Protein AF-A0A347W6N1-F1 (afdb_monomer_lite)

Organism: NCBI:txid1548018

Sequence (476 aa):
MADSKHKRYKHNEKHNDTKKDSKVAQESRNVKPKNVESKIHIDKAAKVAKTAIIKGNVNIESGVEICDYAVINGTNGDVKIAANAKIEHSATINGNVKIGKNARVGSGAVICGNVEIKENASISNGASIFGNVKISKDSNIANFATIVGDVDIESSVFVGAHSVISSVTHIDYAEFINNAHNMESRNADSKENHANQNSQNLDSKNAQDSKKLQNLDSNILSPTHNPIKESQTPHHNNTKNHITIGANTYIYNNVSIYGDTQIGKNNKIFPNATLGTPPQDLKYNGEKTTLQIGDNNLIRESCMFNPGTQGGGSLTKIGNNNLFMAFVHIAHDCIIGDNNILANNATLGGHIVIENYVNIGGMTPVHQFVKIGEGAMIAGASALSQDIPPYCMAEGNRAKIIGLNRFRMRKIMERDIIDSIDALYKRLFSGEQPLRDLAAMELEVAKSKKNPHIIKICEFILESTRGIPFKRGEND

InterPro domains:
  IPR001451 Hexapeptide repeat [PF00132] (78-112)
  IPR001451 Hexapeptide repeat [PF00132] (242-276)
  IPR001451 Hexapeptide repeat [PF00132] (316-350)
  IPR010137 Acyl-[acyl-carrier-protein]--UDP-N-acetylglucosamine O-acyltransferase [PTHR43480] (256-469)
  IPR010137 Acyl-[acyl-carrier-protein]--UDP-N-acetylglucosamine O-acyltransferase [TIGR01852] (240-468)
  IPR010137 Acyl-[acyl-carrier-protein]--UDP-N-acetylglucosamine O-acyltransferase [cd03351] (242-468)
  IPR011004 Trimeric LpxA-like superfamily [SSF51161] (37-171)
  IPR011004 Trimeric LpxA-like superfamily [SSF51161] (241-468)
  IPR018357 Hexapeptide transferase, conserved site [PS00101] (87-115)
  IPR018357 Hexapeptide transferase, conserved site [PS00101] (360-388)
  IPR029098 UDP N-acetylglucosamine O-acyltransferase, C-terminal [PF13720] (387-468)
  IPR037157 UDP-N-acetylglucosamine O-acyltransferase, C-terminal domain superfamily [G3DSA:1.20.1180.10] (405-476)

Radius of gyration: 32.31 Å; chains: 1; bounding box: 116×84×82 Å

pLDDT: mean 78.14, std 24.8, range [22.77, 98.94]

Structure (mmCIF, N/CA/C/O backbone):
data_AF-A0A347W6N1-F1
#
_entry.id   AF-A0A347W6N1-F1
#
loop_
_atom_site.group_PDB
_atom_site.id
_atom_site.type_symbol
_atom_site.label_atom_id
_atom_site.label_alt_id
_atom_site.label_comp_id
_atom_site.label_asym_id
_atom_site.label_entity_id
_atom_site.label_seq_id
_atom_site.pdbx_PDB_ins_code
_atom_site.Cartn_x
_atom_site.Cartn_y
_atom_site.Cartn_z
_atom_site.occupancy
_atom_site.B_iso_or_equiv
_atom_site.auth_seq_id
_atom_site.auth_comp_id
_atom_site.auth_asym_id
_atom_site.auth_atom_id
_atom_site.pdbx_PDB_model_num
ATOM 1 N N . MET A 1 1 ? 71.909 14.665 9.253 1.00 35.00 1 MET A N 1
ATOM 2 C CA . MET A 1 1 ? 72.008 15.987 9.913 1.00 35.00 1 MET A CA 1
ATOM 3 C C . MET A 1 1 ? 70.604 16.545 10.080 1.00 35.00 1 MET A C 1
ATOM 5 O O . MET A 1 1 ? 69.750 16.229 9.266 1.00 35.00 1 MET A O 1
ATOM 9 N N . ALA A 1 2 ? 70.373 17.209 11.206 1.00 33.66 2 ALA A N 1
ATOM 10 C CA . ALA A 1 2 ? 69.112 17.325 11.934 1.00 33.66 2 ALA A CA 1
ATOM 11 C C . ALA A 1 2 ? 68.128 18.419 11.459 1.00 33.66 2 ALA A C 1
ATOM 13 O O . ALA A 1 2 ? 68.491 19.273 10.658 1.00 33.66 2 ALA A O 1
ATOM 14 N N . ASP A 1 3 ? 66.954 18.402 12.118 1.00 32.31 3 ASP A N 1
ATOM 15 C CA . ASP A 1 3 ? 66.047 19.527 12.445 1.00 32.31 3 ASP A CA 1
ATOM 16 C C . ASP A 1 3 ? 65.097 20.076 11.354 1.00 32.31 3 ASP A C 1
ATOM 18 O O . ASP A 1 3 ? 65.458 20.180 10.195 1.00 32.31 3 ASP A O 1
ATOM 22 N N . SER A 1 4 ? 63.856 20.523 11.620 1.00 32.97 4 SER A N 1
ATOM 23 C CA . SER A 1 4 ? 63.027 20.585 12.837 1.00 32.97 4 SER A CA 1
ATOM 24 C C . SER A 1 4 ? 61.575 21.034 12.514 1.00 32.97 4 SER A C 1
ATOM 26 O O . SER A 1 4 ? 61.340 21.720 11.525 1.00 32.97 4 SER A O 1
ATOM 28 N N . LYS A 1 5 ? 60.641 20.684 13.422 1.00 35.19 5 LYS A N 1
ATOM 29 C CA . LYS A 1 5 ? 59.466 21.442 13.952 1.00 35.19 5 LYS A CA 1
ATOM 30 C C . LYS A 1 5 ? 58.360 21.946 12.991 1.00 35.19 5 LYS A C 1
ATOM 32 O O . LYS A 1 5 ? 58.554 22.821 12.164 1.00 35.19 5 LYS A O 1
ATOM 37 N N . HIS A 1 6 ? 57.137 21.402 13.078 1.00 33.94 6 HIS A N 1
ATOM 38 C CA . HIS A 1 6 ? 56.019 21.822 13.964 1.00 33.94 6 HIS A CA 1
ATOM 39 C C . HIS A 1 6 ? 55.623 23.314 13.883 1.00 33.94 6 HIS A C 1
ATOM 41 O O . HIS A 1 6 ? 56.254 24.162 14.509 1.00 33.94 6 HIS A O 1
ATOM 47 N N . LYS A 1 7 ? 54.494 23.619 13.218 1.00 33.81 7 LYS A N 1
ATOM 48 C CA . LYS A 1 7 ? 53.783 24.908 13.325 1.00 33.81 7 LYS A CA 1
ATOM 49 C C . LYS A 1 7 ? 52.529 24.759 14.196 1.00 33.81 7 LYS A C 1
ATOM 51 O O . LYS A 1 7 ? 51.610 24.025 13.850 1.00 33.81 7 LYS A O 1
ATOM 56 N N . ARG A 1 8 ? 52.516 25.485 15.321 1.00 30.69 8 ARG A N 1
ATOM 57 C CA . ARG A 1 8 ? 51.351 25.776 16.174 1.00 30.69 8 ARG A CA 1
ATOM 58 C C . ARG A 1 8 ? 50.837 27.198 15.906 1.00 30.69 8 ARG A C 1
ATOM 60 O O . ARG A 1 8 ? 51.605 28.093 15.569 1.00 30.69 8 ARG A O 1
ATOM 67 N N . TYR A 1 9 ? 49.535 27.337 16.135 1.00 28.77 9 TYR A N 1
ATOM 68 C CA . TYR A 1 9 ? 48.675 28.520 16.247 1.00 28.77 9 TYR A CA 1
ATOM 69 C C . TYR A 1 9 ? 49.246 29.759 16.970 1.00 28.77 9 TYR A C 1
ATOM 71 O O . TYR A 1 9 ? 49.847 29.608 18.031 1.00 28.77 9 TYR A O 1
ATOM 79 N N . LYS A 1 10 ? 48.879 30.958 16.472 1.00 30.25 10 LYS A N 1
ATOM 80 C CA . LYS A 1 10 ? 48.486 32.194 17.209 1.00 30.25 10 LYS A CA 1
ATOM 81 C C . LYS A 1 10 ? 47.570 33.024 16.277 1.00 30.25 10 LYS A C 1
ATOM 83 O O . LYS A 1 10 ? 47.936 33.220 15.127 1.00 30.25 10 LYS A O 1
ATOM 88 N N . HIS A 1 11 ? 46.280 33.224 16.572 1.00 30.42 11 HIS A N 1
ATOM 89 C CA . HIS A 1 11 ? 45.651 34.312 17.353 1.00 30.42 11 HIS A CA 1
ATOM 90 C C . HIS A 1 11 ? 45.997 35.738 16.887 1.00 30.42 11 HIS A C 1
ATOM 92 O O . HIS A 1 11 ? 47.132 36.173 17.040 1.00 30.42 11 HIS A O 1
ATOM 98 N N . ASN A 1 12 ? 44.986 36.448 16.373 1.00 29.08 12 ASN A N 1
ATOM 99 C CA . ASN A 1 12 ? 44.932 37.906 16.287 1.00 29.08 12 ASN A CA 1
ATOM 100 C C . ASN A 1 12 ? 43.484 38.355 16.540 1.00 29.08 12 ASN A C 1
ATOM 102 O O . ASN A 1 12 ? 42.586 38.060 15.752 1.00 29.08 12 ASN A O 1
ATOM 106 N N . GLU A 1 13 ? 43.288 39.045 17.660 1.00 30.28 13 GLU A N 1
ATOM 107 C CA . GLU A 1 13 ? 42.095 39.812 18.016 1.00 30.28 13 GLU A CA 1
ATOM 108 C C . GLU A 1 13 ? 42.068 41.134 17.238 1.00 30.28 13 GLU A C 1
ATOM 110 O O . GLU A 1 13 ? 43.095 41.806 17.150 1.00 30.28 13 GLU A O 1
ATOM 115 N N . LYS A 1 14 ? 40.887 41.557 16.768 1.00 30.61 14 LYS A N 1
ATOM 116 C CA . LYS A 1 14 ? 40.486 42.974 16.739 1.00 30.61 14 LYS A CA 1
ATOM 117 C C . LYS A 1 14 ? 38.973 43.100 16.939 1.00 30.61 14 LYS A C 1
ATOM 119 O O . LYS A 1 14 ? 38.184 42.618 16.132 1.00 30.61 14 LYS A O 1
ATOM 124 N N . HIS A 1 15 ? 38.619 43.769 18.032 1.00 30.50 15 HIS A N 1
ATOM 125 C CA . HIS A 1 15 ? 37.311 44.331 18.358 1.00 30.50 15 HIS A CA 1
ATOM 126 C C . HIS A 1 15 ? 36.827 45.342 17.302 1.00 30.50 15 HIS A C 1
ATOM 128 O O . HIS A 1 15 ? 37.617 46.186 16.881 1.00 30.50 15 HIS A O 1
ATOM 134 N N . ASN A 1 16 ? 35.537 45.317 16.940 1.00 27.41 16 ASN A N 1
ATOM 135 C CA . ASN A 1 16 ? 34.563 46.333 17.379 1.00 27.41 16 ASN A CA 1
ATOM 136 C C . ASN A 1 16 ? 33.138 46.096 16.831 1.00 27.41 16 ASN A C 1
ATOM 138 O O . ASN A 1 16 ? 32.945 45.735 15.676 1.00 27.41 16 ASN A O 1
ATOM 142 N N . ASP A 1 17 ? 32.179 46.401 17.710 1.00 29.31 17 ASP A N 1
ATOM 143 C CA . ASP A 1 17 ? 30.822 46.906 17.462 1.00 29.31 17 ASP A CA 1
ATOM 144 C C . ASP A 1 17 ? 29.706 45.990 16.937 1.00 29.31 17 ASP A C 1
ATOM 146 O O . ASP A 1 17 ? 29.288 46.062 15.786 1.00 29.31 17 ASP A O 1
ATOM 150 N N . THR A 1 18 ? 29.034 45.320 17.882 1.00 29.59 18 THR A N 1
ATOM 151 C CA . THR A 1 18 ? 27.579 45.088 17.811 1.00 29.59 18 THR A CA 1
ATOM 152 C C . THR A 1 18 ? 26.903 45.355 19.159 1.00 29.59 18 THR A C 1
ATOM 154 O O . THR A 1 18 ? 26.652 44.455 19.957 1.00 29.59 18 THR A O 1
ATOM 157 N N . LYS A 1 19 ? 26.543 46.622 19.400 1.00 35.31 19 LYS A N 1
ATOM 158 C CA . LYS A 1 19 ? 25.433 46.991 20.293 1.00 35.31 19 LYS A CA 1
ATOM 159 C C . LYS A 1 19 ? 24.115 46.776 19.546 1.00 35.31 19 LYS A C 1
ATOM 161 O O . LYS A 1 19 ? 23.644 47.697 18.881 1.00 35.31 19 LYS A O 1
ATOM 166 N N . LYS A 1 20 ? 23.511 45.588 19.657 1.00 30.89 20 LYS A N 1
ATOM 167 C CA . LYS A 1 20 ? 22.062 45.419 19.423 1.00 30.89 20 LYS A CA 1
ATOM 168 C C . LYS A 1 20 ? 21.444 44.134 19.989 1.00 30.89 20 LYS A C 1
ATOM 170 O O . LYS A 1 20 ? 20.448 43.679 19.455 1.00 30.89 20 LYS A O 1
ATOM 175 N N . ASP A 1 21 ? 21.946 43.621 21.110 1.00 31.53 21 ASP A N 1
ATOM 176 C CA . ASP A 1 21 ? 21.278 42.545 21.855 1.00 31.53 21 ASP A CA 1
ATOM 177 C C . ASP A 1 21 ? 20.920 43.025 23.264 1.00 31.53 21 ASP A C 1
ATOM 179 O O . ASP A 1 21 ? 21.739 43.026 24.177 1.00 31.53 21 ASP A O 1
ATOM 183 N N . SER A 1 22 ? 19.698 43.537 23.421 1.00 34.47 22 SER A N 1
ATOM 184 C CA . SER A 1 22 ? 18.984 43.652 24.707 1.00 34.47 22 SER A CA 1
ATOM 185 C C . SER A 1 22 ? 17.636 44.333 24.487 1.00 34.47 22 SER A C 1
ATOM 187 O O . SER A 1 22 ? 17.504 45.544 24.633 1.00 34.47 22 SER A O 1
ATOM 189 N N . LYS A 1 23 ? 16.638 43.536 24.088 1.00 33.28 23 LYS A N 1
ATOM 190 C CA . LYS A 1 23 ? 15.192 43.716 24.339 1.00 33.28 23 LYS A CA 1
ATOM 191 C C . LYS A 1 23 ? 14.422 42.808 23.383 1.00 33.28 23 LYS A C 1
ATOM 193 O O . LYS A 1 23 ? 14.076 43.263 22.309 1.00 33.28 23 LYS A O 1
ATOM 198 N N . VAL A 1 24 ? 14.192 41.555 23.777 1.00 29.20 24 VAL A N 1
ATOM 199 C CA . VAL A 1 24 ? 12.878 40.872 23.777 1.00 29.20 24 VAL A CA 1
ATOM 200 C C . VAL A 1 24 ? 13.059 39.607 24.631 1.00 29.20 24 VAL A C 1
ATOM 202 O O . VAL A 1 24 ? 13.290 38.515 24.129 1.00 29.20 24 VAL A O 1
ATOM 205 N N . ALA A 1 25 ? 13.017 39.762 25.951 1.00 32.41 25 ALA A N 1
ATOM 206 C CA . ALA A 1 25 ? 12.928 38.646 26.889 1.00 32.41 25 ALA A CA 1
ATOM 207 C C . ALA A 1 25 ? 11.927 39.034 27.976 1.00 32.41 25 ALA A C 1
ATOM 209 O O . ALA A 1 25 ? 12.317 39.402 29.075 1.00 32.41 25 ALA A O 1
ATOM 210 N N . GLN A 1 26 ? 10.643 39.056 27.613 1.00 32.38 26 GLN A N 1
ATOM 211 C CA . GLN A 1 26 ? 9.496 39.017 28.524 1.00 32.38 26 GLN A CA 1
ATOM 212 C C . GLN A 1 26 ? 8.216 39.012 27.683 1.00 32.38 26 GLN A C 1
ATOM 214 O O . GLN A 1 26 ? 7.764 40.055 27.236 1.00 32.38 26 GLN A O 1
ATOM 219 N N . GLU A 1 27 ? 7.697 37.814 27.413 1.00 27.23 27 GLU A N 1
ATOM 220 C CA . GLU A 1 27 ? 6.263 37.484 27.339 1.00 27.23 27 GLU A CA 1
ATOM 221 C C . GLU A 1 27 ? 6.137 35.980 27.024 1.00 27.23 27 GLU A C 1
ATOM 223 O O . GLU A 1 27 ? 5.669 35.553 25.971 1.00 27.23 27 GLU A O 1
ATOM 228 N N . SER A 1 28 ? 6.577 35.130 27.958 1.00 25.91 28 SER A N 1
ATOM 229 C CA . SER A 1 28 ? 6.174 33.722 27.979 1.00 25.91 28 SER A CA 1
ATOM 230 C C . SER A 1 28 ? 4.715 33.654 28.433 1.00 25.91 28 SER A C 1
ATOM 232 O O . SER A 1 28 ? 4.414 33.465 29.613 1.00 25.91 28 SER A O 1
ATOM 234 N N . ARG A 1 29 ? 3.788 33.872 27.496 1.00 27.62 29 ARG A N 1
ATOM 235 C CA . ARG A 1 29 ? 2.375 33.553 27.708 1.00 27.62 29 ARG A CA 1
ATOM 236 C C . ARG A 1 29 ? 2.265 32.044 27.897 1.00 27.62 29 ARG A C 1
ATOM 238 O O . ARG A 1 29 ? 2.661 31.278 27.024 1.00 27.62 29 ARG A O 1
ATOM 245 N N . ASN A 1 30 ? 1.715 31.638 29.039 1.00 27.72 30 ASN A N 1
ATOM 246 C CA . ASN A 1 30 ? 1.229 30.288 29.307 1.00 27.72 30 ASN A CA 1
ATOM 247 C C . ASN A 1 30 ? 0.263 29.851 28.193 1.00 27.72 30 ASN A C 1
ATOM 249 O O . ASN A 1 30 ? -0.938 30.115 28.258 1.00 27.72 30 ASN A O 1
ATOM 253 N N . VAL A 1 31 ? 0.775 29.175 27.166 1.00 24.48 31 VAL A N 1
ATOM 254 C CA . VAL A 1 31 ? -0.051 28.451 26.203 1.00 24.48 31 VAL A CA 1
ATOM 255 C C . VAL A 1 31 ? -0.174 27.028 26.731 1.00 24.48 31 VAL A C 1
ATOM 257 O O . VAL A 1 31 ? 0.762 26.239 26.641 1.00 24.48 31 VAL A O 1
ATOM 260 N N . LYS A 1 32 ? -1.331 26.707 27.325 1.00 24.16 32 LYS A N 1
ATOM 261 C CA . LYS A 1 32 ? -1.698 25.317 27.633 1.00 24.16 32 LYS A CA 1
ATOM 262 C C . LYS A 1 32 ? -1.556 24.475 26.352 1.00 24.16 32 LYS A C 1
ATOM 264 O O . LYS A 1 32 ? -2.005 24.946 25.301 1.00 24.16 32 LYS A O 1
ATOM 269 N N . PRO A 1 33 ? -0.991 23.255 26.410 1.00 22.77 33 PRO A N 1
ATOM 270 C CA . PRO A 1 33 ? -0.931 22.373 25.251 1.00 22.77 33 PRO A CA 1
ATOM 271 C C . PRO A 1 33 ? -2.354 22.140 24.731 1.00 22.77 33 PRO A C 1
ATOM 273 O O . PRO A 1 33 ? -3.226 21.672 25.460 1.00 22.77 33 PRO A O 1
ATOM 276 N N . LYS A 1 34 ? -2.617 22.522 23.478 1.00 27.09 34 LYS A N 1
ATOM 277 C CA . LYS A 1 34 ? -3.823 22.093 22.767 1.00 27.09 34 LYS A CA 1
ATOM 278 C C . LYS A 1 34 ? -3.479 20.784 22.071 1.00 27.09 34 LYS A C 1
ATOM 280 O O . LYS A 1 34 ? -2.681 20.796 21.137 1.00 27.09 34 LYS A O 1
ATOM 285 N N . ASN A 1 35 ? -4.063 19.681 22.540 1.00 29.02 35 ASN A N 1
ATOM 286 C CA . ASN A 1 35 ? -4.027 18.390 21.857 1.00 29.02 35 ASN A CA 1
ATOM 287 C C . ASN A 1 35 ? -4.429 18.591 20.387 1.00 29.02 35 ASN A C 1
ATOM 289 O O . ASN A 1 35 ? -5.543 19.030 20.098 1.00 29.02 35 ASN A O 1
ATOM 293 N N . VAL A 1 36 ? -3.515 18.315 19.454 1.00 31.81 36 VAL A N 1
ATOM 294 C CA . VAL A 1 36 ? -3.854 18.221 18.030 1.00 31.81 36 VAL A CA 1
ATOM 295 C C . VAL A 1 36 ? -4.372 16.812 17.807 1.00 31.81 36 VAL A C 1
ATOM 297 O O . VAL A 1 36 ? -3.633 15.844 17.666 1.00 31.81 36 VAL A O 1
ATOM 300 N N . GLU A 1 37 ? -5.685 16.709 17.864 1.00 43.81 37 GLU A N 1
ATOM 301 C CA . GLU A 1 37 ? -6.423 15.464 17.807 1.00 43.81 37 GLU A CA 1
ATOM 302 C C . GLU A 1 37 ? -6.618 15.015 16.352 1.00 43.81 37 GLU A C 1
ATOM 304 O O . GLU A 1 37 ? -7.473 15.544 15.637 1.00 43.81 37 GLU A O 1
ATOM 309 N N . SER A 1 38 ? -5.814 14.050 15.888 1.00 51.56 38 SER A N 1
ATOM 310 C CA . SER A 1 38 ? -6.072 13.349 14.623 1.00 51.56 38 SER A CA 1
ATOM 311 C C . SER A 1 38 ? -7.465 12.724 14.677 1.00 51.56 38 SER A C 1
ATOM 313 O O . SER A 1 38 ? -7.706 11.852 15.517 1.00 51.56 38 SER A O 1
ATOM 315 N N . LYS A 1 39 ? -8.382 13.171 13.810 1.00 68.25 39 LYS A N 1
ATOM 316 C CA . LYS A 1 39 ? -9.718 12.576 13.734 1.00 68.25 39 LYS A CA 1
ATOM 317 C C . LYS A 1 39 ? -9.682 11.354 12.822 1.00 68.25 39 LYS A C 1
ATOM 319 O O . LYS A 1 39 ? -9.363 11.477 11.642 1.00 68.25 39 LYS A O 1
ATOM 324 N N . ILE A 1 40 ? -10.013 10.194 13.376 1.00 78.06 40 ILE A N 1
ATOM 325 C CA . ILE A 1 40 ? -10.226 8.945 12.646 1.00 78.06 40 ILE A CA 1
ATOM 326 C C . ILE A 1 40 ? -11.709 8.872 12.293 1.00 78.06 40 ILE A C 1
ATOM 328 O O . ILE A 1 40 ? -12.560 9.042 13.165 1.00 78.06 40 ILE A O 1
ATOM 332 N N . HIS A 1 41 ? -12.033 8.622 11.029 1.00 85.38 41 HIS A N 1
ATOM 333 C CA . HIS A 1 41 ? -13.404 8.383 10.590 1.00 85.38 41 HIS A CA 1
ATOM 334 C C . HIS A 1 41 ? -13.529 6.978 9.992 1.00 85.38 41 HIS A C 1
ATOM 336 O O . HIS A 1 41 ? -12.798 6.635 9.060 1.00 85.38 41 HIS A O 1
ATOM 342 N N . ILE A 1 42 ? -14.434 6.171 10.552 1.00 83.81 42 ILE A N 1
ATOM 343 C CA . ILE A 1 42 ? -14.710 4.793 10.128 1.00 83.81 42 ILE A CA 1
ATOM 344 C C . ILE A 1 42 ? -16.118 4.750 9.520 1.00 83.81 42 ILE A C 1
ATOM 346 O O . ILE A 1 42 ? -17.100 4.915 10.244 1.00 83.81 42 ILE A O 1
ATOM 350 N N . ASP A 1 43 ? -16.187 4.534 8.204 1.00 85.56 43 ASP A N 1
ATOM 351 C CA . ASP A 1 43 ? -17.423 4.462 7.409 1.00 85.56 43 ASP A CA 1
ATOM 352 C C . ASP A 1 43 ? -18.323 3.290 7.836 1.00 85.56 43 ASP A C 1
ATOM 354 O O . ASP A 1 43 ? -17.830 2.226 8.215 1.00 85.56 43 ASP A O 1
ATOM 358 N N . LYS A 1 44 ? -19.646 3.467 7.724 1.00 80.88 44 LYS A N 1
ATOM 359 C CA . LYS A 1 44 ? -20.684 2.497 8.123 1.00 80.88 44 LYS A CA 1
ATOM 360 C C . LYS A 1 44 ? -20.506 1.071 7.594 1.00 80.88 44 LYS A C 1
ATOM 362 O O . LYS A 1 44 ? -21.014 0.138 8.207 1.00 80.88 44 LYS A O 1
ATOM 367 N N . ALA A 1 45 ? -19.841 0.893 6.452 1.00 79.25 45 ALA A N 1
ATOM 368 C CA . ALA A 1 45 ? -19.622 -0.414 5.831 1.00 79.25 45 ALA A CA 1
ATOM 369 C C . ALA A 1 45 ? -18.263 -1.046 6.190 1.00 79.25 45 ALA A C 1
ATOM 371 O O . ALA A 1 45 ? -17.927 -2.119 5.685 1.00 79.25 45 ALA A O 1
ATOM 372 N N . ALA A 1 46 ? -17.446 -0.385 7.012 1.00 78.75 46 ALA A N 1
ATOM 373 C CA . ALA A 1 46 ? -16.198 -0.949 7.510 1.00 78.75 46 ALA A CA 1
ATOM 374 C C . ALA A 1 46 ? -16.452 -1.974 8.630 1.00 78.75 46 ALA A C 1
ATOM 376 O O . ALA A 1 46 ? -17.456 -1.919 9.342 1.00 78.75 46 ALA A O 1
ATOM 377 N N . LYS A 1 47 ? -15.506 -2.904 8.806 1.00 82.88 47 LYS A N 1
ATOM 378 C CA . LYS A 1 47 ? -15.490 -3.851 9.930 1.00 82.88 47 LYS A CA 1
ATOM 379 C C . LYS A 1 47 ? -14.181 -3.738 10.694 1.00 82.88 47 LYS A C 1
ATOM 381 O O . LYS A 1 47 ? -13.108 -3.725 10.087 1.00 82.88 47 LYS A O 1
ATOM 386 N N . VAL A 1 48 ? -14.268 -3.700 12.018 1.00 84.75 48 VAL A N 1
ATOM 387 C CA . VAL A 1 48 ? -13.104 -3.706 12.908 1.00 84.75 48 VAL A CA 1
ATOM 388 C C . VAL A 1 48 ? -12.897 -5.128 13.411 1.00 84.75 48 VAL A C 1
ATOM 390 O O . VAL A 1 48 ? -13.788 -5.689 14.039 1.00 84.75 48 VAL A O 1
ATOM 393 N N . ALA A 1 49 ? -11.741 -5.733 13.122 1.00 75.69 49 ALA A N 1
ATOM 394 C CA . ALA A 1 49 ? -11.486 -7.125 13.479 1.00 75.69 49 ALA A CA 1
ATOM 395 C C . ALA A 1 49 ? -11.338 -7.358 14.985 1.00 75.69 49 ALA A C 1
ATOM 397 O O . ALA A 1 49 ? -11.163 -6.436 15.785 1.00 75.69 49 ALA A O 1
ATOM 398 N N . LYS A 1 50 ? -11.359 -8.648 15.342 1.00 77.81 50 LYS A N 1
ATOM 399 C CA . LYS A 1 50 ? -11.103 -9.089 16.707 1.00 77.81 50 LYS A CA 1
ATOM 400 C C . LYS A 1 50 ? -9.755 -8.551 17.188 1.00 77.81 50 LYS A C 1
ATOM 402 O O . LYS A 1 50 ? -8.836 -8.472 16.379 1.00 77.81 50 LYS A O 1
ATOM 407 N N . THR A 1 51 ? -9.662 -8.164 18.459 1.00 74.00 51 THR A N 1
ATOM 408 C CA . THR A 1 51 ? -8.450 -7.606 19.109 1.00 74.00 51 THR A CA 1
ATOM 409 C C . THR A 1 51 ? -7.845 -6.337 18.484 1.00 74.00 51 THR A C 1
ATOM 411 O O . THR A 1 51 ? -6.772 -5.895 18.902 1.00 74.00 51 THR A O 1
ATOM 414 N N . ALA A 1 52 ? -8.509 -5.697 17.513 1.00 71.88 52 ALA A N 1
ATOM 415 C CA . ALA A 1 52 ? -8.051 -4.422 16.968 1.00 71.88 52 ALA A CA 1
ATOM 416 C C . ALA A 1 52 ? -8.088 -3.315 18.036 1.00 71.88 52 ALA A C 1
ATOM 418 O O . ALA A 1 52 ? -9.007 -3.264 18.851 1.00 71.88 52 ALA A O 1
ATOM 419 N N . ILE A 1 53 ? -7.104 -2.410 18.017 1.00 79.88 53 ILE A N 1
ATOM 420 C CA . ILE A 1 53 ? -7.010 -1.294 18.967 1.00 79.88 53 ILE A CA 1
ATOM 421 C C . ILE A 1 53 ? -7.359 0.008 18.245 1.00 79.88 53 ILE A C 1
ATOM 423 O O . ILE A 1 53 ? -6.592 0.501 17.419 1.00 79.88 53 ILE A O 1
ATOM 427 N N . ILE A 1 54 ? -8.503 0.586 18.592 1.00 82.75 54 ILE A N 1
ATOM 428 C CA . ILE A 1 54 ? -8.964 1.899 18.148 1.00 82.75 54 ILE A CA 1
ATOM 429 C C . ILE A 1 54 ? -8.611 2.913 19.237 1.00 82.75 54 ILE A C 1
ATOM 431 O O . ILE A 1 54 ? -9.064 2.776 20.371 1.00 82.75 54 ILE A O 1
ATOM 435 N N . LYS A 1 55 ? -7.825 3.944 18.916 1.00 82.19 55 LYS A N 1
ATOM 436 C CA . LYS A 1 55 ? -7.423 4.972 19.889 1.00 82.19 55 LYS A CA 1
ATOM 437 C C . LYS A 1 55 ? -7.369 6.372 19.288 1.00 82.19 55 LYS A C 1
ATOM 439 O O . LYS A 1 55 ? -7.105 6.522 18.097 1.00 82.19 55 LYS A O 1
ATOM 444 N N . GLY A 1 56 ? -7.554 7.385 20.131 1.00 78.44 56 GLY A N 1
ATOM 445 C CA . GLY A 1 56 ? -7.538 8.795 19.735 1.00 78.44 56 GLY A CA 1
ATOM 446 C C . GLY A 1 56 ? -8.941 9.330 19.457 1.00 78.44 56 GLY A C 1
ATOM 447 O O . GLY A 1 56 ? -9.909 8.879 20.060 1.00 78.44 56 GLY A O 1
ATOM 448 N N . ASN A 1 57 ? -9.058 10.301 18.550 1.00 80.06 57 ASN A N 1
ATOM 449 C CA . ASN A 1 57 ? -10.327 10.981 18.296 1.00 80.06 57 ASN A CA 1
ATOM 450 C C . ASN A 1 57 ? -11.083 10.312 17.165 1.00 80.06 57 ASN A C 1
ATOM 452 O O . ASN A 1 57 ? -10.841 10.606 16.000 1.00 80.06 57 ASN A O 1
ATOM 456 N N . VAL A 1 58 ? -11.977 9.387 17.485 1.00 84.94 58 VAL A N 1
ATOM 457 C CA . VAL A 1 58 ? -12.557 8.485 16.484 1.00 84.94 58 VAL A CA 1
ATOM 458 C C . VAL A 1 58 ? -14.049 8.728 16.337 1.00 84.94 58 VAL A C 1
ATOM 460 O O . VAL A 1 58 ? -14.764 8.761 17.324 1.00 84.94 58 VAL A O 1
ATOM 463 N N . ASN A 1 59 ? -14.539 8.857 15.106 1.00 88.56 59 ASN A N 1
ATOM 464 C CA . ASN A 1 59 ? -15.960 8.797 14.783 1.00 88.56 59 ASN A CA 1
ATOM 465 C C . ASN A 1 59 ? -16.228 7.496 14.023 1.00 88.56 59 ASN A C 1
ATOM 467 O O . ASN A 1 59 ? -15.766 7.336 12.892 1.00 88.56 59 ASN A O 1
ATOM 471 N N . ILE A 1 60 ? -16.973 6.591 14.645 1.00 88.44 60 ILE A N 1
ATOM 472 C CA . ILE A 1 60 ? -17.419 5.325 14.068 1.00 88.44 60 ILE A CA 1
ATOM 473 C C . ILE A 1 60 ? -18.876 5.495 13.640 1.00 88.44 60 ILE A C 1
ATOM 475 O O . ILE A 1 60 ? -19.715 5.859 14.463 1.00 88.44 60 ILE A O 1
ATOM 479 N N . GLU A 1 61 ? -19.182 5.279 12.364 1.00 88.25 61 GLU A N 1
ATOM 480 C CA . GLU A 1 61 ? -20.532 5.467 11.828 1.00 88.25 61 GLU A CA 1
ATOM 481 C C . GLU A 1 61 ? -21.531 4.363 12.223 1.00 88.25 61 GLU A C 1
ATOM 483 O O . GLU A 1 61 ? -21.192 3.329 12.799 1.00 88.25 61 GLU A O 1
ATOM 488 N N . SER A 1 62 ? -22.814 4.620 11.941 1.00 84.25 62 SER A N 1
ATOM 489 C CA . SER A 1 62 ? -23.920 3.727 12.296 1.00 84.25 62 SER A CA 1
ATOM 490 C C . SER A 1 62 ? -23.816 2.427 11.511 1.00 84.25 62 SER A C 1
ATOM 492 O O . SER A 1 62 ? -23.720 2.467 10.290 1.00 84.25 62 SER A O 1
ATOM 494 N N . GLY A 1 63 ? -23.936 1.284 12.186 1.00 73.31 63 GLY A N 1
ATOM 495 C CA . GLY A 1 63 ? -23.903 -0.036 11.546 1.00 73.31 63 GLY A CA 1
ATOM 496 C C . GLY A 1 63 ? -22.511 -0.655 11.387 1.00 73.31 63 GLY A C 1
ATOM 497 O O . GLY A 1 63 ? -22.428 -1.787 10.916 1.00 73.31 63 GLY A O 1
ATOM 498 N N . VAL A 1 64 ? -21.443 0.024 11.830 1.00 83.69 64 VAL A N 1
ATOM 499 C CA . VAL A 1 64 ? -20.110 -0.593 11.922 1.00 83.69 64 VAL A CA 1
ATOM 500 C C . VAL A 1 64 ? -20.147 -1.771 12.899 1.00 83.69 64 VAL A C 1
ATOM 502 O O . VAL A 1 64 ? -20.668 -1.663 14.015 1.00 83.69 64 VAL A O 1
ATOM 505 N N . GLU A 1 65 ? -19.567 -2.890 12.469 1.00 85.75 65 GLU A N 1
ATOM 506 C CA . GLU A 1 65 ? -19.348 -4.087 13.281 1.00 85.75 65 GLU A CA 1
ATOM 507 C C . GLU A 1 65 ? -17.942 -4.032 13.896 1.00 85.75 65 GLU A C 1
ATOM 509 O O . GLU A 1 65 ? -16.935 -3.999 13.181 1.00 85.75 65 GLU A O 1
ATOM 514 N N . ILE A 1 66 ? -17.880 -4.000 15.226 1.00 89.50 66 ILE A N 1
ATOM 515 C CA . ILE A 1 66 ? -16.655 -4.032 16.023 1.00 89.50 66 ILE A CA 1
ATOM 516 C C . ILE A 1 66 ? -16.547 -5.420 16.649 1.00 89.50 66 ILE A C 1
ATOM 518 O O . ILE A 1 66 ? -17.297 -5.735 17.562 1.00 89.50 66 ILE A O 1
ATOM 522 N N . CYS A 1 67 ? -15.646 -6.257 16.139 1.00 85.19 67 CYS A N 1
ATOM 523 C CA . CYS A 1 67 ? -15.575 -7.679 16.473 1.00 85.19 67 CYS A CA 1
ATOM 524 C C . CYS A 1 67 ? -14.988 -7.975 17.868 1.00 85.19 67 CYS A C 1
ATOM 526 O O . CYS A 1 67 ? -14.468 -7.093 18.552 1.00 85.19 67 CYS A O 1
ATOM 528 N N . ASP A 1 68 ? -15.064 -9.250 18.274 1.00 83.38 68 ASP A N 1
ATOM 529 C CA . ASP A 1 68 ? -14.728 -9.697 19.632 1.00 83.38 68 ASP A CA 1
ATOM 530 C C . ASP A 1 68 ? -13.349 -9.214 20.118 1.00 83.38 68 ASP A C 1
ATOM 532 O O . ASP A 1 68 ? -12.374 -9.231 19.370 1.00 83.38 68 ASP A O 1
ATOM 536 N N . TYR A 1 69 ? -13.217 -8.862 21.394 1.00 83.25 69 TYR A N 1
ATOM 537 C CA . TYR A 1 69 ? -11.950 -8.433 22.013 1.00 83.25 69 TYR A CA 1
ATOM 538 C C . TYR A 1 69 ? -11.339 -7.133 21.470 1.00 83.25 69 TYR A C 1
ATOM 540 O O . TYR A 1 69 ? -10.215 -6.794 21.844 1.00 83.25 69 TYR A O 1
ATOM 548 N N . ALA A 1 70 ? -12.017 -6.400 20.582 1.00 82.56 70 ALA A N 1
ATOM 549 C CA . ALA A 1 70 ? -11.532 -5.095 20.146 1.00 82.56 70 ALA A CA 1
ATOM 550 C C . ALA A 1 70 ? -11.383 -4.136 21.341 1.00 82.56 70 ALA A C 1
ATOM 552 O O . ALA A 1 70 ? -12.183 -4.147 22.276 1.00 82.56 70 ALA A O 1
ATOM 553 N N . VAL A 1 71 ? -10.359 -3.287 21.300 1.00 86.25 71 VAL A N 1
ATOM 554 C CA . VAL A 1 71 ? -10.089 -2.273 22.320 1.00 86.25 71 VAL A CA 1
ATOM 555 C C . VAL A 1 71 ? -10.420 -0.906 21.744 1.00 86.25 71 VAL A C 1
ATOM 557 O O . VAL A 1 71 ? -9.739 -0.418 20.849 1.00 86.25 71 VAL A O 1
ATOM 560 N N . ILE A 1 72 ? -11.450 -0.270 22.280 1.00 90.00 72 ILE A N 1
ATOM 561 C CA . ILE A 1 72 ? -11.850 1.100 21.993 1.00 90.00 72 ILE A CA 1
ATOM 562 C C . ILE A 1 72 ? -11.336 1.973 23.138 1.00 90.00 72 ILE A C 1
ATOM 564 O O . ILE A 1 72 ? -11.828 1.886 24.258 1.00 90.00 72 ILE A O 1
ATOM 568 N N . ASN A 1 73 ? -10.328 2.799 22.874 1.00 86.94 73 ASN A N 1
ATOM 569 C CA . ASN A 1 73 ? -9.620 3.565 23.894 1.00 86.94 73 ASN A CA 1
ATOM 570 C C . ASN A 1 73 ? -9.680 5.078 23.617 1.00 86.94 73 ASN A C 1
ATOM 572 O O . ASN A 1 73 ? -8.939 5.614 22.789 1.00 86.94 73 ASN A O 1
ATOM 576 N N . GLY A 1 74 ? -10.538 5.759 24.372 1.00 83.88 74 GLY A N 1
ATOM 577 C CA . GLY A 1 74 ? -10.665 7.210 24.443 1.00 83.88 74 GLY A CA 1
ATOM 578 C C . GLY A 1 74 ? -9.862 7.869 25.576 1.00 83.88 74 GLY A C 1
ATOM 579 O O . GLY A 1 74 ? -10.219 8.944 26.046 1.00 83.88 74 GLY A O 1
ATOM 580 N N . THR A 1 75 ? -8.811 7.243 26.112 1.00 81.69 75 THR A N 1
ATOM 581 C CA . THR A 1 75 ? -7.981 7.869 27.164 1.00 81.69 75 THR A CA 1
ATOM 582 C C . THR A 1 75 ? -7.197 9.070 26.621 1.00 81.69 75 THR A C 1
ATOM 584 O O . THR A 1 75 ? -7.008 10.052 27.329 1.00 81.69 75 THR A O 1
ATOM 587 N N . ASN A 1 76 ? -6.797 9.018 25.345 1.00 75.69 76 ASN A N 1
ATOM 588 C CA . ASN A 1 76 ? -6.025 10.064 24.660 1.00 75.69 76 ASN A CA 1
ATOM 589 C C . ASN A 1 76 ? -6.827 10.740 23.522 1.00 75.69 76 ASN A C 1
ATOM 591 O O . ASN A 1 76 ? -6.258 11.111 22.493 1.00 75.69 76 ASN A O 1
ATOM 595 N N . GLY A 1 77 ? -8.152 10.840 23.667 1.00 78.38 77 GLY A N 1
ATOM 596 C CA . GLY A 1 77 ? -9.059 11.470 22.698 1.00 78.38 77 GLY A CA 1
ATOM 597 C C . GLY A 1 77 ? -10.504 10.993 22.847 1.00 78.38 77 GLY A C 1
ATOM 598 O O . GLY A 1 77 ? -10.755 9.998 23.510 1.00 78.38 77 GLY A O 1
ATOM 599 N N . ASP A 1 78 ? -11.458 11.672 22.217 1.00 86.25 78 ASP A N 1
ATOM 600 C CA . ASP A 1 78 ? -12.869 11.289 22.286 1.00 86.25 78 ASP A CA 1
ATOM 601 C C . ASP A 1 78 ? -13.230 10.265 21.199 1.00 86.25 78 ASP A C 1
ATOM 603 O O . ASP A 1 78 ? -13.104 10.535 20.000 1.00 86.25 78 ASP A O 1
ATOM 607 N N . VAL A 1 79 ? -13.784 9.116 21.593 1.00 89.12 79 VAL A N 1
ATOM 608 C CA . VAL A 1 79 ? -14.392 8.164 20.653 1.00 89.12 79 VAL A CA 1
ATOM 609 C C . VAL A 1 79 ? -15.907 8.350 20.625 1.00 89.12 79 VAL A C 1
ATOM 611 O O . VAL A 1 79 ? -16.577 8.268 21.647 1.00 89.12 79 VAL A O 1
ATOM 614 N N . LYS A 1 80 ? -16.478 8.565 19.443 1.00 92.31 80 LYS A N 1
ATOM 615 C CA . LYS A 1 80 ? -17.919 8.611 19.188 1.00 92.31 80 LYS A CA 1
ATOM 616 C C . LYS A 1 80 ? -18.306 7.425 18.326 1.00 92.31 80 LYS A C 1
ATOM 618 O O . LYS A 1 80 ? -17.926 7.350 17.163 1.00 92.31 80 LYS A O 1
ATOM 623 N N . ILE A 1 81 ? -19.086 6.523 18.893 1.00 92.62 81 ILE A N 1
ATOM 624 C CA . ILE A 1 81 ? -19.704 5.403 18.197 1.00 92.62 81 ILE A CA 1
ATOM 625 C C . ILE A 1 81 ? -21.138 5.815 17.889 1.00 92.62 81 ILE A C 1
ATOM 627 O O . ILE A 1 81 ? -21.881 6.191 18.792 1.00 92.62 81 ILE A O 1
ATOM 631 N N . ALA A 1 82 ? -21.529 5.823 16.620 1.00 89.94 82 ALA A N 1
ATOM 632 C CA . ALA A 1 82 ? -22.864 6.239 16.216 1.00 89.94 82 ALA A CA 1
ATOM 633 C C . ALA A 1 82 ? -23.944 5.219 16.626 1.00 89.94 82 ALA A C 1
ATOM 635 O O . ALA A 1 82 ? -23.668 4.152 17.174 1.00 89.94 82 ALA A O 1
ATOM 636 N N . ALA A 1 83 ? -25.204 5.578 16.373 1.00 89.81 83 ALA A N 1
ATOM 637 C CA . ALA A 1 83 ? -26.351 4.732 16.680 1.00 89.81 83 ALA A CA 1
ATOM 638 C C . ALA A 1 83 ? -26.298 3.379 15.944 1.00 89.81 83 ALA A C 1
ATOM 640 O O . ALA A 1 83 ? -25.688 3.269 14.886 1.00 89.81 83 ALA A O 1
ATOM 641 N N . ASN A 1 84 ? -26.967 2.357 16.479 1.00 88.44 84 ASN A N 1
ATOM 642 C CA . ASN A 1 84 ? -27.077 1.010 15.895 1.00 88.44 84 ASN A CA 1
ATOM 643 C C . ASN A 1 84 ? -25.739 0.279 15.647 1.00 88.44 84 ASN A C 1
ATOM 645 O O . ASN A 1 84 ? -25.713 -0.705 14.908 1.00 88.44 84 ASN A O 1
ATOM 649 N N . ALA A 1 85 ? -24.620 0.748 16.208 1.00 87.38 85 ALA A N 1
ATOM 650 C CA . ALA A 1 85 ? -23.349 0.038 16.109 1.00 87.38 85 ALA A CA 1
ATOM 651 C C . ALA A 1 85 ? -23.419 -1.312 16.840 1.00 87.38 85 ALA A C 1
ATOM 653 O O . ALA A 1 85 ? -24.052 -1.426 17.896 1.00 87.38 85 ALA A O 1
ATOM 654 N N . LYS A 1 86 ? -22.753 -2.329 16.285 1.00 90.06 86 LYS A N 1
ATOM 655 C CA . LYS A 1 86 ? -22.642 -3.654 16.901 1.00 90.06 86 LYS A CA 1
ATOM 656 C C . LYS A 1 86 ? -21.223 -3.830 17.427 1.00 90.06 86 LYS A C 1
ATOM 658 O O . LYS A 1 86 ? -20.291 -3.964 16.645 1.00 90.06 86 LYS A O 1
ATOM 663 N N . ILE A 1 87 ? -21.073 -3.813 18.743 1.00 92.31 87 ILE A N 1
ATOM 664 C CA . ILE A 1 87 ? -19.841 -4.135 19.456 1.00 92.31 87 ILE A CA 1
ATOM 665 C C . ILE A 1 87 ? -19.988 -5.575 19.943 1.00 92.31 87 ILE A C 1
ATOM 667 O O . ILE A 1 87 ? -20.890 -5.873 20.715 1.00 92.31 87 ILE A O 1
ATOM 671 N N . GLU A 1 88 ? -19.154 -6.476 19.450 1.00 88.94 88 GLU A N 1
ATOM 672 C CA . GLU A 1 88 ? -19.196 -7.909 19.738 1.00 88.94 88 GLU A CA 1
ATOM 673 C C . GLU A 1 88 ? -18.545 -8.236 21.100 1.00 88.94 88 GLU A C 1
ATOM 675 O O . GLU A 1 88 ? -18.254 -7.358 21.916 1.00 88.94 88 GLU A O 1
ATOM 680 N N . HIS A 1 89 ? -18.388 -9.524 21.398 1.00 89.69 89 HIS A N 1
ATOM 681 C CA . HIS A 1 89 ? -18.133 -10.040 22.741 1.00 89.69 89 HIS A CA 1
ATOM 682 C C . HIS A 1 89 ? -16.748 -9.645 23.275 1.00 89.69 89 HIS A C 1
ATOM 684 O O . HIS A 1 89 ? -15.772 -9.538 22.536 1.00 89.69 89 HIS A O 1
ATOM 690 N N . SER A 1 90 ? -16.641 -9.451 24.589 1.00 89.81 90 SER A N 1
ATOM 691 C CA . SER A 1 90 ? -15.374 -9.185 25.286 1.00 89.81 90 SER A CA 1
ATOM 692 C C . SER A 1 90 ? -14.589 -7.961 24.795 1.00 89.81 90 SER A C 1
ATOM 694 O O . SER A 1 90 ? -13.392 -7.859 25.056 1.00 89.81 90 SER A O 1
ATOM 696 N N . ALA A 1 91 ? -15.231 -7.027 24.089 1.00 89.50 91 ALA A N 1
ATOM 697 C CA . ALA A 1 91 ? -14.611 -5.759 23.727 1.00 89.50 91 ALA A CA 1
ATOM 698 C C . ALA A 1 91 ? -14.301 -4.922 24.979 1.00 89.50 91 ALA A C 1
ATOM 700 O O . ALA A 1 91 ? -15.081 -4.900 25.933 1.00 89.50 91 ALA A O 1
ATOM 701 N N . THR A 1 92 ? -13.187 -4.193 24.954 1.00 91.50 92 THR A N 1
ATOM 702 C CA . THR A 1 92 ? -12.819 -3.237 26.004 1.00 91.50 92 THR A CA 1
ATOM 703 C C . THR A 1 92 ? -13.098 -1.830 25.510 1.00 91.50 92 THR A C 1
ATOM 705 O O . THR A 1 92 ? -12.484 -1.382 24.549 1.00 91.50 92 THR A O 1
ATOM 708 N N . ILE A 1 93 ? -13.990 -1.113 26.177 1.00 94.19 93 ILE A N 1
ATOM 709 C CA . ILE A 1 93 ? -14.342 0.279 25.923 1.00 94.19 93 ILE A CA 1
ATOM 710 C C . ILE A 1 93 ? -13.828 1.085 27.112 1.00 94.19 93 ILE A C 1
ATOM 712 O O . ILE A 1 93 ? -14.346 0.937 28.210 1.00 94.19 93 ILE A O 1
ATOM 716 N N . ASN A 1 94 ? -12.801 1.908 26.912 1.00 92.44 94 ASN A N 1
ATOM 717 C CA . ASN A 1 94 ? -12.160 2.670 27.982 1.00 92.44 94 ASN A CA 1
ATOM 718 C C . ASN A 1 94 ? -11.987 4.151 27.616 1.00 92.44 94 ASN A C 1
ATOM 720 O O . ASN A 1 94 ? -11.776 4.475 26.450 1.00 92.44 94 ASN A O 1
ATOM 724 N N . GLY A 1 95 ? -11.976 5.042 28.605 1.00 89.56 95 GLY A N 1
ATOM 725 C CA . GLY A 1 95 ? -11.682 6.467 28.451 1.00 89.56 95 GLY A CA 1
ATOM 726 C C . GLY A 1 95 ? -12.910 7.271 28.036 1.00 89.56 95 GLY A C 1
ATOM 727 O O . GLY A 1 95 ? -14.020 6.920 28.414 1.00 89.56 95 GLY A O 1
ATOM 728 N N . ASN A 1 96 ? -12.722 8.361 27.293 1.00 91.50 96 ASN A N 1
ATOM 729 C CA . ASN A 1 96 ? -13.809 9.224 26.836 1.00 91.50 96 ASN A CA 1
ATOM 730 C C . ASN A 1 96 ? -14.513 8.604 25.619 1.00 91.50 96 ASN A C 1
ATOM 732 O O . ASN A 1 96 ? -14.090 8.797 24.476 1.00 91.50 96 ASN A O 1
ATOM 736 N N . VAL A 1 97 ? -15.593 7.854 25.847 1.00 94.06 97 VAL A N 1
ATOM 737 C CA . VAL A 1 97 ? -16.335 7.177 24.769 1.00 94.06 97 VAL A CA 1
ATOM 738 C C . VAL A 1 97 ? -17.818 7.518 24.827 1.00 94.06 97 VAL A C 1
ATOM 740 O O . VAL A 1 97 ? -18.446 7.408 25.869 1.00 94.06 97 VAL A O 1
ATOM 743 N N . LYS A 1 98 ? -18.411 7.894 23.694 1.00 96.00 98 LYS A N 1
ATOM 744 C CA . LYS A 1 98 ? -19.856 8.103 23.543 1.00 96.00 98 LYS A CA 1
ATOM 745 C C . LYS A 1 98 ? -20.431 7.061 22.605 1.00 96.00 98 LYS A C 1
ATOM 747 O O . LYS A 1 98 ? -20.095 7.062 21.424 1.00 96.00 98 LYS A O 1
ATOM 752 N N . ILE A 1 99 ? -21.301 6.201 23.113 1.00 95.38 99 ILE A N 1
ATOM 753 C CA . ILE A 1 99 ? -21.975 5.145 22.363 1.00 95.38 99 ILE A CA 1
ATOM 754 C C . ILE A 1 99 ? -23.393 5.603 22.020 1.00 95.38 99 ILE A C 1
ATOM 756 O O . ILE A 1 99 ? -24.162 5.985 22.898 1.00 95.38 99 ILE A O 1
ATOM 760 N N . GLY A 1 100 ? -23.731 5.609 20.733 1.00 93.44 100 GLY A N 1
ATOM 761 C CA . GLY A 1 100 ? -25.005 6.092 20.212 1.00 93.44 100 GLY A CA 1
ATOM 762 C C . GLY A 1 100 ? -26.198 5.191 20.539 1.00 93.44 100 GLY A C 1
ATOM 763 O O . GLY A 1 100 ? -26.052 4.073 21.027 1.00 93.44 100 GLY A O 1
ATOM 764 N N . LYS A 1 101 ? -27.400 5.701 20.244 1.00 93.94 101 LYS A N 1
ATOM 765 C CA . LYS A 1 101 ? -28.675 5.026 20.539 1.00 93.94 101 LYS A CA 1
ATOM 766 C C . LYS A 1 101 ? -28.758 3.655 19.867 1.00 93.94 101 LYS A C 1
ATOM 768 O O . LYS A 1 101 ? -28.200 3.480 18.785 1.00 93.94 101 LYS A O 1
ATOM 773 N N . ASN A 1 102 ? -29.496 2.711 20.442 1.00 92.12 102 ASN A N 1
ATOM 774 C CA . ASN A 1 102 ? -29.696 1.362 19.881 1.00 92.12 102 ASN A CA 1
ATOM 775 C C . ASN A 1 102 ? -28.404 0.541 19.670 1.00 92.12 102 ASN A C 1
ATOM 777 O O . ASN A 1 102 ? -28.415 -0.443 18.923 1.00 92.12 102 ASN A O 1
ATOM 781 N N . ALA A 1 103 ? -27.267 0.956 20.235 1.00 92.00 103 ALA A N 1
ATOM 782 C CA . ALA A 1 103 ? -26.032 0.194 20.111 1.00 92.00 103 ALA A CA 1
ATOM 783 C C . ALA A 1 103 ? -26.139 -1.135 20.868 1.00 92.00 103 ALA A C 1
ATOM 785 O O . ALA A 1 103 ? -26.784 -1.223 21.915 1.00 92.00 103 ALA A O 1
ATOM 786 N N . ARG A 1 104 ? -25.481 -2.171 20.347 1.00 93.56 104 ARG A N 1
ATOM 787 C CA . ARG A 1 104 ? -25.414 -3.486 20.991 1.00 93.56 104 ARG A CA 1
ATOM 788 C C . ARG A 1 104 ? -23.993 -3.730 21.458 1.00 93.56 104 ARG A C 1
ATOM 790 O O . ARG A 1 104 ? -23.088 -3.693 20.636 1.00 93.56 104 ARG A O 1
ATOM 797 N N . VAL A 1 105 ? -23.811 -3.980 22.747 1.00 94.56 105 VAL A N 1
ATOM 798 C CA . VAL A 1 105 ? -22.535 -4.360 23.355 1.00 94.56 105 VAL A CA 1
ATOM 799 C C . VAL A 1 105 ? -22.596 -5.844 23.717 1.00 94.56 105 VAL A C 1
ATOM 801 O O . VAL A 1 105 ? -23.520 -6.286 24.404 1.00 94.56 105 VAL A O 1
ATOM 804 N N . GLY A 1 106 ? -21.650 -6.625 23.205 1.00 90.69 106 GLY A N 1
ATOM 805 C CA . GLY A 1 106 ? -21.591 -8.077 23.332 1.00 90.69 106 GLY A CA 1
ATOM 806 C C . GLY A 1 106 ? -21.238 -8.546 24.742 1.00 90.69 106 GLY A C 1
ATOM 807 O O . GLY A 1 106 ? -20.873 -7.761 25.616 1.00 90.69 106 GLY A O 1
ATOM 808 N N . SER A 1 107 ? -21.391 -9.850 24.985 1.00 90.44 107 SER A N 1
ATOM 809 C CA . SER A 1 107 ? -21.226 -10.421 26.327 1.00 90.44 107 SER A CA 1
ATOM 810 C C . SER A 1 107 ? -19.795 -10.281 26.828 1.00 90.44 107 SER A C 1
ATOM 812 O O . SER A 1 107 ? -18.852 -10.409 26.047 1.00 90.44 107 SER A O 1
ATOM 814 N N . GLY A 1 108 ? -19.618 -10.081 28.131 1.00 87.94 108 GLY A N 1
ATOM 815 C CA . GLY A 1 108 ? -18.291 -9.993 28.741 1.00 87.94 108 GLY A CA 1
ATOM 816 C C . GLY A 1 108 ? -17.509 -8.730 28.377 1.00 87.94 108 GLY A C 1
ATOM 817 O O . GLY A 1 108 ? -16.303 -8.693 28.604 1.00 87.94 108 GLY A O 1
ATOM 818 N N . ALA A 1 109 ? -18.150 -7.724 27.774 1.00 93.38 109 ALA A N 1
ATOM 819 C CA . ALA A 1 109 ? -17.497 -6.457 27.479 1.00 93.38 109 ALA A CA 1
ATOM 820 C C . ALA A 1 109 ? -17.039 -5.755 28.764 1.00 93.38 109 ALA A C 1
ATOM 822 O O . ALA A 1 109 ? -17.706 -5.811 29.799 1.00 93.38 109 ALA A O 1
ATOM 823 N N . VAL A 1 110 ? -15.908 -5.066 28.675 1.00 94.75 110 VAL A N 1
ATOM 824 C CA . VAL A 1 110 ? -15.361 -4.235 29.745 1.00 94.75 110 VAL A CA 1
ATOM 825 C C . VAL A 1 110 ? -15.610 -2.783 29.373 1.00 94.75 110 VAL A C 1
ATOM 827 O O . VAL A 1 110 ? -15.089 -2.320 28.367 1.00 94.75 110 VAL A O 1
ATOM 830 N N . ILE A 1 111 ? -16.405 -2.065 30.158 1.00 95.06 111 ILE A N 1
ATOM 831 C CA . ILE A 1 111 ? -16.765 -0.666 29.930 1.00 95.06 111 ILE A CA 1
ATOM 832 C C . ILE A 1 111 ? -16.226 0.151 31.094 1.00 95.06 111 ILE A C 1
ATOM 834 O O . ILE A 1 111 ? -16.671 -0.023 32.228 1.00 95.06 111 ILE A O 1
ATOM 838 N N . CYS A 1 112 ? -15.266 1.032 30.831 1.00 91.75 112 CYS A N 1
ATOM 839 C CA . CYS A 1 112 ? -14.632 1.800 31.883 1.00 91.75 112 CYS A CA 1
ATOM 840 C C . CYS A 1 112 ? -14.141 3.193 31.498 1.00 91.75 112 CYS A C 1
ATOM 842 O O . CYS A 1 112 ? -14.079 3.565 30.332 1.00 91.75 112 CYS A O 1
ATOM 844 N N . GLY A 1 113 ? -13.811 4.006 32.499 1.00 88.56 113 GLY A N 1
ATOM 845 C CA . GLY A 1 113 ? -13.427 5.402 32.277 1.00 88.56 113 GLY A CA 1
ATOM 846 C C . GLY A 1 113 ? -14.647 6.313 32.158 1.00 88.56 113 GLY A C 1
ATOM 847 O O . GLY A 1 113 ? -15.576 6.151 32.935 1.00 88.56 113 GLY A O 1
ATOM 848 N N . ASN A 1 114 ? -14.623 7.281 31.237 1.00 92.12 114 ASN A N 1
ATOM 849 C CA . ASN A 1 114 ? -15.671 8.291 31.046 1.00 92.12 114 ASN A CA 1
ATOM 850 C C . ASN A 1 114 ? -16.578 7.910 29.860 1.00 92.12 114 ASN A C 1
ATOM 852 O O . ASN A 1 114 ? -16.459 8.474 28.765 1.00 92.12 114 ASN A O 1
ATOM 856 N N . VAL A 1 115 ? -17.462 6.931 30.055 1.00 95.00 115 VAL A N 1
ATOM 857 C CA . VAL A 1 115 ? -18.279 6.371 28.965 1.00 95.00 115 VAL A CA 1
ATOM 858 C C . VAL A 1 115 ? -19.726 6.838 29.065 1.00 95.00 115 VAL A C 1
ATOM 860 O O . VAL A 1 115 ? -20.347 6.720 30.108 1.00 95.00 115 VAL A O 1
ATOM 863 N N . GLU A 1 116 ? -20.298 7.330 27.970 1.00 96.25 116 GLU A N 1
ATOM 864 C CA . GLU A 1 116 ? -21.709 7.713 27.867 1.00 96.25 116 GLU A CA 1
ATOM 865 C C . GLU A 1 116 ? -22.419 6.795 26.864 1.00 96.25 116 GLU A C 1
ATOM 867 O O . GLU A 1 116 ? -22.114 6.826 25.673 1.00 96.25 116 GLU A O 1
ATOM 872 N N . ILE A 1 117 ? -23.380 5.998 27.325 1.00 95.69 117 ILE A N 1
ATOM 873 C CA . ILE A 1 117 ? -24.189 5.085 26.512 1.00 95.69 117 ILE A CA 1
ATOM 874 C C . ILE A 1 117 ? -25.589 5.681 26.356 1.00 95.69 117 ILE A C 1
ATOM 876 O O . ILE A 1 117 ? -26.289 5.894 27.343 1.00 95.69 117 ILE A O 1
ATOM 880 N N . LYS A 1 118 ? -25.987 5.986 25.117 1.00 96.00 118 LYS A N 1
ATOM 881 C CA . LYS A 1 118 ? -27.277 6.618 24.788 1.00 96.00 118 LYS A CA 1
ATOM 882 C C . LYS A 1 118 ? -28.453 5.633 24.819 1.00 96.00 118 LYS A C 1
ATOM 884 O O . LYS A 1 118 ? -28.256 4.432 24.953 1.00 96.00 118 LYS A O 1
ATOM 889 N N . GLU A 1 119 ? -29.673 6.166 24.687 1.00 94.44 119 GLU A N 1
ATOM 890 C CA . GLU A 1 119 ? -30.925 5.435 24.932 1.00 94.44 119 GLU A CA 1
ATOM 891 C C . GLU A 1 119 ? -31.082 4.171 24.067 1.00 94.44 119 GLU A C 1
ATOM 893 O O . GLU A 1 119 ? -30.584 4.106 22.934 1.00 94.44 119 GLU A O 1
ATOM 898 N N . ASN A 1 120 ? -31.866 3.207 24.561 1.00 92.00 120 ASN A N 1
ATOM 899 C CA . ASN A 1 120 ? -32.187 1.940 23.886 1.00 92.00 120 ASN A CA 1
ATOM 900 C C . ASN A 1 120 ? -30.974 1.040 23.586 1.00 92.00 120 ASN A C 1
ATOM 902 O O . ASN A 1 120 ? -31.037 0.188 22.696 1.00 92.00 120 ASN A O 1
ATOM 906 N N . ALA A 1 121 ? -29.843 1.224 24.270 1.00 93.19 121 ALA A N 1
ATOM 907 C CA . ALA A 1 121 ? -28.690 0.350 24.090 1.00 93.19 121 ALA A CA 1
ATOM 908 C C . ALA A 1 121 ? -28.917 -1.013 24.765 1.00 93.19 121 ALA A C 1
ATOM 910 O O . ALA A 1 121 ? -29.558 -1.103 25.811 1.00 93.19 121 ALA A O 1
ATOM 911 N N . SER A 1 122 ? -28.362 -2.084 24.197 1.00 93.31 122 SER A N 1
ATOM 912 C CA . SER A 1 122 ? -28.369 -3.413 24.822 1.00 93.31 122 SER A CA 1
ATOM 913 C C . SER A 1 122 ? -26.952 -3.830 25.198 1.00 93.31 122 SER A C 1
ATOM 915 O O . SER A 1 122 ? -26.120 -4.033 24.313 1.00 93.31 122 SER A O 1
ATOM 917 N N . ILE A 1 123 ? -26.684 -4.001 26.487 1.00 94.75 123 ILE A N 1
ATOM 918 C CA . ILE A 1 123 ? -25.428 -4.516 27.029 1.00 94.75 123 ILE A CA 1
ATOM 919 C C . ILE A 1 123 ? -25.658 -5.975 27.419 1.00 94.75 123 ILE A C 1
ATOM 921 O O . ILE A 1 123 ? -26.499 -6.277 28.258 1.00 94.75 123 ILE A O 1
ATOM 925 N N . SER A 1 124 ? -24.954 -6.895 26.766 1.00 92.75 124 SER A N 1
ATOM 926 C CA . SER A 1 124 ? -25.190 -8.336 26.907 1.00 92.75 124 SER A CA 1
ATOM 927 C C . SER A 1 124 ? -24.570 -8.913 28.189 1.00 92.75 124 SER A C 1
ATOM 929 O O . SER A 1 124 ? -23.860 -8.226 28.921 1.00 92.75 124 SER A O 1
ATOM 931 N N . ASN A 1 125 ? -24.847 -10.195 28.457 1.00 87.88 125 ASN A N 1
ATOM 932 C CA . ASN A 1 125 ? -24.530 -10.858 29.727 1.00 87.88 125 ASN A CA 1
ATOM 933 C C . ASN A 1 125 ? -23.063 -10.695 30.154 1.00 87.88 125 ASN A C 1
ATOM 935 O O . ASN A 1 125 ? -22.153 -10.769 29.325 1.00 87.88 125 ASN A O 1
ATOM 939 N N . GLY A 1 126 ? -22.826 -10.570 31.459 1.00 85.25 126 GLY A N 1
ATOM 940 C CA . GLY A 1 126 ? -21.477 -10.619 32.027 1.00 85.25 126 GLY A CA 1
ATOM 941 C C . GLY A 1 126 ? -20.620 -9.375 31.785 1.00 85.25 126 GLY A C 1
ATOM 942 O O . GLY A 1 126 ? -19.401 -9.452 31.921 1.00 85.25 126 GLY A O 1
ATOM 943 N N . ALA A 1 127 ? -21.207 -8.246 31.382 1.00 91.50 127 ALA A N 1
ATOM 944 C CA . ALA A 1 127 ? -20.450 -7.013 31.195 1.00 91.50 127 ALA A CA 1
ATOM 945 C C . ALA A 1 127 ? -19.872 -6.498 32.526 1.00 91.50 127 ALA A C 1
ATOM 947 O O . ALA A 1 127 ? -20.550 -6.499 33.554 1.00 91.50 127 ALA A O 1
ATOM 948 N N . SER A 1 128 ? -18.624 -6.034 32.498 1.00 92.75 128 SER A N 1
ATOM 949 C CA . SER A 1 128 ? -17.985 -5.330 33.615 1.00 92.75 128 SER A CA 1
ATOM 950 C C . SER A 1 128 ? -18.030 -3.833 33.342 1.00 92.75 128 SER A C 1
ATOM 952 O O . SER A 1 128 ? -17.390 -3.368 32.405 1.00 92.75 128 SER A O 1
ATOM 954 N N . ILE A 1 129 ? -18.781 -3.085 34.140 1.00 92.12 129 ILE A N 1
ATOM 955 C CA . ILE A 1 129 ? -19.006 -1.648 33.989 1.00 92.12 129 ILE A CA 1
ATOM 956 C C . ILE A 1 129 ? -18.417 -0.950 35.211 1.00 92.12 129 ILE A C 1
ATOM 958 O O . ILE A 1 129 ? -18.887 -1.169 36.327 1.00 92.12 129 ILE A O 1
ATOM 962 N N . PHE A 1 130 ? -17.377 -0.137 35.026 1.00 88.75 130 PHE A N 1
ATOM 963 C CA . PHE A 1 130 ? -16.727 0.529 36.152 1.00 88.75 130 PHE A CA 1
ATOM 964 C C . PHE A 1 130 ? -16.127 1.900 35.854 1.00 88.75 130 PHE A C 1
ATOM 966 O O . PHE A 1 130 ? -15.614 2.162 34.772 1.00 88.75 130 PHE A O 1
ATOM 973 N N . GLY A 1 131 ? -16.117 2.775 36.857 1.00 84.25 131 GLY A N 1
ATOM 974 C CA . GLY A 1 131 ? -15.690 4.171 36.705 1.00 84.25 131 GLY A CA 1
ATOM 975 C C . GLY A 1 131 ? -16.857 5.093 36.349 1.00 84.25 131 GLY A C 1
ATOM 976 O O . GLY A 1 131 ? -17.990 4.796 36.703 1.00 84.25 131 GLY A O 1
ATOM 977 N N . ASN A 1 132 ? -16.572 6.206 35.671 1.00 89.62 132 ASN A N 1
ATOM 978 C CA . ASN A 1 132 ? -17.539 7.257 35.343 1.00 89.62 132 ASN A CA 1
ATOM 979 C C . ASN A 1 132 ? -18.373 6.904 34.097 1.00 89.62 132 ASN A C 1
ATOM 981 O O . ASN A 1 132 ? -18.133 7.409 32.995 1.00 89.62 132 ASN A O 1
ATOM 985 N N . VAL A 1 133 ? -19.331 5.990 34.257 1.00 92.62 133 VAL A N 1
ATOM 986 C CA . VAL A 1 133 ? -20.158 5.500 33.147 1.00 92.62 133 VAL A CA 1
ATOM 987 C C . VAL A 1 133 ? -21.588 6.001 33.281 1.00 92.62 133 VAL A C 1
ATOM 989 O O . VAL A 1 133 ? -22.246 5.739 34.275 1.00 92.62 133 VAL A O 1
ATOM 992 N N . LYS A 1 134 ? -22.113 6.654 32.248 1.00 94.12 134 LYS A N 1
ATOM 993 C CA . LYS A 1 134 ? -23.520 7.038 32.165 1.00 94.12 134 LYS A CA 1
ATOM 994 C C . LYS A 1 134 ? -24.278 6.118 31.216 1.00 94.12 134 LYS A C 1
ATOM 996 O O . LYS A 1 134 ? -23.876 5.970 30.063 1.00 94.12 134 LYS A O 1
ATOM 1001 N N . ILE A 1 135 ? -25.390 5.549 31.672 1.00 93.31 135 ILE A N 1
ATOM 1002 C CA . ILE A 1 135 ? -26.272 4.684 30.884 1.00 93.31 135 ILE A CA 1
ATOM 1003 C C . ILE A 1 135 ? -27.649 5.335 30.823 1.00 93.31 135 ILE A C 1
ATOM 1005 O O . ILE A 1 135 ? -28.328 5.479 31.838 1.00 93.31 135 ILE A O 1
ATOM 1009 N N . SER A 1 136 ? -28.045 5.755 29.623 1.00 93.25 136 SER A N 1
ATOM 1010 C CA . SER A 1 136 ? -29.307 6.453 29.414 1.00 93.25 136 SER A CA 1
ATOM 1011 C C . SER A 1 136 ? -30.514 5.522 29.363 1.00 93.25 136 SER A C 1
ATOM 1013 O O . SER A 1 136 ? -30.388 4.336 29.047 1.00 93.25 136 SER A O 1
ATOM 1015 N N . LYS A 1 137 ? -31.685 6.115 29.606 1.00 89.69 137 LYS A N 1
ATOM 1016 C CA . LYS A 1 137 ? -32.998 5.465 29.682 1.00 89.69 137 LYS A CA 1
ATOM 1017 C C . LYS A 1 137 ? -33.317 4.486 28.551 1.00 89.69 137 LYS A C 1
ATOM 1019 O O . LYS A 1 137 ? -32.759 4.556 27.452 1.00 89.69 137 LYS A O 1
ATOM 1024 N N . ASP A 1 138 ? -34.250 3.582 28.828 1.00 90.06 138 ASP A N 1
ATOM 1025 C CA . ASP A 1 138 ? -34.740 2.535 27.920 1.00 90.06 138 ASP A CA 1
ATOM 1026 C C . ASP A 1 138 ? -33.654 1.539 27.459 1.00 90.06 138 ASP A C 1
ATOM 1028 O O . ASP A 1 138 ? -33.874 0.716 26.570 1.00 90.06 138 ASP A O 1
ATOM 1032 N N . SER A 1 139 ? -32.461 1.599 28.056 1.00 92.25 139 SER A N 1
ATOM 1033 C CA . SER A 1 139 ? -31.379 0.648 27.809 1.00 92.25 139 SER A CA 1
ATOM 1034 C C . SER A 1 139 ? -31.550 -0.612 28.657 1.00 92.25 139 SER A C 1
ATOM 1036 O O . SER A 1 139 ? -32.180 -0.607 29.712 1.00 92.25 139 SER A O 1
ATOM 1038 N N . ASN A 1 140 ? -30.960 -1.713 28.207 1.00 91.12 140 ASN A N 1
ATOM 1039 C CA . ASN A 1 140 ? -30.999 -2.995 28.897 1.00 91.12 140 ASN A CA 1
ATOM 1040 C C . ASN A 1 140 ? -29.576 -3.479 29.179 1.00 91.12 140 ASN A C 1
ATOM 1042 O O . ASN A 1 140 ? -28.799 -3.679 28.246 1.00 91.12 140 ASN A O 1
ATOM 1046 N N . ILE A 1 141 ? -29.257 -3.705 30.448 1.00 90.44 141 ILE A N 1
ATOM 1047 C CA . ILE A 1 141 ? -28.080 -4.435 30.907 1.00 90.44 141 ILE A CA 1
ATOM 1048 C C . ILE A 1 141 ? -28.537 -5.853 31.237 1.00 90.44 141 ILE A C 1
ATOM 1050 O O . ILE A 1 141 ? -29.374 -6.049 32.111 1.00 90.44 141 ILE A O 1
ATOM 1054 N N . ALA A 1 142 ? -28.010 -6.854 30.542 1.00 87.00 142 ALA A N 1
ATOM 1055 C CA . ALA A 1 142 ? -28.417 -8.240 30.730 1.00 87.00 142 ALA A CA 1
ATOM 1056 C C . ALA A 1 142 ? -27.817 -8.860 32.015 1.00 87.00 142 ALA A C 1
ATOM 1058 O O . ALA A 1 142 ? -27.228 -8.173 32.849 1.00 87.00 142 ALA A O 1
ATOM 1059 N N . ASN A 1 143 ? -28.006 -10.166 32.211 1.00 80.00 143 ASN A N 1
ATOM 1060 C CA . ASN A 1 143 ? -27.705 -10.846 33.474 1.00 80.00 143 ASN A CA 1
ATOM 1061 C C . ASN A 1 143 ? -26.201 -10.889 33.791 1.00 80.00 143 ASN A C 1
ATOM 1063 O O . ASN A 1 143 ? -25.355 -10.852 32.892 1.00 80.00 143 ASN A O 1
ATOM 1067 N N . PHE A 1 144 ? -25.879 -11.091 35.070 1.00 85.31 144 PHE A N 1
ATOM 1068 C CA . PHE A 1 144 ? -24.509 -11.290 35.565 1.00 85.31 144 PHE A CA 1
ATOM 1069 C C . PHE A 1 144 ? -23.563 -10.103 35.326 1.00 85.31 144 PHE A C 1
ATOM 1071 O O . PHE A 1 144 ? -22.346 -10.285 35.275 1.00 85.31 144 PHE A O 1
ATOM 1078 N N . ALA A 1 145 ? -24.090 -8.890 35.152 1.00 86.00 145 ALA A N 1
ATOM 1079 C CA . ALA A 1 145 ? -23.251 -7.709 35.015 1.00 86.00 145 ALA A CA 1
ATOM 1080 C C . ALA A 1 145 ? -22.576 -7.363 36.351 1.00 86.00 145 ALA A C 1
ATOM 1082 O O . ALA A 1 145 ? -23.142 -7.558 37.423 1.00 86.00 145 ALA A O 1
ATOM 1083 N N . THR A 1 146 ? -21.364 -6.823 36.294 1.00 85.31 146 THR A N 1
ATOM 1084 C CA . THR A 1 146 ? -20.690 -6.232 37.457 1.00 85.31 146 THR A CA 1
ATOM 1085 C C . THR A 1 146 ? -20.633 -4.729 37.248 1.00 85.31 146 THR A C 1
ATOM 1087 O O . THR A 1 146 ? -19.965 -4.279 36.325 1.00 85.31 146 THR A O 1
ATOM 1090 N N . ILE A 1 147 ? -21.342 -3.963 38.073 1.00 86.31 147 ILE A N 1
ATOM 1091 C CA . ILE A 1 147 ? -21.473 -2.508 37.976 1.00 86.31 147 ILE A CA 1
ATOM 1092 C C . ILE A 1 147 ? -20.883 -1.890 39.242 1.00 86.31 147 ILE A C 1
ATOM 1094 O O . ILE A 1 147 ? -21.443 -2.057 40.325 1.00 86.31 147 ILE A O 1
ATOM 1098 N N . VAL A 1 148 ? -19.734 -1.222 39.117 1.00 78.62 148 VAL A N 1
ATOM 1099 C CA . VAL A 1 148 ? -18.957 -0.751 40.274 1.00 78.62 148 VAL A CA 1
ATOM 1100 C C . VAL A 1 148 ? -18.377 0.647 40.059 1.00 78.62 148 VAL A C 1
ATOM 1102 O O . VAL A 1 148 ? -17.669 0.895 39.087 1.00 78.62 148 VAL A O 1
ATOM 1105 N N . GLY A 1 149 ? -18.572 1.538 41.028 1.00 79.12 149 GLY A N 1
ATOM 1106 C CA . GLY A 1 149 ? -18.034 2.906 41.004 1.00 79.12 149 GLY A CA 1
ATOM 1107 C C . GLY A 1 149 ? -19.035 3.913 40.445 1.00 79.12 149 GLY A C 1
ATOM 1108 O O . GLY A 1 149 ? -20.225 3.617 40.431 1.00 79.12 149 GLY A O 1
ATOM 1109 N N . ASP A 1 150 ? -18.548 5.076 39.996 1.00 84.69 150 ASP A N 1
ATOM 1110 C CA . ASP A 1 150 ? -19.354 6.255 39.624 1.00 84.69 150 ASP A CA 1
ATOM 1111 C C . ASP A 1 150 ? -20.219 6.072 38.358 1.00 84.69 150 ASP A C 1
ATOM 1113 O O . ASP A 1 150 ? -20.091 6.793 37.370 1.00 84.69 150 ASP A O 1
ATOM 1117 N N . VAL A 1 151 ? -21.119 5.095 38.383 1.00 86.31 151 VAL A N 1
ATOM 1118 C CA . VAL A 1 151 ? -22.041 4.783 37.298 1.00 86.31 151 VAL A CA 1
ATOM 1119 C C . VAL A 1 151 ? -23.360 5.522 37.536 1.00 86.31 151 VAL A C 1
ATOM 1121 O O . VAL A 1 151 ? -23.940 5.417 38.613 1.00 86.31 151 VAL A O 1
ATOM 1124 N N . ASP A 1 152 ? -23.830 6.264 36.538 1.00 88.06 152 ASP A N 1
ATOM 1125 C CA . ASP A 1 152 ? -25.133 6.937 36.515 1.00 88.06 152 ASP A CA 1
ATOM 1126 C C . ASP A 1 152 ? -26.086 6.131 35.625 1.00 88.06 152 ASP A C 1
ATOM 1128 O O . ASP A 1 152 ? -25.877 6.024 34.411 1.00 88.06 152 ASP A O 1
ATOM 1132 N N . ILE A 1 153 ? -27.102 5.522 36.234 1.00 86.75 153 ILE A N 1
ATOM 1133 C CA . ILE A 1 153 ? -28.117 4.719 35.555 1.00 86.75 153 ILE A CA 1
ATOM 1134 C C . ILE A 1 153 ? -29.425 5.513 35.570 1.00 86.75 153 ILE A C 1
ATOM 1136 O O . ILE A 1 153 ? -30.052 5.666 36.619 1.00 86.75 153 ILE A O 1
ATOM 1140 N N . GLU A 1 154 ? -29.834 6.020 34.403 1.00 85.88 154 GLU A N 1
ATOM 1141 C CA . GLU A 1 154 ? -31.087 6.771 34.261 1.00 85.88 154 GLU A CA 1
ATOM 1142 C C . GLU A 1 154 ? -32.324 5.883 34.518 1.00 85.88 154 GLU A C 1
ATOM 1144 O O . GLU A 1 154 ? -32.253 4.650 34.505 1.00 85.88 154 GLU A O 1
ATOM 1149 N N . SER A 1 155 ? -33.484 6.520 34.722 1.00 77.00 155 SER A N 1
ATOM 1150 C CA . SER A 1 155 ? -34.771 5.824 34.830 1.00 77.00 155 SER A CA 1
ATOM 1151 C C . SER A 1 155 ? -35.050 4.951 33.599 1.00 77.00 155 SER A C 1
ATOM 1153 O O . SER A 1 155 ? -34.495 5.176 32.525 1.00 77.00 155 SER A O 1
ATOM 1155 N N . SER A 1 156 ? -35.874 3.920 33.777 1.00 81.69 156 SER A N 1
ATOM 1156 C CA . SER A 1 156 ? -36.215 2.878 32.797 1.00 81.69 156 SER A CA 1
ATOM 1157 C C . SER A 1 156 ? -35.066 2.020 32.246 1.00 81.69 156 SER A C 1
ATOM 1159 O O . SER A 1 156 ? -35.305 1.170 31.383 1.00 81.69 156 SER A O 1
ATOM 1161 N N . VAL A 1 157 ? -33.832 2.154 32.751 1.00 83.62 157 VAL A N 1
ATOM 1162 C CA . VAL A 1 157 ? -32.767 1.188 32.446 1.00 83.62 157 VAL A CA 1
ATOM 1163 C C . VAL A 1 157 ? -33.030 -0.121 33.186 1.00 83.62 157 VAL A C 1
ATOM 1165 O O . VAL A 1 157 ? -33.138 -0.164 34.412 1.00 83.62 157 VAL A O 1
ATOM 1168 N N . PHE A 1 158 ? -33.103 -1.218 32.439 1.00 81.19 158 PHE A N 1
ATOM 1169 C CA . PHE A 1 158 ? -33.210 -2.550 33.023 1.00 81.19 158 PHE A CA 1
ATOM 1170 C C . PHE A 1 158 ? -31.824 -3.098 33.376 1.00 81.19 158 PHE A C 1
ATOM 1172 O O . PHE A 1 158 ? -30.896 -2.979 32.577 1.00 81.19 158 PHE A O 1
ATOM 1179 N N . VAL A 1 159 ? -31.699 -3.761 34.530 1.00 82.56 159 VAL A N 1
ATOM 1180 C CA . VAL A 1 159 ? -30.510 -4.547 34.887 1.00 82.56 159 VAL A CA 1
ATOM 1181 C C . VAL A 1 159 ? -30.918 -5.980 35.203 1.00 82.56 159 VAL A C 1
ATOM 1183 O O . VAL A 1 159 ? -31.792 -6.228 36.031 1.00 82.56 159 VAL A O 1
ATOM 1186 N N . GLY A 1 160 ? -30.272 -6.925 34.531 1.00 72.69 160 GLY A N 1
ATOM 1187 C CA . GLY A 1 160 ? -30.576 -8.342 34.608 1.00 72.69 160 GLY A CA 1
ATOM 1188 C C . GLY A 1 160 ? -30.234 -8.975 35.944 1.00 72.69 160 GLY A C 1
ATOM 1189 O O . GLY A 1 160 ? -29.419 -8.475 36.724 1.00 72.69 160 GLY A O 1
ATOM 1190 N N . ALA A 1 161 ? -30.851 -10.129 36.183 1.00 71.19 161 ALA A N 1
ATOM 1191 C CA . ALA A 1 161 ? -30.680 -10.908 37.397 1.00 71.19 161 ALA A CA 1
ATOM 1192 C C . ALA A 1 161 ? -29.212 -11.301 37.625 1.00 71.19 161 ALA A C 1
ATOM 1194 O O . ALA A 1 161 ? -28.413 -11.408 36.689 1.00 71.19 161 ALA A O 1
ATOM 1195 N N . HIS A 1 162 ? -28.877 -11.547 38.893 1.00 76.75 162 HIS A N 1
ATOM 1196 C CA . HIS A 1 162 ? -27.533 -11.934 39.341 1.00 76.75 162 HIS A CA 1
ATOM 1197 C C . HIS A 1 162 ? -26.432 -10.915 39.014 1.00 76.75 162 HIS A C 1
ATOM 1199 O O . HIS A 1 162 ? -25.250 -11.256 39.051 1.00 76.75 162 HIS A O 1
ATOM 1205 N N . SER A 1 163 ? -26.807 -9.675 38.697 1.00 77.00 163 SER A N 1
ATOM 1206 C CA . SER A 1 163 ? -25.855 -8.582 38.550 1.00 77.00 163 SER A CA 1
ATOM 1207 C C . SER A 1 163 ? -25.441 -8.054 39.921 1.00 77.00 163 SER A C 1
ATOM 1209 O O . SER A 1 163 ? -26.253 -7.968 40.843 1.00 77.00 163 SER A O 1
ATOM 1211 N N . VAL A 1 164 ? -24.170 -7.697 40.052 1.00 76.06 164 VAL A N 1
ATOM 1212 C CA . VAL A 1 164 ? -23.618 -7.063 41.249 1.00 76.06 164 VAL A CA 1
ATOM 1213 C C . VAL A 1 164 ? -23.563 -5.567 40.995 1.00 76.06 164 VAL A C 1
ATOM 1215 O O . VAL A 1 164 ? -22.946 -5.137 40.025 1.00 76.06 164 VAL A O 1
ATOM 1218 N N . ILE A 1 165 ? -24.199 -4.781 41.862 1.00 79.25 165 ILE A N 1
ATOM 1219 C CA . ILE A 1 165 ? -24.220 -3.320 41.781 1.00 79.25 165 ILE A CA 1
ATOM 1220 C C . ILE A 1 165 ? -23.645 -2.765 43.082 1.00 79.25 165 ILE A C 1
ATOM 1222 O O . ILE A 1 165 ? -24.162 -3.060 44.160 1.00 79.25 165 ILE A O 1
ATOM 1226 N N . SER A 1 166 ? -22.577 -1.975 43.005 1.00 74.00 166 SER A N 1
ATOM 1227 C CA . SER A 1 166 ? -21.997 -1.306 44.171 1.00 74.00 166 SER A CA 1
ATOM 1228 C C . SER A 1 166 ? -21.438 0.072 43.825 1.00 74.00 166 SER A C 1
ATOM 1230 O O . SER A 1 166 ? -20.964 0.319 42.719 1.00 74.00 166 SER A O 1
ATOM 1232 N N . SER A 1 167 ? -21.497 0.992 44.790 1.00 66.00 167 SER A N 1
ATOM 1233 C CA . SER A 1 167 ? -20.912 2.338 44.671 1.00 66.00 167 SER A CA 1
ATOM 1234 C C . SER A 1 167 ? -21.441 3.197 43.509 1.00 66.00 167 SER A C 1
ATOM 1236 O O . SER A 1 167 ? -20.743 4.105 43.082 1.00 66.00 167 SER A O 1
ATOM 1238 N N . VAL A 1 168 ? -22.666 2.939 43.042 1.00 69.62 168 VAL A N 1
ATOM 1239 C CA . VAL A 1 168 ? -23.343 3.663 41.949 1.00 69.62 168 VAL A CA 1
ATOM 1240 C C . VAL A 1 168 ? -23.836 5.032 42.426 1.00 69.62 168 VAL A C 1
ATOM 1242 O O . VAL A 1 168 ? -24.441 5.133 43.496 1.00 69.62 168 VAL A O 1
ATOM 1245 N N . THR A 1 169 ? -23.575 6.084 41.644 1.00 69.62 169 THR A N 1
ATOM 1246 C CA . THR A 1 169 ? -23.870 7.482 42.013 1.00 69.62 169 THR A CA 1
ATOM 1247 C C . THR A 1 169 ? -25.357 7.803 41.933 1.00 69.62 169 THR A C 1
ATOM 1249 O O . THR A 1 169 ? -25.866 8.554 42.766 1.00 69.62 169 THR A O 1
ATOM 1252 N N . HIS A 1 170 ? -26.063 7.221 40.963 1.00 69.88 170 HIS A N 1
ATOM 1253 C CA . HIS A 1 170 ? -27.506 7.361 40.812 1.00 69.88 170 HIS A CA 1
ATOM 1254 C C . HIS A 1 170 ? -28.124 6.111 40.174 1.00 69.88 170 HIS A C 1
ATOM 1256 O O . HIS A 1 170 ? -27.639 5.611 39.161 1.00 69.88 170 HIS A O 1
ATOM 1262 N N . ILE A 1 171 ? -29.194 5.607 40.793 1.00 65.19 171 ILE A N 1
ATOM 1263 C CA . ILE A 1 171 ? -30.054 4.544 40.265 1.00 65.19 171 ILE A CA 1
ATOM 1264 C C . ILE A 1 171 ? -31.476 4.758 40.797 1.00 65.19 171 ILE A C 1
ATOM 1266 O O . ILE A 1 171 ? -31.669 4.993 41.995 1.00 65.19 171 ILE A O 1
ATOM 1270 N N . ASP A 1 172 ? -32.479 4.689 39.920 1.00 63.28 172 ASP A N 1
ATOM 1271 C CA . ASP A 1 172 ? -33.887 4.772 40.323 1.00 63.28 172 ASP A CA 1
ATOM 1272 C C . ASP A 1 172 ? -34.371 3.422 40.884 1.00 63.28 172 ASP A C 1
ATOM 1274 O O . ASP A 1 172 ? -34.843 2.531 40.171 1.00 63.28 172 ASP A O 1
ATOM 1278 N N . TYR A 1 173 ? -34.225 3.254 42.201 1.00 53.44 173 TYR A N 1
ATOM 1279 C CA . TYR A 1 173 ? -34.580 2.018 42.904 1.00 53.44 173 TYR A CA 1
ATOM 1280 C C . TYR A 1 173 ? -36.077 1.669 42.845 1.00 53.44 173 TYR A C 1
ATOM 1282 O O . TYR A 1 173 ? -36.421 0.488 42.933 1.00 53.44 173 TYR A O 1
ATOM 1290 N N . ALA A 1 174 ? -36.973 2.653 42.706 1.00 48.34 174 ALA A N 1
ATOM 1291 C CA . ALA A 1 174 ? -38.416 2.404 42.707 1.00 48.34 174 ALA A CA 1
ATOM 1292 C C . ALA A 1 174 ? -38.863 1.693 41.421 1.00 48.34 174 ALA A C 1
ATOM 1294 O O . ALA A 1 174 ? -39.722 0.809 41.449 1.00 48.34 174 ALA A O 1
ATOM 1295 N N . GLU A 1 175 ? -38.245 2.036 40.293 1.00 53.59 175 GLU A N 1
ATOM 1296 C CA . GLU A 1 175 ? -38.500 1.391 39.007 1.00 53.59 175 GLU A CA 1
ATOM 1297 C C . GLU A 1 175 ? -37.725 0.073 38.863 1.00 53.59 175 GLU A C 1
ATOM 1299 O O . GLU A 1 175 ? -38.248 -0.897 38.315 1.00 53.59 175 GLU A O 1
ATOM 1304 N N . PHE A 1 176 ? -36.520 -0.007 39.438 1.00 52.59 176 PHE A N 1
ATOM 1305 C CA . PHE A 1 176 ? -35.687 -1.213 39.450 1.00 52.59 176 PHE A CA 1
ATOM 1306 C C . PHE A 1 176 ? -36.403 -2.427 40.066 1.00 52.59 176 PHE A C 1
ATOM 1308 O O . PHE A 1 176 ? -36.434 -3.506 39.471 1.00 52.59 176 PHE A O 1
ATOM 1315 N N . ILE A 1 177 ? -37.035 -2.245 41.232 1.00 52.16 177 ILE A N 1
ATOM 1316 C CA . ILE A 1 177 ? -37.784 -3.308 41.924 1.00 52.16 177 ILE A CA 1
ATOM 1317 C C . ILE A 1 177 ? -39.017 -3.728 41.107 1.00 52.16 177 ILE A C 1
ATOM 1319 O O . ILE A 1 177 ? -39.297 -4.919 40.961 1.00 52.16 177 ILE A O 1
ATOM 1323 N N . ASN A 1 178 ? -39.723 -2.767 40.507 1.00 50.59 178 ASN A N 1
ATOM 1324 C CA . ASN A 1 178 ? -40.895 -3.044 39.671 1.00 50.59 178 ASN A CA 1
ATOM 1325 C C . ASN A 1 178 ? -40.528 -3.774 38.369 1.00 50.59 178 ASN A C 1
ATOM 1327 O O . ASN A 1 178 ? -41.250 -4.667 37.927 1.00 50.59 178 ASN A O 1
ATOM 1331 N N . ASN A 1 179 ? -39.388 -3.441 37.766 1.00 51.97 179 ASN A N 1
ATOM 1332 C CA . ASN A 1 179 ? -38.897 -4.088 36.554 1.00 51.97 179 ASN A CA 1
ATOM 1333 C C . ASN A 1 179 ? -38.407 -5.523 36.801 1.00 51.97 179 ASN A C 1
ATOM 1335 O O . ASN A 1 179 ? -38.603 -6.378 35.934 1.00 51.97 179 ASN A O 1
ATOM 1339 N N . ALA A 1 180 ? -37.850 -5.815 37.982 1.00 50.03 180 ALA A N 1
ATOM 1340 C CA . ALA A 1 180 ? -37.538 -7.183 38.397 1.00 50.03 180 ALA A CA 1
ATOM 1341 C C . ALA A 1 180 ? -38.812 -8.048 38.509 1.00 50.03 180 ALA A C 1
ATOM 1343 O O . ALA A 1 180 ? -38.846 -9.161 37.984 1.00 50.03 180 ALA A O 1
ATOM 1344 N N . HIS A 1 181 ? -39.890 -7.509 39.094 1.00 44.53 181 HIS A N 1
ATOM 1345 C CA . HIS A 1 181 ? -41.185 -8.197 39.191 1.00 44.53 181 HIS A CA 1
ATOM 1346 C C . HIS A 1 181 ? -41.888 -8.376 37.835 1.00 44.53 181 HIS A C 1
ATOM 1348 O O . HIS A 1 181 ? -42.445 -9.437 37.558 1.00 44.53 181 HIS A O 1
ATOM 1354 N N . ASN A 1 182 ? -41.812 -7.385 36.943 1.00 48.84 182 ASN A N 1
ATOM 1355 C CA . ASN A 1 182 ? -42.407 -7.450 35.601 1.00 48.84 182 ASN A CA 1
ATOM 1356 C C . ASN A 1 182 ? -41.660 -8.385 34.626 1.00 48.84 182 ASN A C 1
ATOM 1358 O O . ASN A 1 182 ? -42.127 -8.607 33.508 1.00 48.84 182 ASN A O 1
ATOM 1362 N N . MET A 1 183 ? -40.496 -8.921 35.007 1.00 47.22 183 MET A N 1
ATOM 1363 C CA . MET A 1 183 ? -39.743 -9.882 34.195 1.00 47.22 183 MET A CA 1
ATOM 1364 C C . MET A 1 183 ? -40.080 -11.342 34.499 1.00 47.22 183 MET A C 1
ATOM 1366 O O . MET A 1 183 ? -39.948 -12.170 33.599 1.00 47.22 183 MET A O 1
ATOM 1370 N N . GLU A 1 184 ? -40.542 -11.681 35.706 1.00 44.94 184 GLU A N 1
ATOM 1371 C CA . GLU A 1 184 ? -41.053 -13.033 35.980 1.00 44.94 184 GLU A CA 1
ATOM 1372 C C . GLU A 1 184 ? -42.257 -13.356 35.084 1.00 44.94 184 GLU A C 1
ATOM 1374 O O . GLU A 1 184 ? -42.365 -14.473 34.579 1.00 44.94 184 GLU A O 1
ATOM 1379 N N . SER A 1 185 ? -43.086 -12.352 34.778 1.00 43.28 185 SER A N 1
ATOM 1380 C CA . SER A 1 185 ? -44.205 -12.471 33.839 1.00 43.28 185 SER A CA 1
ATOM 1381 C C . SER A 1 185 ? -43.755 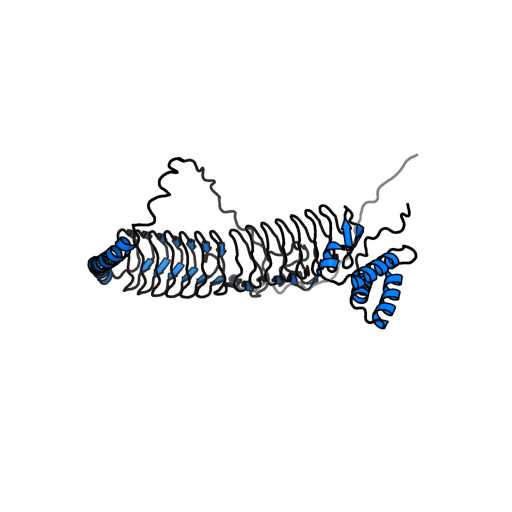-12.518 32.371 1.00 43.28 185 SER A C 1
ATOM 1383 O O . SER A 1 185 ? -44.147 -13.425 31.644 1.00 43.28 185 SER A O 1
ATOM 1385 N N . ARG A 1 186 ? -42.848 -11.632 31.927 1.00 41.72 186 ARG A N 1
ATOM 1386 C CA . ARG A 1 186 ? -42.350 -11.629 30.528 1.00 41.72 186 ARG A CA 1
ATOM 1387 C C . ARG A 1 186 ? -41.491 -12.851 30.170 1.00 41.72 186 ARG A C 1
ATOM 1389 O O . ARG A 1 186 ? -41.458 -13.260 29.010 1.00 41.72 186 ARG A O 1
ATOM 1396 N N . ASN A 1 187 ? -40.792 -13.444 31.142 1.00 41.25 187 ASN A N 1
ATOM 1397 C CA . ASN A 1 187 ? -40.028 -14.680 30.945 1.00 41.25 187 ASN A CA 1
ATOM 1398 C C . ASN A 1 187 ? -40.909 -15.939 30.939 1.00 41.25 187 ASN A C 1
ATOM 1400 O O . ASN A 1 187 ? -40.472 -16.970 30.427 1.00 41.25 187 ASN A O 1
ATOM 1404 N N . ALA A 1 188 ? -42.129 -15.879 31.482 1.00 40.94 188 ALA A N 1
ATOM 1405 C CA . ALA A 1 188 ? -43.118 -16.940 31.305 1.00 40.94 188 ALA A CA 1
ATOM 1406 C C . ALA A 1 188 ? -43.636 -16.949 29.853 1.00 40.94 188 ALA A C 1
ATOM 1408 O O . ALA A 1 188 ? -43.579 -17.989 29.196 1.00 40.94 188 ALA A O 1
ATOM 1409 N N . ASP A 1 189 ? -43.970 -15.772 29.312 1.00 39.12 189 ASP A N 1
ATOM 1410 C CA . ASP A 1 189 ? -44.443 -15.605 27.928 1.00 39.12 189 ASP A CA 1
ATOM 1411 C C . ASP A 1 189 ? -43.367 -15.953 26.875 1.00 39.12 189 ASP A C 1
ATOM 1413 O O . ASP A 1 189 ? -43.664 -16.469 25.792 1.00 39.12 189 ASP A O 1
ATOM 1417 N N . SER A 1 190 ? -42.084 -15.702 27.169 1.00 42.31 190 SER A N 1
ATOM 1418 C CA . SER A 1 190 ? -40.975 -16.067 26.273 1.00 42.31 190 SER A CA 1
ATOM 1419 C C . SER A 1 190 ? -40.613 -17.556 26.342 1.00 42.31 190 SER A C 1
ATOM 1421 O O . SER A 1 190 ? -40.223 -18.131 25.324 1.00 42.31 190 SER A O 1
ATOM 1423 N N . LYS A 1 191 ? -40.789 -18.214 27.500 1.00 43.41 191 LYS A N 1
ATOM 1424 C CA . LYS A 1 191 ? -40.609 -19.670 27.652 1.00 43.41 191 LYS A CA 1
ATOM 1425 C C . LYS A 1 191 ? -41.692 -20.464 26.928 1.00 43.41 191 LYS A C 1
ATOM 1427 O O . LYS A 1 191 ? -41.370 -21.497 26.347 1.00 43.41 191 LYS A O 1
ATOM 1432 N N . GLU A 1 192 ? -42.929 -19.977 26.903 1.00 41.62 192 GLU A N 1
ATOM 1433 C CA . GLU A 1 192 ? -44.028 -20.613 26.165 1.00 41.62 192 GLU A CA 1
ATOM 1434 C C . GLU A 1 192 ? -43.821 -20.504 24.639 1.00 41.62 192 GLU A C 1
ATOM 1436 O O . GLU A 1 192 ? -43.986 -21.476 23.899 1.00 41.62 192 GLU A O 1
ATOM 1441 N N . ASN A 1 193 ? -43.299 -19.363 24.171 1.00 42.09 193 ASN A N 1
ATOM 1442 C CA . ASN A 1 193 ? -42.910 -19.171 22.770 1.00 42.09 193 ASN A CA 1
ATOM 1443 C C . ASN A 1 193 ? -41.643 -19.957 22.369 1.00 42.09 193 ASN A C 1
ATOM 1445 O O . ASN A 1 193 ? -41.577 -20.495 21.261 1.00 42.09 193 ASN A O 1
ATOM 1449 N N . HIS A 1 194 ? -40.654 -20.094 23.260 1.00 43.31 194 HIS A N 1
ATOM 1450 C CA . HIS A 1 194 ? -39.453 -20.901 23.006 1.00 43.31 194 HIS A CA 1
ATOM 1451 C C . HIS A 1 194 ? -39.697 -22.414 23.101 1.00 43.31 194 HIS A C 1
ATOM 1453 O O . HIS A 1 194 ? -39.061 -23.167 22.363 1.00 43.31 194 HIS A O 1
ATOM 1459 N N . ALA A 1 195 ? -40.624 -22.884 23.944 1.00 40.81 195 ALA A N 1
ATOM 1460 C CA . ALA A 1 195 ? -41.019 -24.294 23.991 1.00 40.81 195 ALA A CA 1
ATOM 1461 C C . ALA A 1 195 ? -41.702 -24.739 22.683 1.00 40.81 195 ALA A C 1
ATOM 1463 O O . ALA A 1 195 ? -41.429 -25.834 22.187 1.00 40.81 195 ALA A O 1
ATOM 1464 N N . ASN A 1 196 ? -42.494 -23.855 22.066 1.00 44.06 196 ASN A N 1
ATOM 1465 C CA . ASN A 1 196 ? -43.113 -24.096 20.760 1.00 44.06 196 ASN A CA 1
ATOM 1466 C C . ASN A 1 196 ? -42.122 -24.038 19.580 1.00 44.06 196 ASN A C 1
ATOM 1468 O O . ASN A 1 196 ? -42.336 -24.715 18.580 1.00 44.06 196 ASN A O 1
ATOM 1472 N N . GLN A 1 197 ? -41.016 -23.292 19.690 1.00 42.53 197 GLN A N 1
ATOM 1473 C CA . GLN A 1 197 ? -39.962 -23.255 18.659 1.00 42.53 197 GLN A CA 1
ATOM 1474 C C . GLN A 1 197 ? -38.900 -24.360 18.807 1.00 42.53 197 GLN A C 1
ATOM 1476 O O . GLN A 1 197 ? -38.287 -24.761 17.814 1.00 42.53 197 GLN A O 1
ATOM 1481 N N . ASN A 1 198 ? -38.673 -24.871 20.023 1.00 39.56 198 ASN A N 1
ATOM 1482 C CA . ASN A 1 198 ? -37.689 -25.928 20.277 1.00 39.56 198 ASN A CA 1
ATOM 1483 C C . ASN A 1 198 ? -38.221 -27.333 19.960 1.00 39.56 198 ASN A C 1
ATOM 1485 O O . ASN A 1 198 ? -37.440 -28.171 19.516 1.00 39.56 198 ASN A O 1
ATOM 1489 N N . SER A 1 199 ? -39.528 -27.592 20.088 1.00 40.03 199 SER A N 1
ATOM 1490 C CA . SER A 1 199 ? -40.120 -28.884 19.696 1.00 40.03 199 SER A CA 1
ATOM 1491 C C . SER A 1 199 ? -40.039 -29.165 18.186 1.00 40.03 199 SER A C 1
ATOM 1493 O O . SER A 1 199 ? -40.090 -30.322 17.787 1.00 40.03 199 SER A O 1
ATOM 1495 N N . GLN A 1 200 ? -39.834 -28.138 17.351 1.00 42.06 200 GLN A N 1
ATOM 1496 C CA . GLN A 1 200 ? -39.656 -28.278 15.898 1.00 42.06 200 GLN A CA 1
ATOM 1497 C C . GLN A 1 200 ? -38.187 -28.342 15.433 1.00 42.06 200 GLN A C 1
ATOM 1499 O O . GLN A 1 200 ? -37.938 -28.651 14.273 1.00 42.06 200 GLN A O 1
ATOM 1504 N N . ASN A 1 201 ? -37.204 -28.081 16.308 1.00 39.59 201 ASN A N 1
ATOM 1505 C CA . ASN A 1 201 ? -35.775 -28.020 15.942 1.00 39.59 201 ASN A CA 1
ATOM 1506 C C . ASN A 1 201 ? -34.891 -29.077 16.636 1.00 39.59 201 ASN A C 1
ATOM 1508 O O . ASN A 1 201 ? -33.683 -29.127 16.392 1.00 39.59 201 ASN A O 1
ATOM 1512 N N . LEU A 1 202 ? -35.468 -29.921 17.497 1.00 33.88 202 LEU A N 1
ATOM 1513 C CA . LEU A 1 202 ? -34.742 -30.933 18.276 1.00 33.88 202 LEU A CA 1
ATOM 1514 C C . LEU A 1 202 ? -34.534 -32.279 17.551 1.00 33.88 202 LEU A C 1
ATOM 1516 O O . LEU A 1 202 ? -33.732 -33.082 18.023 1.00 33.88 202 LEU A O 1
ATOM 1520 N N . ASP A 1 203 ? -35.124 -32.483 16.369 1.00 40.00 203 ASP A N 1
ATOM 1521 C CA . ASP A 1 203 ? -35.000 -33.741 15.611 1.00 40.00 203 ASP A CA 1
ATOM 1522 C C . ASP A 1 203 ? -33.804 -33.808 14.637 1.00 40.00 203 ASP A C 1
ATOM 1524 O O . ASP A 1 203 ? -33.617 -34.824 13.971 1.00 40.00 203 ASP A O 1
ATOM 1528 N N . SER A 1 204 ? -32.945 -32.780 14.539 1.00 43.56 204 SER A N 1
ATOM 1529 C CA . SER A 1 204 ? -31.910 -32.758 13.482 1.00 43.56 204 SER A CA 1
ATOM 1530 C C . SER A 1 204 ? -30.478 -32.380 13.883 1.00 43.56 204 SER A C 1
ATOM 1532 O O . SER A 1 204 ? -29.661 -32.167 12.987 1.00 43.56 204 SER A O 1
ATOM 1534 N N . LYS A 1 205 ? -30.117 -32.274 15.175 1.00 37.09 205 LYS A N 1
ATOM 1535 C CA . LYS A 1 205 ? -28.757 -31.803 15.547 1.00 37.09 205 LYS A CA 1
ATOM 1536 C C . LYS A 1 205 ? -28.024 -32.490 16.703 1.00 37.09 205 LYS A C 1
ATOM 1538 O O . LYS A 1 205 ? -26.853 -32.184 16.916 1.00 37.09 205 LYS A O 1
ATOM 1543 N N . ASN A 1 206 ? -28.621 -33.465 17.385 1.00 35.47 206 ASN A N 1
ATOM 1544 C CA . ASN A 1 206 ? -27.921 -34.248 18.411 1.00 35.47 206 ASN A CA 1
ATOM 1545 C C . ASN A 1 206 ? -27.341 -35.542 17.827 1.00 35.47 206 ASN A C 1
ATOM 1547 O O . ASN A 1 206 ? -27.852 -36.628 18.080 1.00 35.47 206 ASN A O 1
ATOM 1551 N N . ALA A 1 207 ? -26.267 -35.426 17.039 1.00 35.41 207 ALA A N 1
ATOM 1552 C CA . ALA A 1 207 ? -25.492 -36.598 16.619 1.00 35.41 207 ALA A CA 1
ATOM 1553 C C . ALA A 1 207 ? -23.979 -36.378 16.427 1.00 35.41 207 ALA A C 1
ATOM 1555 O O . ALA A 1 207 ? -23.314 -37.353 16.088 1.00 35.41 207 ALA A O 1
ATOM 1556 N N . GLN A 1 208 ? -23.398 -35.180 16.631 1.00 39.09 208 GLN A N 1
ATOM 1557 C CA . GLN A 1 208 ? -21.991 -34.984 16.224 1.00 39.09 208 GLN A CA 1
ATOM 1558 C C . GLN A 1 208 ? -20.958 -34.406 17.198 1.00 39.09 208 GLN A C 1
ATOM 1560 O O . GLN A 1 208 ? -19.808 -34.775 17.014 1.00 39.09 208 GLN A O 1
ATOM 1565 N N . ASP A 1 209 ? -21.263 -33.659 18.264 1.00 33.34 209 ASP A N 1
ATOM 1566 C CA . ASP A 1 209 ? -20.169 -32.982 19.003 1.00 33.34 209 ASP A CA 1
ATOM 1567 C C . ASP A 1 209 ? -20.186 -33.162 20.529 1.00 33.34 209 ASP A C 1
ATOM 1569 O O . ASP A 1 209 ? -20.027 -32.219 21.300 1.00 33.34 209 ASP A O 1
ATOM 1573 N N . SER A 1 210 ? -20.302 -34.408 20.993 1.00 31.88 210 SER A N 1
ATOM 1574 C CA . SER A 1 210 ? -19.994 -34.790 22.379 1.00 31.88 210 SER A CA 1
ATOM 1575 C C . SER A 1 210 ? -18.832 -35.785 22.440 1.00 31.88 210 SER A C 1
ATOM 1577 O O . SER A 1 210 ? -19.015 -36.954 22.766 1.00 31.88 210 SER A O 1
ATOM 1579 N N . LYS A 1 211 ? -17.614 -35.322 22.112 1.00 39.62 211 LYS A N 1
ATOM 1580 C CA . LYS A 1 211 ? -16.319 -35.907 22.541 1.00 39.62 211 LYS A CA 1
ATOM 1581 C C . LYS A 1 211 ? -15.145 -35.076 21.998 1.00 39.62 211 LYS A C 1
ATOM 1583 O O . LYS A 1 211 ? -14.838 -35.200 20.817 1.00 39.62 211 LYS A O 1
ATOM 1588 N N . LYS A 1 212 ? -14.483 -34.313 22.888 1.00 33.44 212 LYS A N 1
ATOM 1589 C CA . LYS A 1 212 ? -13.207 -33.540 22.784 1.00 33.44 212 LYS A CA 1
ATOM 1590 C C . LYS A 1 212 ? -13.467 -32.091 23.236 1.00 33.44 212 LYS A C 1
ATOM 1592 O O . LYS A 1 212 ? -14.309 -31.438 22.653 1.00 33.44 212 LYS A O 1
ATOM 1597 N N . LEU A 1 213 ? -12.829 -31.491 24.234 1.00 30.84 213 LEU A N 1
ATOM 1598 C CA . LEU A 1 213 ? -11.684 -31.835 25.066 1.00 30.84 213 LEU A CA 1
ATOM 1599 C C . LEU A 1 213 ? -11.968 -31.345 26.496 1.00 30.84 213 LEU A C 1
ATOM 1601 O O . LEU A 1 213 ? -12.352 -30.196 26.692 1.00 30.84 213 LEU A O 1
ATOM 1605 N N . GLN A 1 214 ? -11.705 -32.201 27.477 1.00 29.91 214 GLN A N 1
ATOM 1606 C CA . GLN A 1 214 ? -11.249 -31.784 28.801 1.00 29.91 214 GLN A CA 1
ATOM 1607 C C . GLN A 1 214 ? -9.725 -31.961 28.842 1.00 29.91 214 GLN A C 1
ATOM 1609 O O . GLN A 1 214 ? -9.194 -32.835 28.152 1.00 29.91 214 GLN A O 1
ATOM 1614 N N . ASN A 1 215 ? -9.082 -31.156 29.687 1.00 32.03 215 ASN A N 1
ATOM 1615 C CA . ASN A 1 215 ? -7.667 -31.141 30.082 1.00 32.03 215 ASN A CA 1
ATOM 1616 C C . ASN A 1 215 ? -6.749 -30.218 29.273 1.00 32.03 215 ASN A C 1
ATOM 1618 O O . ASN A 1 215 ? -6.179 -30.609 28.258 1.00 32.03 215 ASN A O 1
ATOM 1622 N N . LEU A 1 216 ? -6.531 -29.024 29.829 1.00 31.28 216 LEU A N 1
ATOM 1623 C CA . LEU A 1 216 ? -5.215 -28.392 29.917 1.00 31.28 216 LEU A CA 1
ATOM 1624 C C . LEU A 1 216 ? -5.224 -27.447 31.125 1.00 31.28 216 LEU A C 1
ATOM 1626 O O . LEU A 1 216 ? -5.818 -26.371 31.094 1.00 31.28 216 LEU A O 1
ATOM 1630 N N . ASP A 1 217 ? -4.598 -27.922 32.199 1.00 29.11 217 ASP A N 1
ATOM 1631 C CA . ASP A 1 217 ? -4.335 -27.183 33.425 1.00 29.11 217 ASP A CA 1
ATOM 1632 C C . ASP A 1 217 ? -3.220 -26.141 33.240 1.00 29.11 217 ASP A C 1
ATOM 1634 O O . ASP A 1 217 ? -2.235 -26.349 32.532 1.00 29.11 217 ASP A O 1
ATOM 1638 N N . SER A 1 218 ? -3.435 -25.019 33.928 1.00 32.84 218 SER A N 1
ATOM 1639 C CA . SER A 1 218 ? -2.491 -24.063 34.525 1.00 32.84 218 SER A CA 1
ATOM 1640 C C . SER A 1 218 ? -1.007 -24.099 34.119 1.00 32.84 218 SER A C 1
ATOM 1642 O O . SER A 1 218 ? -0.267 -24.997 34.516 1.00 32.84 218 SER A O 1
ATOM 1644 N N . ASN A 1 219 ? -0.547 -23.011 33.486 1.00 27.53 219 ASN A N 1
ATOM 1645 C CA . ASN A 1 219 ? 0.551 -22.155 33.976 1.00 27.53 219 ASN A CA 1
ATOM 1646 C C . ASN A 1 219 ? 0.831 -21.022 32.969 1.00 27.53 219 ASN A C 1
ATOM 1648 O O . ASN A 1 219 ? 1.548 -21.214 31.991 1.00 27.53 219 ASN A O 1
ATOM 1652 N N . ILE A 1 220 ? 0.301 -19.820 33.222 1.00 27.77 220 ILE A N 1
ATOM 1653 C CA . ILE A 1 220 ? 0.757 -18.589 32.558 1.00 27.77 220 ILE A CA 1
ATOM 1654 C C . ILE A 1 220 ? 1.447 -17.728 33.615 1.00 27.77 220 ILE A C 1
ATOM 1656 O O . ILE A 1 220 ? 0.805 -17.123 34.469 1.00 27.77 220 ILE A O 1
ATOM 1660 N N . LEU A 1 221 ? 2.777 -17.696 33.541 1.00 28.84 221 LEU A N 1
ATOM 1661 C CA . LEU A 1 221 ? 3.614 -16.680 34.168 1.00 28.84 221 LEU A CA 1
ATOM 1662 C C . LEU A 1 221 ? 3.314 -15.327 33.508 1.00 28.84 221 LEU A C 1
ATOM 1664 O O . LEU A 1 221 ? 3.490 -15.160 32.302 1.00 28.84 221 LEU A O 1
ATOM 1668 N N . SER A 1 222 ? 2.869 -14.361 34.303 1.00 25.55 222 SER A N 1
ATOM 1669 C CA . SER A 1 222 ? 2.723 -12.960 33.909 1.00 25.55 222 SER A CA 1
ATOM 1670 C C . SER A 1 222 ? 4.096 -12.290 33.746 1.00 25.55 222 SER A C 1
ATOM 1672 O O . SER A 1 222 ? 4.859 -12.282 34.716 1.00 25.55 222 SER A O 1
ATOM 1674 N N . PRO A 1 223 ? 4.417 -11.633 32.617 1.00 29.19 223 PRO A N 1
ATOM 1675 C CA . PRO A 1 223 ? 5.431 -10.595 32.607 1.00 29.19 223 PRO A CA 1
ATOM 1676 C C . PRO A 1 223 ? 4.767 -9.267 32.979 1.00 29.19 223 PRO A C 1
ATOM 1678 O O . PRO A 1 223 ? 3.952 -8.718 32.239 1.00 29.19 223 PRO A O 1
ATOM 1681 N N . THR A 1 224 ? 5.134 -8.743 34.142 1.00 27.23 224 THR A N 1
ATOM 1682 C CA . THR A 1 224 ? 4.887 -7.359 34.543 1.00 27.23 224 THR A CA 1
ATOM 1683 C C . THR A 1 224 ? 5.555 -6.416 33.537 1.00 27.23 224 THR A C 1
ATOM 1685 O O . THR A 1 224 ? 6.778 -6.349 33.437 1.00 27.23 224 THR A O 1
ATOM 1688 N N . HIS A 1 225 ? 4.763 -5.680 32.757 1.00 27.92 225 HIS A N 1
ATOM 1689 C CA . HIS A 1 225 ? 5.260 -4.532 32.001 1.00 27.92 225 HIS A CA 1
ATOM 1690 C C . HIS A 1 225 ? 5.098 -3.275 32.854 1.00 27.92 225 HIS A C 1
ATOM 1692 O O . HIS A 1 225 ? 3.993 -2.775 33.051 1.00 27.92 225 HIS A O 1
ATOM 1698 N N . ASN A 1 226 ? 6.224 -2.772 33.362 1.00 24.77 226 ASN A N 1
ATOM 1699 C CA . ASN A 1 226 ? 6.321 -1.405 33.860 1.00 24.77 226 ASN A CA 1
ATOM 1700 C C . ASN A 1 226 ? 6.015 -0.426 32.711 1.00 24.77 226 ASN A C 1
ATOM 1702 O O . ASN A 1 226 ? 6.530 -0.623 31.606 1.00 24.77 226 ASN A O 1
ATOM 1706 N N . PRO A 1 227 ? 5.240 0.648 32.939 1.00 28.16 227 PRO A N 1
ATOM 1707 C CA . PRO A 1 227 ? 5.054 1.683 31.934 1.00 28.16 227 PRO A CA 1
ATOM 1708 C C . PRO A 1 227 ? 6.391 2.384 31.653 1.00 28.16 227 PRO A C 1
ATOM 1710 O O . PRO A 1 227 ? 7.021 2.966 32.538 1.00 28.16 227 PRO A O 1
ATOM 1713 N N . ILE A 1 228 ? 6.827 2.307 30.397 1.00 25.92 228 ILE A N 1
ATOM 1714 C CA . ILE A 1 228 ? 7.951 3.075 29.861 1.00 25.92 228 ILE A CA 1
ATOM 1715 C C . ILE A 1 228 ? 7.539 4.552 29.874 1.00 25.92 228 ILE A C 1
ATOM 1717 O O . ILE A 1 228 ? 6.497 4.913 29.331 1.00 25.92 228 ILE A O 1
ATOM 1721 N N . LYS A 1 229 ? 8.352 5.405 30.508 1.00 24.34 229 LYS A N 1
ATOM 1722 C CA . LYS A 1 229 ? 8.193 6.865 30.471 1.00 24.34 229 LYS A CA 1
ATOM 1723 C C . LYS A 1 229 ? 8.249 7.347 29.020 1.00 24.34 229 LYS A C 1
ATOM 1725 O O . LYS A 1 229 ? 9.242 7.107 28.337 1.00 24.34 229 LYS A O 1
ATOM 1730 N N . GLU A 1 230 ? 7.208 8.050 28.582 1.00 26.05 230 GLU A N 1
ATOM 1731 C CA . GLU A 1 230 ? 7.174 8.758 27.301 1.00 26.05 230 GLU A CA 1
ATOM 1732 C C . GLU A 1 230 ? 8.356 9.735 27.209 1.00 26.05 230 GLU A C 1
ATOM 1734 O O . GLU A 1 230 ? 8.460 10.692 27.980 1.00 26.05 230 GLU A O 1
ATOM 1739 N N . SER A 1 231 ? 9.267 9.498 26.262 1.00 24.59 231 SER A N 1
ATOM 1740 C CA . SER A 1 231 ? 10.229 10.510 25.839 1.00 24.59 231 SER A CA 1
ATOM 1741 C C . SER A 1 231 ? 9.506 11.508 24.939 1.00 24.59 231 SER A C 1
ATOM 1743 O O . SER A 1 231 ? 9.020 11.149 23.867 1.00 24.59 231 SER A O 1
ATOM 1745 N N . GLN A 1 232 ? 9.436 12.754 25.392 1.00 25.67 232 GLN A N 1
ATOM 1746 C CA . GLN A 1 232 ? 8.838 13.879 24.682 1.00 25.67 232 GLN A CA 1
ATOM 1747 C C . GLN A 1 232 ? 9.516 14.088 23.318 1.00 25.67 232 GLN A C 1
ATOM 1749 O O . GLN A 1 232 ? 10.697 14.423 23.252 1.00 25.67 232 GLN A O 1
ATOM 1754 N N . THR A 1 233 ? 8.768 13.913 22.229 1.00 29.44 233 THR A N 1
ATOM 1755 C CA . THR A 1 233 ? 9.154 14.388 20.892 1.00 29.44 233 THR A CA 1
ATOM 1756 C C . THR A 1 233 ? 8.681 15.832 20.685 1.00 29.44 233 THR A C 1
ATOM 1758 O O . THR A 1 233 ? 7.600 16.188 21.162 1.00 29.44 233 THR A O 1
ATOM 1761 N N . PRO A 1 234 ? 9.463 16.677 19.990 1.00 28.98 234 PRO A N 1
ATOM 1762 C CA . PRO A 1 234 ? 9.222 18.112 19.910 1.00 28.98 234 PRO A CA 1
ATOM 1763 C C . PRO A 1 234 ? 8.007 18.464 19.036 1.00 28.98 234 PRO A C 1
ATOM 1765 O O . PRO A 1 234 ? 7.713 17.818 18.034 1.00 28.98 234 PRO A O 1
ATOM 1768 N N . HIS A 1 235 ? 7.307 19.516 19.461 1.00 37.06 235 HIS A N 1
ATOM 1769 C CA . HIS A 1 235 ? 6.140 20.132 18.830 1.00 37.06 235 HIS A CA 1
ATOM 1770 C C . HIS A 1 235 ? 6.359 20.543 17.363 1.00 37.06 235 HIS A C 1
ATOM 1772 O O . HIS A 1 235 ? 7.387 21.141 17.074 1.00 37.06 235 HIS A O 1
ATOM 1778 N N . HIS A 1 236 ? 5.336 20.398 16.500 1.00 34.91 236 HIS A N 1
ATOM 1779 C CA . HIS A 1 236 ? 5.015 21.392 15.460 1.00 34.91 236 HIS A CA 1
ATOM 1780 C C . HIS A 1 236 ? 3.612 21.229 14.826 1.00 34.91 236 HIS A C 1
ATOM 1782 O O . HIS A 1 236 ? 3.158 20.132 14.530 1.00 34.91 236 HIS A O 1
ATOM 1788 N N . ASN A 1 237 ? 2.992 22.393 14.595 1.00 32.81 237 ASN A N 1
ATOM 1789 C CA . ASN A 1 237 ? 1.953 22.778 13.628 1.00 32.81 237 ASN A CA 1
ATOM 1790 C C . ASN A 1 237 ? 0.533 22.167 13.669 1.00 32.81 237 ASN A C 1
ATOM 1792 O O . ASN A 1 237 ? 0.268 20.974 13.605 1.00 32.81 237 ASN A O 1
ATOM 1796 N N . ASN A 1 238 ? -0.421 23.098 13.718 1.00 33.94 238 ASN A N 1
ATOM 1797 C CA . ASN A 1 238 ? -1.846 22.946 13.983 1.00 33.94 238 ASN A CA 1
ATOM 1798 C C . ASN A 1 238 ? -2.641 22.529 12.724 1.00 33.94 238 ASN A C 1
ATOM 1800 O O . ASN A 1 238 ? -3.541 23.247 12.285 1.00 33.94 238 ASN A O 1
ATOM 1804 N N . THR A 1 239 ? -2.303 21.393 12.111 1.00 38.78 239 THR A N 1
ATOM 1805 C CA . THR A 1 239 ? -3.058 20.821 10.982 1.00 38.78 239 THR A CA 1
ATOM 1806 C C . THR A 1 239 ? -3.777 19.551 11.418 1.00 38.78 239 THR A C 1
ATOM 1808 O O . THR A 1 239 ? -3.155 18.617 11.909 1.00 38.78 239 THR A O 1
ATOM 1811 N N . LYS A 1 240 ? -5.105 19.512 11.254 1.00 46.97 240 LYS A N 1
ATOM 1812 C CA . LYS A 1 240 ? -5.924 18.323 11.534 1.00 46.97 240 LYS A CA 1
ATOM 1813 C C . LYS A 1 240 ? -5.440 17.155 10.667 1.00 46.97 240 LYS A C 1
ATOM 1815 O O . LYS A 1 240 ? -5.684 17.161 9.463 1.00 46.97 240 LYS A O 1
ATOM 1820 N N . ASN A 1 241 ? -4.785 16.173 11.278 1.00 57.03 241 ASN A N 1
ATOM 1821 C CA . ASN A 1 241 ? -4.515 14.882 10.649 1.00 57.03 241 ASN A CA 1
ATOM 1822 C C . ASN A 1 241 ? -5.848 14.146 10.465 1.00 57.03 241 ASN A C 1
ATOM 1824 O O . ASN A 1 241 ? -6.648 14.074 11.406 1.00 57.03 241 ASN A O 1
ATOM 1828 N N . HIS A 1 242 ? -6.105 13.656 9.255 1.00 78.75 242 HIS A N 1
ATOM 1829 C CA . HIS A 1 242 ? -7.378 13.053 8.884 1.00 78.75 242 HIS A CA 1
ATOM 1830 C C . HIS A 1 242 ? -7.142 11.636 8.371 1.00 78.75 242 HIS A C 1
ATOM 1832 O O . HIS A 1 242 ? -6.552 11.447 7.311 1.00 78.75 242 HIS A O 1
ATOM 1838 N N . ILE A 1 243 ? -7.597 10.644 9.135 1.00 85.25 243 ILE A N 1
ATOM 1839 C CA . ILE A 1 243 ? -7.555 9.248 8.701 1.00 85.25 243 ILE A CA 1
ATOM 1840 C C . ILE A 1 243 ? -8.913 8.900 8.103 1.00 85.25 243 ILE A C 1
ATOM 1842 O O . ILE A 1 243 ? -9.936 9.013 8.782 1.00 85.25 243 ILE A O 1
ATOM 1846 N N . THR A 1 244 ? -8.910 8.459 6.844 1.00 80.25 244 THR A N 1
ATOM 1847 C CA . THR A 1 244 ? -10.106 7.934 6.165 1.00 80.25 244 THR A CA 1
ATOM 1848 C C . THR A 1 244 ? -9.911 6.484 5.795 1.00 80.25 244 THR A C 1
ATOM 1850 O O . THR A 1 244 ? -8.862 6.105 5.277 1.00 80.25 244 THR A O 1
ATOM 1853 N N . ILE A 1 245 ? -10.936 5.682 6.058 1.00 85.50 245 ILE A N 1
ATOM 1854 C CA . ILE A 1 245 ? -10.987 4.275 5.680 1.00 85.50 245 ILE A CA 1
ATOM 1855 C C . ILE A 1 245 ? -12.267 4.075 4.875 1.00 85.50 245 ILE A C 1
ATOM 1857 O O . ILE A 1 245 ? -13.367 4.263 5.392 1.00 85.50 245 ILE A O 1
ATOM 1861 N N . GLY A 1 246 ? -12.115 3.734 3.598 1.00 79.31 246 GLY A N 1
ATOM 1862 C CA . GLY A 1 246 ? -13.223 3.531 2.679 1.00 79.31 246 GLY A CA 1
ATOM 1863 C C . GLY A 1 246 ? -14.035 2.271 2.982 1.00 79.31 246 GLY A C 1
ATOM 1864 O O . GLY A 1 246 ? -13.566 1.329 3.624 1.00 79.31 246 GLY A O 1
ATOM 1865 N N . ALA A 1 247 ? -15.264 2.256 2.466 1.00 70.50 247 ALA A N 1
ATOM 1866 C CA . ALA A 1 247 ? -16.228 1.171 2.624 1.00 70.50 247 ALA A CA 1
ATOM 1867 C C . ALA A 1 247 ? -15.650 -0.225 2.323 1.00 70.50 247 ALA A C 1
ATOM 1869 O O . ALA A 1 247 ? -14.835 -0.399 1.412 1.00 70.50 247 ALA A O 1
ATOM 1870 N N . ASN A 1 248 ? -16.123 -1.231 3.066 1.00 79.44 248 ASN A N 1
ATOM 1871 C CA . ASN A 1 248 ? -15.729 -2.643 2.959 1.00 79.44 248 ASN A CA 1
ATOM 1872 C C . ASN A 1 248 ? -14.224 -2.922 3.138 1.00 79.44 248 ASN A C 1
ATOM 1874 O O . ASN A 1 248 ? -13.764 -4.022 2.826 1.00 79.44 248 ASN A O 1
ATOM 1878 N N . THR A 1 249 ? -13.441 -1.955 3.621 1.00 79.50 249 THR A N 1
ATOM 1879 C CA . THR A 1 249 ? -12.058 -2.211 4.022 1.00 79.50 249 THR A CA 1
ATOM 1880 C C . THR A 1 249 ? -12.038 -2.974 5.343 1.00 79.50 249 THR A C 1
ATOM 1882 O O . THR A 1 249 ? -12.738 -2.627 6.295 1.00 79.50 249 THR A O 1
ATOM 1885 N N . TYR A 1 250 ? -11.227 -4.028 5.392 1.00 74.00 250 TYR A N 1
ATOM 1886 C CA . TYR A 1 250 ? -11.070 -4.894 6.549 1.00 74.00 250 TYR A CA 1
ATOM 1887 C C . TYR A 1 250 ? -9.700 -4.679 7.190 1.00 74.00 250 TYR A C 1
ATOM 1889 O O . TYR A 1 250 ? -8.662 -4.904 6.560 1.00 74.00 250 TYR A O 1
ATOM 1897 N N . ILE A 1 251 ? -9.704 -4.274 8.459 1.00 81.12 251 ILE A N 1
ATOM 1898 C CA . ILE A 1 251 ? -8.500 -4.048 9.261 1.00 81.12 251 ILE A CA 1
ATOM 1899 C C . ILE A 1 251 ? -8.384 -5.190 10.265 1.00 81.12 251 ILE A C 1
ATOM 1901 O O . ILE A 1 251 ? -9.228 -5.311 11.151 1.00 81.12 251 ILE A O 1
ATOM 1905 N N . TYR A 1 252 ? -7.361 -6.032 10.110 1.00 73.75 252 TYR A N 1
ATOM 1906 C CA . TYR A 1 252 ? -7.074 -7.141 11.019 1.00 73.75 252 TYR A CA 1
ATOM 1907 C C . TYR A 1 252 ? -6.459 -6.649 12.345 1.00 73.75 252 TYR A C 1
ATOM 1909 O O . TYR A 1 252 ? -6.196 -5.461 12.540 1.00 73.75 252 TYR A O 1
ATOM 1917 N N . ASN A 1 253 ? -6.236 -7.572 13.283 1.00 54.12 253 ASN A N 1
ATOM 1918 C CA . ASN A 1 253 ? -5.668 -7.264 14.592 1.00 54.12 253 ASN A CA 1
ATOM 1919 C C . ASN A 1 253 ? -4.279 -6.615 14.502 1.00 54.12 253 ASN A C 1
ATOM 1921 O O . ASN A 1 253 ? -3.510 -6.903 13.595 1.00 54.12 253 ASN A O 1
ATOM 1925 N N . ASN A 1 254 ? -3.922 -5.781 15.478 1.00 70.81 254 ASN A N 1
ATOM 1926 C CA . ASN A 1 254 ? -2.591 -5.166 15.603 1.00 70.81 254 ASN A CA 1
ATOM 1927 C C . ASN A 1 254 ? -2.150 -4.287 14.411 1.00 70.81 254 ASN A C 1
ATOM 1929 O O . ASN A 1 254 ? -0.959 -4.033 14.242 1.00 70.81 254 ASN A O 1
ATOM 1933 N N . VAL A 1 255 ? -3.074 -3.801 13.582 1.00 72.44 255 VAL A N 1
ATOM 1934 C CA . VAL A 1 255 ? -2.762 -2.792 12.561 1.00 72.44 255 VAL A CA 1
ATOM 1935 C C . VAL A 1 255 ? -2.668 -1.415 13.209 1.00 72.44 255 VAL A C 1
ATOM 1937 O O . VAL A 1 255 ? -3.504 -1.052 14.034 1.00 72.44 255 VAL A O 1
ATOM 1940 N N . SER A 1 256 ? -1.670 -0.632 12.806 1.00 78.69 256 SER A N 1
ATOM 1941 C CA . SER A 1 256 ? -1.505 0.748 13.260 1.00 78.69 256 SER A CA 1
ATOM 1942 C C . SER A 1 256 ? -1.565 1.716 12.081 1.00 78.69 256 SER A C 1
ATOM 1944 O O . SER A 1 256 ? -0.823 1.564 11.113 1.00 78.69 256 SER A O 1
ATOM 1946 N N . ILE A 1 257 ? -2.446 2.716 12.164 1.00 84.31 257 ILE A N 1
ATOM 1947 C CA . ILE A 1 257 ? -2.653 3.737 11.127 1.00 84.31 257 ILE A CA 1
ATOM 1948 C C . ILE A 1 257 ? -2.467 5.114 11.768 1.00 84.31 257 ILE A C 1
ATOM 1950 O O . ILE A 1 257 ? -3.084 5.407 12.792 1.00 84.31 257 ILE A O 1
ATOM 1954 N N . TYR A 1 258 ? -1.612 5.944 11.174 1.00 82.88 25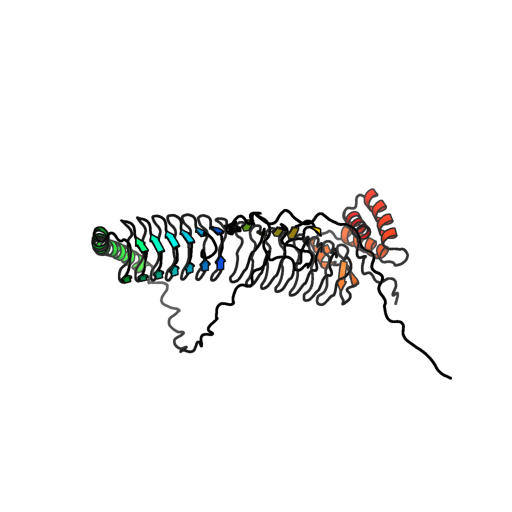8 TYR A N 1
ATOM 1955 C CA . TYR A 1 258 ? -1.191 7.243 11.703 1.00 82.88 258 TYR A CA 1
ATOM 1956 C C . TYR A 1 258 ? -1.253 8.348 10.638 1.00 82.88 258 TYR A C 1
ATOM 1958 O O . TYR A 1 258 ? -1.471 8.080 9.458 1.00 82.88 258 TYR A O 1
ATOM 1966 N N . GLY A 1 259 ? -1.035 9.597 11.060 1.00 84.88 259 GLY A N 1
ATOM 1967 C CA . GLY A 1 259 ? -0.847 10.737 10.157 1.00 84.88 259 GLY A CA 1
ATOM 1968 C C . GLY A 1 259 ? -2.090 11.126 9.348 1.00 84.88 259 GLY A C 1
ATOM 1969 O O . GLY A 1 259 ? -3.223 10.860 9.749 1.00 84.88 259 GLY A O 1
ATOM 1970 N N . ASP A 1 260 ? -1.870 11.803 8.221 1.00 87.69 260 ASP A N 1
ATOM 1971 C CA . ASP A 1 260 ? -2.884 12.067 7.193 1.00 87.69 260 ASP A CA 1
ATOM 1972 C C . ASP A 1 260 ? -2.873 10.888 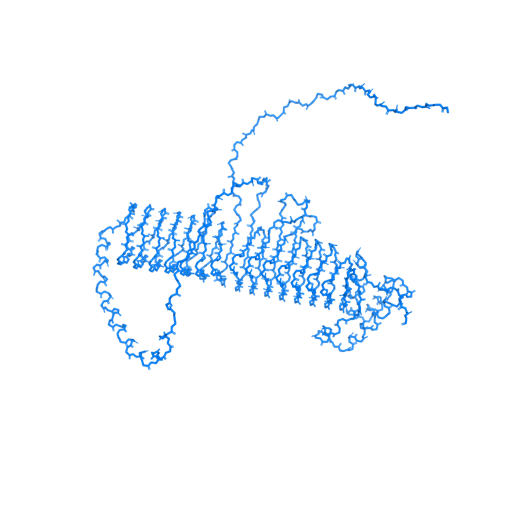6.205 1.00 87.69 260 ASP A C 1
ATOM 1974 O O . ASP A 1 260 ? -2.137 10.884 5.216 1.00 87.69 260 ASP A O 1
ATOM 1978 N N . THR A 1 261 ? -3.619 9.834 6.549 1.00 89.69 261 THR A N 1
ATOM 1979 C CA . THR A 1 261 ? -3.660 8.578 5.787 1.00 89.69 261 THR A CA 1
ATOM 1980 C C . THR A 1 261 ? -5.051 8.330 5.225 1.00 89.69 261 THR A C 1
ATOM 1982 O O . THR A 1 261 ? -6.037 8.226 5.957 1.00 89.69 261 THR A O 1
ATOM 1985 N N . GLN A 1 262 ? -5.126 8.189 3.907 1.00 94.56 262 GLN A N 1
ATOM 1986 C CA . GLN A 1 262 ? -6.359 7.955 3.171 1.00 94.56 262 GLN A CA 1
ATOM 1987 C C . GLN A 1 262 ? -6.325 6.564 2.557 1.00 94.56 262 GLN A C 1
ATOM 1989 O O . GLN A 1 262 ? -5.455 6.270 1.743 1.00 94.56 262 GLN A O 1
ATOM 1994 N N . ILE A 1 263 ? -7.256 5.706 2.961 1.00 95.06 263 ILE A N 1
ATOM 1995 C CA . ILE A 1 263 ? -7.367 4.325 2.497 1.00 95.06 263 ILE A CA 1
ATOM 1996 C C . ILE A 1 263 ? -8.694 4.183 1.767 1.00 95.06 263 ILE A C 1
ATOM 1998 O O . ILE A 1 263 ? -9.747 4.480 2.328 1.00 95.06 263 ILE A O 1
ATOM 2002 N N . GLY A 1 264 ? -8.641 3.710 0.525 1.00 92.75 264 GLY A N 1
ATOM 2003 C CA . GLY A 1 264 ? -9.807 3.452 -0.306 1.00 92.75 264 GLY A CA 1
ATOM 2004 C C . GLY A 1 264 ? -10.669 2.281 0.175 1.00 92.75 264 GLY A C 1
ATOM 2005 O O . GLY A 1 264 ? -10.641 1.860 1.336 1.00 92.75 264 GLY A O 1
ATOM 2006 N N . LYS A 1 265 ? -11.468 1.741 -0.737 1.00 89.56 265 LYS A N 1
ATOM 2007 C CA . LYS A 1 265 ? -12.483 0.712 -0.496 1.00 89.56 265 LYS A CA 1
ATOM 2008 C C . LYS A 1 265 ? -11.935 -0.698 -0.678 1.00 89.56 265 LYS A C 1
ATOM 2010 O O . LYS A 1 265 ? -10.982 -0.921 -1.421 1.00 89.56 265 LYS A O 1
ATOM 2015 N N . ASN A 1 266 ? -12.610 -1.670 -0.066 1.00 89.94 266 ASN A N 1
ATOM 2016 C CA . ASN A 1 266 ? -12.364 -3.107 -0.249 1.00 89.94 266 ASN A CA 1
ATOM 2017 C C . ASN A 1 266 ? -10.909 -3.551 0.024 1.00 89.94 266 ASN A C 1
ATOM 2019 O O . ASN A 1 266 ? -10.471 -4.591 -0.476 1.00 89.94 266 ASN A O 1
ATOM 2023 N N . ASN A 1 267 ? -10.133 -2.775 0.781 1.00 90.31 267 ASN A N 1
ATOM 2024 C CA . ASN A 1 267 ? -8.768 -3.155 1.124 1.00 90.31 267 ASN A CA 1
ATOM 2025 C C . ASN A 1 267 ? -8.781 -4.227 2.221 1.00 90.31 267 ASN A C 1
ATOM 2027 O O . ASN A 1 267 ? -9.692 -4.281 3.047 1.00 90.31 267 ASN A O 1
ATOM 2031 N N . LYS A 1 268 ? -7.749 -5.068 2.277 1.00 84.00 268 LYS A N 1
ATOM 2032 C CA . LYS A 1 268 ? -7.518 -5.982 3.406 1.00 84.00 268 LYS A CA 1
ATOM 2033 C C . LYS A 1 268 ? -6.140 -5.717 3.987 1.00 84.00 268 LYS A C 1
ATOM 2035 O O . LYS A 1 268 ? -5.139 -5.920 3.301 1.00 84.00 268 LYS A O 1
ATOM 2040 N N . ILE A 1 269 ? -6.104 -5.271 5.239 1.00 89.06 269 ILE A N 1
ATOM 2041 C CA . ILE A 1 269 ? -4.883 -4.844 5.928 1.00 89.06 269 ILE A CA 1
ATOM 2042 C C . ILE A 1 269 ? -4.609 -5.800 7.082 1.00 89.06 269 ILE A C 1
ATOM 2044 O O . ILE A 1 269 ? -5.320 -5.784 8.084 1.00 89.06 269 ILE A O 1
ATOM 2048 N N . PHE A 1 270 ? -3.615 -6.661 6.901 1.00 85.31 270 PHE A N 1
ATOM 2049 C CA . PHE A 1 270 ? -3.294 -7.793 7.766 1.00 85.31 270 PHE A CA 1
ATOM 2050 C C . PHE A 1 270 ? -2.450 -7.386 8.985 1.00 85.31 270 PHE A C 1
ATOM 2052 O O . PHE A 1 270 ? -1.925 -6.271 9.031 1.00 85.31 270 PHE A O 1
ATOM 2059 N N . PRO A 1 271 ? -2.298 -8.281 9.981 1.00 78.06 271 PRO A N 1
ATOM 2060 C CA . PRO A 1 271 ? -1.732 -7.916 11.271 1.00 78.06 271 PRO A CA 1
ATOM 2061 C C . PRO A 1 271 ? -0.345 -7.286 11.262 1.00 78.06 271 PRO A C 1
ATOM 2063 O O . PRO A 1 271 ? 0.515 -7.627 10.453 1.00 78.06 271 PRO A O 1
ATOM 2066 N N . ASN A 1 272 ? -0.110 -6.397 12.229 1.00 75.75 272 ASN A N 1
ATOM 2067 C CA . ASN A 1 272 ? 1.153 -5.677 12.436 1.00 75.75 272 ASN A CA 1
ATOM 2068 C C . ASN A 1 272 ? 1.557 -4.729 11.294 1.00 75.75 272 ASN A C 1
ATOM 2070 O O . ASN A 1 272 ? 2.648 -4.159 11.333 1.00 75.75 272 ASN A O 1
ATOM 2074 N N . ALA A 1 273 ? 0.700 -4.519 10.289 1.00 81.38 273 ALA A N 1
ATOM 2075 C CA . ALA A 1 273 ? 0.927 -3.474 9.302 1.00 81.38 273 ALA A CA 1
ATOM 2076 C C . ALA A 1 273 ? 0.942 -2.093 9.982 1.00 81.38 273 ALA A C 1
ATOM 2078 O O . ALA A 1 273 ? 0.084 -1.781 10.812 1.00 81.38 273 ALA A O 1
ATOM 2079 N N . THR A 1 274 ? 1.926 -1.271 9.623 1.00 87.12 274 THR A N 1
ATOM 2080 C CA . THR A 1 274 ? 2.130 0.079 10.158 1.00 87.12 274 THR A CA 1
ATOM 2081 C C . THR A 1 274 ? 2.081 1.085 9.015 1.00 87.12 274 THR A C 1
ATOM 2083 O O . THR A 1 274 ? 2.979 1.134 8.177 1.00 87.12 274 THR A O 1
ATOM 2086 N N . LEU A 1 275 ? 1.017 1.880 8.963 1.00 92.56 275 LEU A N 1
ATOM 2087 C CA . LEU A 1 275 ? 0.718 2.773 7.847 1.00 92.56 275 LEU A CA 1
ATOM 2088 C C . LEU A 1 275 ? 0.698 4.228 8.320 1.00 92.56 275 LEU A C 1
ATOM 2090 O O . LEU A 1 275 ? 0.055 4.554 9.318 1.00 92.56 275 LEU A O 1
ATOM 2094 N N . GLY A 1 276 ? 1.383 5.111 7.596 1.00 91.19 276 GLY A N 1
ATOM 2095 C CA . GLY A 1 276 ? 1.319 6.557 7.818 1.00 91.19 276 GLY A CA 1
ATOM 2096 C C . GLY A 1 276 ? 2.162 7.079 8.983 1.00 91.19 276 GLY A C 1
ATOM 2097 O O . GLY A 1 276 ? 1.985 8.224 9.397 1.00 91.19 276 GLY A O 1
ATOM 2098 N N . THR A 1 277 ? 3.070 6.271 9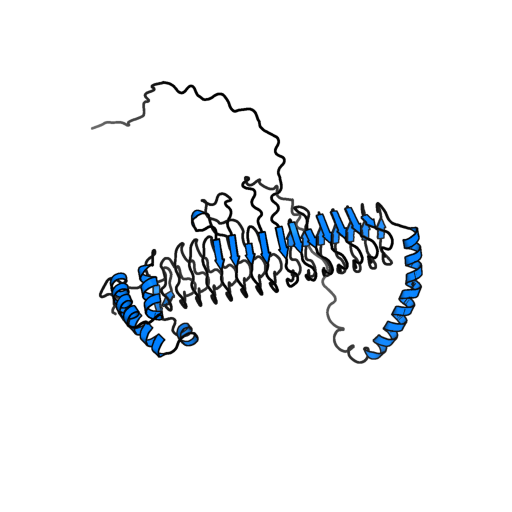.539 1.00 88.94 277 THR A N 1
ATOM 2099 C CA . THR A 1 277 ? 4.078 6.776 10.485 1.00 88.94 277 THR A CA 1
ATOM 2100 C C . THR A 1 277 ? 5.059 7.714 9.776 1.00 88.94 277 THR A C 1
ATOM 2102 O O . THR A 1 277 ? 5.262 7.560 8.569 1.00 88.94 277 THR A O 1
ATOM 2105 N N . PRO A 1 278 ? 5.685 8.670 10.496 1.00 90.00 278 PRO A N 1
ATOM 2106 C CA . PRO A 1 278 ? 6.613 9.629 9.903 1.00 90.00 278 PRO A CA 1
ATOM 2107 C C . PRO A 1 278 ? 7.671 8.989 8.985 1.00 90.00 278 PRO A C 1
ATOM 2109 O O . PRO A 1 278 ? 8.145 7.890 9.294 1.00 90.00 278 PRO A O 1
ATOM 2112 N N . PRO A 1 279 ? 8.056 9.658 7.881 1.00 94.56 279 PRO A N 1
ATOM 2113 C CA . PRO A 1 279 ? 9.165 9.242 7.028 1.00 94.56 279 PRO A CA 1
ATOM 2114 C C . PRO A 1 279 ? 10.457 9.009 7.815 1.00 94.56 279 PRO A C 1
ATOM 2116 O O . PRO A 1 279 ? 10.723 9.684 8.805 1.00 94.56 279 PRO A O 1
ATOM 2119 N N . GLN A 1 280 ? 11.296 8.096 7.324 1.00 92.25 280 GLN A N 1
ATOM 2120 C CA . GLN A 1 280 ? 12.634 7.843 7.877 1.00 92.25 280 GLN A CA 1
ATOM 2121 C C . GLN A 1 280 ? 13.721 8.767 7.286 1.00 92.25 280 GLN A C 1
ATOM 2123 O O . GLN A 1 280 ? 14.907 8.559 7.538 1.00 92.25 280 GLN A O 1
ATOM 2128 N N . ASP A 1 281 ? 13.339 9.778 6.494 1.00 92.00 281 ASP A N 1
ATOM 2129 C CA . ASP A 1 281 ? 14.259 10.808 5.998 1.00 92.00 281 ASP A CA 1
ATOM 2130 C C . ASP A 1 281 ? 14.615 11.777 7.135 1.00 92.00 281 ASP A C 1
ATOM 2132 O O . ASP A 1 281 ? 13.738 12.383 7.745 1.00 92.00 281 ASP A O 1
ATOM 2136 N N . LEU A 1 282 ? 15.911 11.970 7.391 1.00 92.81 282 LEU A N 1
ATOM 2137 C CA . LEU A 1 282 ? 16.420 12.909 8.398 1.00 92.81 282 LEU A CA 1
ATOM 2138 C C . LEU A 1 282 ? 16.050 14.371 8.113 1.00 92.81 282 LEU A C 1
ATOM 2140 O O . LEU A 1 282 ? 16.147 15.209 9.007 1.00 92.81 282 LEU A O 1
ATOM 2144 N N . LYS A 1 283 ? 15.670 14.695 6.873 1.00 91.75 283 LYS A N 1
ATOM 2145 C CA . LYS A 1 283 ? 15.197 16.032 6.493 1.00 91.75 283 LYS A CA 1
ATOM 2146 C C . LYS A 1 283 ? 13.753 16.296 6.914 1.00 91.75 283 LYS A C 1
ATOM 2148 O O . LYS A 1 283 ? 13.362 17.461 6.940 1.00 91.75 283 LYS A O 1
ATOM 2153 N N . TYR A 1 284 ? 12.979 15.255 7.225 1.00 90.88 284 TYR A N 1
ATOM 2154 C CA . TYR A 1 284 ? 11.610 15.404 7.703 1.00 90.88 284 TYR A CA 1
ATOM 2155 C C . TYR A 1 284 ? 11.607 16.100 9.067 1.00 90.88 284 TYR A C 1
ATOM 2157 O O . TYR A 1 284 ? 12.254 15.654 10.014 1.00 90.88 284 TYR A O 1
ATOM 2165 N N . ASN A 1 285 ? 10.852 17.187 9.176 1.00 89.12 285 ASN A N 1
ATOM 2166 C CA . ASN A 1 285 ? 10.797 18.046 10.357 1.00 89.12 285 ASN A CA 1
ATOM 2167 C C . ASN A 1 285 ? 9.354 18.259 10.845 1.00 89.12 285 ASN A C 1
ATOM 2169 O O . ASN A 1 285 ? 8.986 19.334 11.322 1.00 89.12 285 ASN A O 1
ATOM 2173 N N . GLY A 1 286 ? 8.511 17.234 10.702 1.00 84.56 286 GLY A N 1
ATOM 2174 C CA . GLY A 1 286 ? 7.111 17.295 11.123 1.00 84.56 286 GLY A CA 1
ATOM 2175 C C . GLY A 1 286 ? 6.208 18.065 10.159 1.00 84.56 286 GLY A C 1
ATOM 2176 O O . GLY A 1 286 ? 5.131 18.509 10.561 1.00 84.56 286 GLY A O 1
ATOM 2177 N N . GLU A 1 287 ? 6.630 18.265 8.907 1.00 88.69 287 GLU A N 1
ATOM 2178 C CA . GLU A 1 287 ? 5.779 18.877 7.890 1.00 88.69 287 GLU A CA 1
ATOM 2179 C C . GLU A 1 287 ? 4.511 18.050 7.603 1.00 88.69 287 GLU A C 1
ATOM 2181 O O . GLU A 1 287 ? 4.450 16.836 7.820 1.00 88.69 287 GLU A O 1
ATOM 2186 N N . LYS A 1 288 ? 3.483 18.704 7.048 1.00 89.25 288 LYS A N 1
ATOM 2187 C CA . LYS A 1 288 ? 2.257 18.013 6.639 1.00 89.25 288 LYS A CA 1
ATOM 2188 C C . LYS A 1 288 ? 2.520 17.151 5.403 1.00 89.25 288 LYS A C 1
ATOM 2190 O O . LYS A 1 288 ? 2.854 17.669 4.337 1.00 89.25 288 LYS A O 1
ATOM 2195 N N . THR A 1 289 ? 2.306 15.850 5.546 1.00 93.50 289 THR A N 1
ATOM 2196 C CA . THR A 1 289 ? 2.527 14.847 4.500 1.00 93.50 289 THR A CA 1
ATOM 2197 C C . THR A 1 289 ? 1.394 13.832 4.504 1.00 93.50 289 THR A C 1
ATOM 2199 O O . THR A 1 289 ? 0.773 13.589 5.540 1.00 93.50 289 THR A O 1
ATOM 2202 N N . THR A 1 290 ? 1.102 13.267 3.336 1.00 95.88 290 THR A N 1
ATOM 2203 C CA . THR A 1 290 ? -0.047 12.387 3.123 1.00 95.88 290 THR A CA 1
ATOM 2204 C C . THR A 1 290 ? 0.400 11.017 2.620 1.00 95.88 290 THR A C 1
ATOM 2206 O O . THR A 1 290 ? 1.305 10.900 1.787 1.00 95.88 290 THR A O 1
ATOM 2209 N N . LEU A 1 291 ? -0.261 9.972 3.118 1.00 97.56 291 LEU A N 1
ATOM 2210 C CA . LEU A 1 291 ? -0.250 8.635 2.533 1.00 97.56 291 LEU A CA 1
ATOM 2211 C C . LEU A 1 291 ? -1.622 8.373 1.908 1.00 97.56 291 LEU A C 1
ATOM 2213 O O . LEU A 1 291 ? -2.635 8.416 2.602 1.00 97.56 291 LEU A O 1
ATOM 2217 N N . GLN A 1 292 ? -1.663 8.081 0.612 1.00 98.50 292 GLN A N 1
ATOM 2218 C CA . GLN A 1 292 ? -2.894 7.742 -0.098 1.00 98.50 292 GLN A CA 1
ATOM 2219 C C . GLN A 1 292 ? -2.807 6.325 -0.665 1.00 98.50 292 GLN A C 1
ATOM 2221 O O . GLN A 1 292 ? -1.906 6.015 -1.440 1.00 98.50 292 GLN A O 1
ATOM 2226 N N . ILE A 1 293 ? -3.769 5.482 -0.307 1.00 98.75 293 ILE A N 1
ATOM 2227 C CA . ILE A 1 293 ? -3.909 4.096 -0.752 1.00 98.75 293 ILE A CA 1
ATOM 2228 C C . ILE A 1 293 ? -5.256 3.963 -1.458 1.00 98.75 293 ILE A C 1
ATOM 2230 O O . ILE A 1 293 ? -6.284 4.335 -0.893 1.00 98.75 293 ILE A O 1
ATOM 2234 N N . GLY A 1 294 ? -5.249 3.444 -2.685 1.00 98.62 294 GLY A N 1
ATOM 2235 C CA . GLY A 1 294 ? -6.446 3.191 -3.481 1.00 98.62 294 GLY A CA 1
ATOM 2236 C C . GLY A 1 294 ? -7.281 2.010 -2.980 1.00 98.62 294 GLY A C 1
ATOM 2237 O O . GLY A 1 294 ? -7.339 1.713 -1.785 1.00 98.62 294 GLY A O 1
ATOM 2238 N N . ASP A 1 295 ? -7.931 1.325 -3.913 1.00 98.25 295 ASP A N 1
ATOM 2239 C CA . ASP A 1 295 ? -8.948 0.309 -3.654 1.00 98.25 295 ASP A CA 1
ATOM 2240 C C . ASP A 1 295 ? -8.437 -1.124 -3.886 1.00 98.25 295 ASP A C 1
ATOM 2242 O O . ASP A 1 295 ? -7.551 -1.380 -4.704 1.00 98.25 295 ASP A O 1
ATOM 2246 N N . ASN A 1 296 ? -9.076 -2.096 -3.230 1.00 97.88 296 ASN A N 1
ATOM 2247 C CA . ASN A 1 296 ? -8.877 -3.537 -3.450 1.00 97.88 296 ASN A CA 1
ATOM 2248 C C . ASN A 1 296 ? -7.429 -4.029 -3.240 1.00 97.88 296 ASN A C 1
ATOM 2250 O O . ASN A 1 296 ? -7.017 -5.029 -3.832 1.00 97.88 296 ASN A O 1
ATOM 2254 N N . ASN A 1 297 ? -6.636 -3.346 -2.416 1.00 98.81 297 ASN A N 1
ATOM 2255 C CA . ASN A 1 297 ? -5.277 -3.773 -2.111 1.00 98.81 297 ASN A CA 1
ATOM 2256 C C . ASN A 1 297 ? -5.262 -4.833 -1.001 1.00 98.81 297 ASN A C 1
ATOM 2258 O O . ASN A 1 297 ? -6.040 -4.790 -0.041 1.00 98.81 297 ASN A O 1
ATOM 2262 N N . LEU A 1 298 ? -4.319 -5.765 -1.110 1.00 96.69 298 LEU A N 1
ATOM 2263 C CA . LEU A 1 298 ? -3.977 -6.729 -0.070 1.00 96.69 298 LEU A CA 1
ATOM 2264 C C . LEU A 1 298 ? -2.645 -6.313 0.556 1.00 96.69 298 LEU A C 1
ATOM 2266 O O . LEU A 1 298 ? -1.592 -6.470 -0.059 1.00 96.69 298 LEU A O 1
ATOM 2270 N N . ILE A 1 299 ? -2.699 -5.786 1.777 1.00 98.25 299 ILE A N 1
ATOM 2271 C CA . ILE A 1 299 ? -1.530 -5.334 2.536 1.00 98.25 299 ILE A CA 1
ATOM 2272 C C . ILE A 1 299 ? -1.260 -6.370 3.619 1.00 98.25 299 ILE A C 1
ATOM 2274 O O . ILE A 1 299 ? -1.983 -6.429 4.611 1.00 98.25 299 ILE A O 1
ATOM 2278 N N . ARG A 1 300 ? -0.266 -7.230 3.395 1.00 96.31 300 ARG A N 1
ATOM 2279 C CA . ARG A 1 300 ? 0.048 -8.365 4.267 1.00 96.31 300 ARG A CA 1
ATOM 2280 C C . ARG A 1 300 ? 0.782 -7.940 5.541 1.00 96.31 300 ARG A C 1
ATOM 2282 O O . ARG A 1 300 ? 1.011 -6.763 5.809 1.00 96.31 300 ARG A O 1
ATOM 2289 N N . GLU A 1 301 ? 1.088 -8.932 6.359 1.00 89.25 301 GLU A N 1
ATOM 2290 C CA . GLU A 1 301 ? 1.584 -8.783 7.715 1.00 89.25 301 GLU A CA 1
ATOM 2291 C C . GLU A 1 301 ? 2.870 -7.950 7.769 1.00 89.25 301 GLU A C 1
ATOM 2293 O O . GLU A 1 301 ? 3.766 -8.104 6.936 1.00 89.25 301 GLU A O 1
ATOM 2298 N N . SER A 1 302 ? 2.978 -7.079 8.771 1.00 89.62 302 SER A N 1
ATOM 2299 C CA . SER A 1 302 ? 4.193 -6.291 9.030 1.00 89.62 302 SER A CA 1
ATOM 2300 C C . SER A 1 302 ? 4.668 -5.417 7.855 1.00 89.62 302 SER A C 1
ATOM 2302 O O . SER A 1 302 ? 5.849 -5.077 7.782 1.00 89.62 302 SER A O 1
ATOM 2304 N N . CYS A 1 303 ? 3.778 -5.045 6.927 1.00 97.62 303 CYS A N 1
ATOM 2305 C CA . CYS A 1 303 ? 4.085 -4.011 5.937 1.00 97.62 303 CYS A CA 1
ATOM 2306 C C . CYS A 1 303 ? 4.279 -2.648 6.619 1.00 97.62 303 CYS A C 1
ATOM 2308 O O . CYS A 1 303 ? 3.582 -2.338 7.588 1.00 97.62 303 CYS A O 1
ATOM 2310 N N . MET A 1 304 ? 5.175 -1.813 6.089 1.00 97.81 304 MET A N 1
ATOM 2311 C CA . MET A 1 304 ? 5.407 -0.454 6.592 1.00 97.81 304 MET A CA 1
ATOM 2312 C C . MET A 1 304 ? 5.384 0.567 5.459 1.00 97.81 304 MET A C 1
ATOM 2314 O O . MET A 1 304 ? 6.293 0.561 4.626 1.00 97.81 304 MET A O 1
ATOM 2318 N N . PHE A 1 305 ? 4.377 1.446 5.441 1.00 98.69 305 PHE A N 1
ATOM 2319 C CA . PHE A 1 305 ? 4.219 2.482 4.412 1.00 98.69 305 PHE A CA 1
ATOM 2320 C C . PHE A 1 305 ? 4.300 3.875 5.042 1.00 98.69 305 PHE A C 1
ATOM 2322 O O . PHE A 1 305 ? 3.522 4.188 5.947 1.00 98.69 305 PHE A O 1
ATOM 2329 N N . ASN A 1 306 ? 5.205 4.718 4.548 1.00 97.81 306 ASN A N 1
ATOM 2330 C CA . ASN A 1 306 ? 5.391 6.086 5.034 1.00 97.81 306 ASN A CA 1
ATOM 2331 C C . ASN A 1 306 ? 4.759 7.116 4.081 1.00 97.81 306 ASN A C 1
ATOM 2333 O O . ASN A 1 306 ? 4.709 6.870 2.873 1.00 97.81 306 ASN A O 1
ATOM 2337 N N . PRO A 1 307 ? 4.276 8.268 4.587 1.00 97.31 307 PRO A N 1
ATOM 2338 C CA . PRO A 1 307 ? 3.807 9.365 3.746 1.00 97.31 307 PRO A CA 1
ATOM 2339 C C . PRO A 1 307 ? 4.994 10.037 3.034 1.00 97.31 307 PRO A C 1
ATOM 2341 O O . PRO A 1 307 ? 6.145 9.646 3.229 1.00 97.31 307 PRO A O 1
ATOM 2344 N N . GLY A 1 308 ? 4.719 11.030 2.189 1.00 96.56 308 GLY A N 1
ATOM 2345 C CA . GLY A 1 308 ? 5.775 11.769 1.492 1.00 96.56 308 GLY A CA 1
ATOM 2346 C C . GLY A 1 308 ? 6.597 12.692 2.394 1.00 96.56 308 GLY A C 1
ATOM 2347 O O . GLY A 1 308 ? 6.476 12.667 3.614 1.00 96.56 308 GLY A O 1
ATOM 2348 N N . THR A 1 309 ? 7.399 13.551 1.777 1.00 95.88 309 THR A N 1
ATOM 2349 C CA . THR A 1 309 ? 8.166 14.636 2.410 1.00 95.88 309 THR A CA 1
ATOM 2350 C C . THR A 1 309 ? 7.940 15.939 1.654 1.00 95.88 309 THR A C 1
ATOM 2352 O O . THR A 1 309 ? 7.604 15.920 0.467 1.00 95.88 309 THR A O 1
ATOM 2355 N N . GLN A 1 310 ? 8.173 17.095 2.282 1.00 92.75 310 GLN A N 1
ATOM 2356 C CA . GLN A 1 310 ? 8.038 18.379 1.575 1.00 92.75 310 GLN A CA 1
ATOM 2357 C C . GLN A 1 310 ? 8.928 18.459 0.319 1.00 92.75 310 GLN A C 1
ATOM 2359 O O . GLN A 1 310 ? 8.550 19.084 -0.671 1.00 92.75 310 GLN A O 1
ATOM 2364 N N . GLY A 1 311 ? 10.092 17.801 0.338 1.00 90.12 311 GLY A N 1
ATOM 2365 C CA . GLY A 1 311 ? 11.018 17.758 -0.795 1.00 90.12 311 GLY A CA 1
ATOM 2366 C C . GLY A 1 311 ? 10.574 16.864 -1.958 1.00 90.12 311 GLY A C 1
ATOM 2367 O O . GLY A 1 311 ? 11.056 17.058 -3.071 1.00 90.12 311 GLY A O 1
ATOM 2368 N N . GLY A 1 312 ? 9.674 15.902 -1.725 1.00 87.94 312 GLY A N 1
ATOM 2369 C CA . GLY A 1 312 ? 9.224 14.933 -2.732 1.00 87.94 312 GLY A CA 1
ATOM 2370 C C . GLY A 1 312 ? 7.795 15.108 -3.236 1.00 87.94 312 GLY A C 1
ATOM 2371 O O . GLY A 1 312 ? 7.360 14.333 -4.083 1.00 87.94 312 GLY A O 1
ATOM 2372 N N . GLY A 1 313 ? 7.083 16.131 -2.760 1.00 91.62 313 GLY A N 1
ATOM 2373 C CA . GLY A 1 313 ? 5.692 16.404 -3.135 1.00 91.62 313 GLY A CA 1
ATOM 2374 C C . GLY A 1 313 ? 4.675 16.100 -2.035 1.00 91.62 313 GLY A C 1
ATOM 2375 O O . GLY A 1 313 ? 3.473 16.160 -2.287 1.00 91.62 313 GLY A O 1
ATOM 2376 N N . SER A 1 314 ? 5.139 15.803 -0.818 1.00 96.06 314 SER A N 1
ATOM 2377 C CA . SER A 1 314 ? 4.329 15.579 0.385 1.00 96.06 314 SER A CA 1
ATOM 2378 C C . SER A 1 314 ? 3.324 14.431 0.268 1.00 96.06 314 SER A C 1
ATOM 2380 O O . SER A 1 314 ? 2.383 14.364 1.060 1.00 96.06 314 SER A O 1
ATOM 2382 N N . LEU A 1 315 ? 3.512 13.515 -0.685 1.00 97.88 315 LEU A N 1
ATOM 2383 C CA . LEU A 1 315 ? 2.566 12.447 -0.984 1.00 97.88 315 LEU A CA 1
ATOM 2384 C C . LEU A 1 315 ? 3.281 11.141 -1.335 1.00 97.88 315 LEU A C 1
ATOM 2386 O O . LEU A 1 315 ? 3.994 11.068 -2.330 1.00 97.88 315 LEU A O 1
ATOM 2390 N N . THR A 1 316 ? 2.977 10.085 -0.584 1.00 98.81 316 THR A N 1
ATOM 2391 C CA . THR A 1 316 ? 3.146 8.705 -1.057 1.00 98.81 316 THR A CA 1
ATOM 2392 C C . THR A 1 316 ? 1.800 8.223 -1.580 1.00 98.81 316 THR A C 1
ATOM 2394 O O . THR A 1 316 ? 0.801 8.290 -0.858 1.00 98.81 316 THR A O 1
ATOM 2397 N N . LYS A 1 317 ? 1.755 7.742 -2.825 1.00 98.81 317 LYS A N 1
ATOM 2398 C CA . LYS A 1 317 ? 0.517 7.320 -3.491 1.00 98.81 317 LYS A CA 1
ATOM 2399 C C . LYS A 1 317 ? 0.611 5.877 -3.963 1.00 98.81 317 LYS A C 1
ATOM 2401 O O . LYS A 1 317 ? 1.518 5.517 -4.705 1.00 98.81 317 LYS A O 1
ATOM 2406 N N . ILE A 1 318 ? -0.374 5.078 -3.581 1.00 98.94 318 ILE A N 1
ATOM 2407 C CA . ILE A 1 318 ? -0.536 3.682 -3.973 1.00 98.94 318 ILE A CA 1
ATOM 2408 C C . ILE A 1 318 ? -1.877 3.535 -4.688 1.00 98.94 318 ILE A C 1
ATOM 2410 O O . ILE A 1 318 ? -2.901 3.996 -4.184 1.00 98.94 318 ILE A O 1
ATOM 2414 N N . GLY A 1 319 ? -1.860 2.902 -5.857 1.00 98.81 319 GLY A N 1
ATOM 2415 C CA . GLY A 1 319 ? -3.035 2.612 -6.666 1.00 98.81 319 GLY A CA 1
ATOM 2416 C C . GLY A 1 319 ? -3.885 1.459 -6.127 1.00 98.81 319 GLY A C 1
ATOM 2417 O O . GLY A 1 319 ? -4.068 1.288 -4.919 1.00 98.81 319 GLY A O 1
ATOM 2418 N N . ASN A 1 320 ? -4.422 0.670 -7.049 1.00 98.88 320 ASN A N 1
ATOM 2419 C CA . ASN A 1 320 ? -5.470 -0.313 -6.822 1.00 98.88 320 ASN A CA 1
ATOM 2420 C C . ASN A 1 320 ? -5.016 -1.741 -7.138 1.00 98.88 320 ASN A C 1
ATOM 2422 O O . ASN A 1 320 ? -4.134 -1.969 -7.966 1.00 98.88 320 ASN A O 1
ATOM 2426 N N . ASN A 1 321 ? -5.713 -2.723 -6.564 1.00 98.75 321 ASN A N 1
ATOM 2427 C CA . ASN A 1 321 ? -5.536 -4.149 -6.873 1.00 98.75 321 ASN A CA 1
ATOM 2428 C C . ASN A 1 321 ? -4.093 -4.652 -6.672 1.00 98.75 321 ASN A C 1
ATOM 2430 O O . ASN A 1 321 ? -3.656 -5.590 -7.342 1.00 98.75 321 ASN A O 1
ATOM 2434 N N . ASN A 1 322 ? -3.331 -4.021 -5.780 1.00 98.94 322 ASN A N 1
ATOM 2435 C CA . ASN A 1 322 ? -1.962 -4.424 -5.498 1.00 98.94 322 ASN A CA 1
ATOM 2436 C C . ASN A 1 322 ? -1.921 -5.501 -4.408 1.00 98.94 322 ASN A C 1
ATOM 2438 O O . ASN A 1 322 ? -2.720 -5.500 -3.468 1.00 98.94 322 ASN A O 1
ATOM 2442 N N . LEU A 1 323 ? -0.937 -6.393 -4.503 1.00 98.88 323 LEU A N 1
ATOM 2443 C CA . LEU A 1 323 ? -0.568 -7.323 -3.442 1.00 98.88 323 LEU A CA 1
ATOM 2444 C C . LEU A 1 323 ? 0.802 -6.939 -2.886 1.00 98.88 323 LEU A C 1
ATOM 2446 O O . LEU A 1 323 ? 1.823 -7.102 -3.552 1.00 98.88 323 LEU A O 1
ATOM 2450 N N . PHE A 1 324 ? 0.817 -6.500 -1.635 1.00 98.88 324 PHE A N 1
ATOM 2451 C CA . PHE A 1 324 ? 2.030 -6.294 -0.856 1.00 98.88 324 PHE A CA 1
ATOM 2452 C C . PHE A 1 324 ? 2.146 -7.450 0.125 1.00 98.88 324 PHE A C 1
ATOM 2454 O O . PHE A 1 324 ? 1.332 -7.562 1.039 1.00 98.88 324 PHE A O 1
ATOM 2461 N N . MET A 1 325 ? 3.096 -8.355 -0.103 1.00 98.31 325 MET A N 1
ATOM 2462 C CA . MET A 1 325 ? 3.342 -9.490 0.785 1.00 98.31 325 MET A CA 1
ATOM 2463 C C . MET A 1 325 ? 4.044 -9.048 2.078 1.00 98.31 325 MET A C 1
ATOM 2465 O O . MET A 1 325 ? 4.330 -7.871 2.274 1.00 98.31 325 MET A O 1
ATOM 2469 N N . ALA A 1 326 ? 4.259 -9.981 3.008 1.00 91.81 326 ALA A N 1
ATOM 2470 C CA . ALA A 1 326 ? 4.704 -9.620 4.348 1.00 91.81 326 ALA A CA 1
ATOM 2471 C C . ALA A 1 326 ? 6.064 -8.900 4.339 1.00 91.81 326 ALA A C 1
ATOM 2473 O O . ALA A 1 326 ? 6.938 -9.208 3.524 1.00 91.81 326 ALA A O 1
ATOM 2474 N N . PHE A 1 327 ? 6.242 -7.963 5.270 1.00 95.00 327 PHE A N 1
ATOM 2475 C CA . PHE A 1 327 ? 7.462 -7.157 5.433 1.00 95.00 327 PHE A CA 1
ATOM 2476 C C . PHE A 1 327 ? 7.822 -6.251 4.248 1.00 95.00 327 PHE A C 1
ATOM 2478 O O . PHE A 1 327 ? 8.966 -5.804 4.150 1.00 95.00 327 PHE A O 1
ATOM 2485 N N . VAL A 1 328 ? 6.885 -5.968 3.340 1.00 98.81 328 VAL A N 1
ATOM 2486 C CA . VAL A 1 328 ? 7.122 -4.959 2.303 1.00 98.81 328 VAL A CA 1
ATOM 2487 C C . VAL A 1 328 ? 7.231 -3.575 2.939 1.00 98.81 328 VAL A C 1
ATOM 2489 O O . VAL A 1 328 ? 6.382 -3.170 3.738 1.00 98.81 328 VAL A O 1
ATOM 2492 N N . HIS A 1 329 ? 8.267 -2.839 2.549 1.00 98.81 329 HIS A N 1
ATOM 2493 C CA . HIS A 1 329 ? 8.467 -1.453 2.950 1.00 98.81 329 HIS A CA 1
ATOM 2494 C C . HIS A 1 329 ? 8.306 -0.516 1.755 1.00 98.81 329 HIS A C 1
ATOM 2496 O O . HIS A 1 329 ? 8.972 -0.693 0.732 1.00 98.81 329 HIS A O 1
ATOM 2502 N N . ILE A 1 330 ? 7.447 0.491 1.917 1.00 98.88 330 ILE A N 1
ATOM 2503 C CA . ILE A 1 330 ? 7.249 1.584 0.965 1.00 98.88 330 ILE A CA 1
ATOM 2504 C C . ILE A 1 330 ? 7.684 2.874 1.656 1.00 98.88 330 ILE A C 1
ATOM 2506 O O . ILE A 1 330 ? 6.981 3.381 2.536 1.00 98.88 330 ILE A O 1
ATOM 2510 N N . ALA A 1 331 ? 8.853 3.381 1.271 1.00 98.62 331 ALA A N 1
ATOM 2511 C CA . ALA A 1 331 ? 9.370 4.636 1.790 1.00 98.62 331 ALA A CA 1
ATOM 2512 C C . ALA A 1 331 ? 8.577 5.848 1.273 1.00 98.62 331 ALA A C 1
ATOM 2514 O O . ALA A 1 331 ? 7.621 5.745 0.499 1.00 98.62 331 ALA A O 1
ATOM 2515 N N . HIS A 1 332 ? 9.007 7.021 1.718 1.00 98.44 332 HIS A N 1
ATOM 2516 C CA . HIS A 1 332 ? 8.400 8.296 1.382 1.00 98.44 332 HIS A CA 1
ATOM 2517 C C . HIS A 1 332 ? 8.422 8.612 -0.119 1.00 98.44 332 HIS A C 1
ATOM 2519 O O . HIS A 1 332 ? 9.332 8.222 -0.852 1.00 98.44 332 HIS A O 1
ATOM 2525 N N . ASP A 1 333 ? 7.410 9.353 -0.565 1.00 98.62 333 ASP A N 1
ATOM 2526 C CA . ASP A 1 333 ? 7.292 9.928 -1.911 1.00 98.62 333 ASP A CA 1
ATOM 2527 C C . ASP A 1 333 ? 7.237 8.885 -3.038 1.00 98.62 333 ASP A C 1
ATOM 2529 O O . ASP A 1 333 ? 7.473 9.197 -4.206 1.00 98.62 333 ASP A O 1
ATOM 2533 N N . CYS A 1 334 ? 6.931 7.629 -2.704 1.00 98.81 334 CYS A N 1
ATOM 2534 C CA . CYS A 1 334 ? 6.737 6.593 -3.709 1.00 98.81 334 CYS A CA 1
ATOM 2535 C C . CYS A 1 334 ? 5.397 6.776 -4.430 1.00 98.81 334 CYS A C 1
ATOM 2537 O O . CYS A 1 334 ? 4.371 7.059 -3.804 1.00 98.81 334 CYS A O 1
ATOM 2539 N N . ILE A 1 335 ? 5.395 6.536 -5.741 1.00 98.81 335 ILE A N 1
ATOM 2540 C CA . ILE A 1 335 ? 4.200 6.522 -6.587 1.00 98.81 335 ILE A CA 1
ATOM 2541 C C . ILE A 1 335 ? 4.067 5.132 -7.202 1.00 98.81 335 ILE A C 1
ATOM 2543 O O . ILE A 1 335 ? 4.880 4.729 -8.029 1.00 98.81 335 ILE A O 1
ATOM 2547 N N . ILE A 1 336 ? 3.045 4.391 -6.788 1.00 98.94 336 ILE A N 1
ATOM 2548 C CA . ILE A 1 336 ? 2.813 3.002 -7.186 1.00 98.94 336 ILE A CA 1
ATOM 2549 C C . ILE A 1 336 ? 1.475 2.919 -7.907 1.00 98.94 336 ILE A C 1
ATOM 2551 O O . ILE A 1 336 ? 0.456 3.352 -7.370 1.00 98.94 336 ILE A O 1
ATOM 2555 N N . GLY A 1 337 ? 1.487 2.361 -9.114 1.00 98.81 337 GLY A N 1
ATOM 2556 C CA . GLY A 1 337 ? 0.303 2.131 -9.931 1.00 98.81 337 GLY A CA 1
ATOM 2557 C C . GLY A 1 337 ? -0.553 0.956 -9.454 1.00 98.81 337 GLY A C 1
ATOM 2558 O O . GLY A 1 337 ? -0.625 0.635 -8.263 1.00 98.81 337 GLY A O 1
ATOM 2559 N N . ASP A 1 338 ? -1.194 0.306 -10.417 1.00 98.88 338 ASP A N 1
ATOM 2560 C CA . ASP A 1 338 ? -2.207 -0.717 -10.198 1.00 98.88 338 ASP A CA 1
ATOM 2561 C C . ASP A 1 338 ? -1.715 -2.126 -10.559 1.00 98.88 338 ASP A C 1
ATOM 2563 O O . ASP A 1 338 ? -0.886 -2.323 -11.451 1.00 98.88 338 ASP A O 1
ATOM 2567 N N . ASN A 1 339 ? -2.332 -3.140 -9.949 1.00 98.75 339 ASN A N 1
ATOM 2568 C CA . ASN A 1 339 ? -2.122 -4.558 -10.268 1.00 98.75 339 ASN A CA 1
ATOM 2569 C C . ASN A 1 339 ? -0.675 -5.047 -10.071 1.00 98.75 339 ASN A C 1
ATOM 2571 O O . ASN A 1 339 ? -0.218 -5.968 -10.761 1.00 98.75 339 ASN A O 1
ATOM 2575 N N . ASN A 1 340 ? 0.050 -4.435 -9.139 1.00 98.94 340 ASN A N 1
ATOM 2576 C CA . ASN A 1 340 ? 1.422 -4.792 -8.810 1.00 98.94 340 ASN A CA 1
ATOM 2577 C C . ASN A 1 340 ? 1.484 -5.890 -7.747 1.00 98.94 340 ASN A C 1
ATOM 2579 O O . ASN A 1 340 ? 0.591 -6.035 -6.910 1.00 98.94 340 ASN A O 1
ATOM 2583 N N . ILE A 1 341 ? 2.575 -6.653 -7.759 1.00 98.94 341 ILE A N 1
ATOM 2584 C CA . ILE A 1 341 ? 2.877 -7.645 -6.725 1.00 98.94 341 ILE A CA 1
ATOM 2585 C C . ILE A 1 341 ? 4.281 -7.391 -6.200 1.00 98.94 341 ILE A C 1
ATOM 2587 O O . ILE A 1 341 ? 5.260 -7.544 -6.931 1.00 98.94 341 ILE A O 1
ATOM 2591 N N . LEU A 1 342 ? 4.371 -7.055 -4.919 1.00 98.88 342 LEU A N 1
ATOM 2592 C CA . LEU A 1 342 ? 5.624 -6.952 -4.187 1.00 98.88 342 LEU A CA 1
ATOM 2593 C C . LEU A 1 342 ? 5.696 -8.138 -3.231 1.00 98.88 342 LEU A C 1
ATOM 2595 O O . LEU A 1 342 ? 4.895 -8.249 -2.303 1.00 98.88 342 LEU A O 1
ATOM 2599 N N . ALA A 1 343 ? 6.619 -9.055 -3.501 1.00 98.56 343 ALA A N 1
ATOM 2600 C CA . ALA A 1 343 ? 6.811 -10.245 -2.687 1.00 98.56 343 ALA A CA 1
ATOM 2601 C C . ALA A 1 343 ? 7.510 -9.925 -1.354 1.00 98.56 343 ALA A C 1
ATOM 2603 O O . ALA A 1 343 ? 7.932 -8.793 -1.111 1.00 98.56 343 ALA A O 1
ATOM 2604 N N . ASN A 1 344 ? 7.589 -10.927 -0.471 1.00 96.06 344 ASN A N 1
ATOM 2605 C CA . ASN A 1 344 ? 8.050 -10.749 0.905 1.00 96.06 344 ASN A CA 1
ATOM 2606 C C . ASN A 1 344 ? 9.372 -9.983 0.983 1.00 96.06 344 ASN A C 1
ATOM 2608 O O . ASN A 1 344 ? 10.308 -10.300 0.251 1.00 96.06 344 ASN A O 1
ATOM 2612 N N . ASN A 1 345 ? 9.466 -9.015 1.895 1.00 96.38 345 ASN A N 1
ATOM 2613 C CA . ASN A 1 345 ? 10.680 -8.221 2.114 1.00 96.38 345 ASN A CA 1
ATOM 2614 C C . ASN A 1 345 ? 11.178 -7.451 0.871 1.00 96.38 345 ASN A C 1
ATOM 2616 O O . ASN A 1 345 ? 12.370 -7.158 0.772 1.00 96.38 345 ASN A O 1
ATOM 2620 N N . ALA A 1 346 ? 10.312 -7.127 -0.095 1.00 98.56 346 ALA A N 1
ATOM 2621 C CA . ALA A 1 346 ? 10.648 -6.092 -1.068 1.00 98.56 346 ALA A CA 1
ATOM 2622 C C . ALA A 1 346 ? 10.720 -4.733 -0.349 1.00 98.56 346 ALA A C 1
ATOM 2624 O O . ALA A 1 346 ? 9.785 -4.340 0.352 1.00 98.56 346 ALA A O 1
ATOM 2625 N N . THR A 1 347 ? 11.834 -4.025 -0.523 1.00 98.56 347 THR A N 1
ATOM 2626 C CA . THR A 1 347 ? 12.134 -2.798 0.227 1.00 98.56 347 THR A CA 1
ATOM 2627 C C . THR A 1 347 ? 12.383 -1.664 -0.747 1.00 98.56 347 THR A C 1
ATOM 2629 O O . THR A 1 347 ? 13.380 -1.668 -1.468 1.00 98.56 347 THR A O 1
ATOM 2632 N N . LEU A 1 348 ? 11.482 -0.688 -0.772 1.00 98.75 348 LEU A N 1
ATOM 2633 C CA . LEU A 1 348 ? 11.582 0.479 -1.639 1.00 98.75 348 LEU A CA 1
ATOM 2634 C C . LEU A 1 348 ? 12.210 1.653 -0.880 1.00 98.75 348 LEU A C 1
ATOM 2636 O O . LEU A 1 348 ? 11.722 2.016 0.185 1.00 98.75 348 LEU A O 1
ATOM 2640 N N . GLY A 1 349 ? 13.270 2.252 -1.430 1.00 98.50 349 GLY A N 1
ATOM 2641 C CA . GLY A 1 349 ? 13.766 3.566 -1.010 1.00 98.50 349 GLY A CA 1
ATOM 2642 C C . GLY A 1 349 ? 12.843 4.722 -1.426 1.00 98.50 349 GLY A C 1
ATOM 2643 O O . GLY A 1 349 ? 11.832 4.519 -2.092 1.00 98.50 349 GLY A O 1
ATOM 2644 N N . GLY A 1 350 ? 13.186 5.952 -1.034 1.00 97.94 350 GLY A N 1
ATOM 2645 C CA . GLY A 1 350 ? 12.347 7.124 -1.307 1.00 97.94 350 GLY A CA 1
ATOM 2646 C C . GLY A 1 350 ? 12.201 7.460 -2.797 1.00 97.94 350 GLY A C 1
ATOM 2647 O O . GLY A 1 350 ? 13.095 7.184 -3.602 1.00 97.94 350 GLY A O 1
ATOM 2648 N N . HIS A 1 351 ? 11.094 8.106 -3.166 1.00 98.50 351 HIS A N 1
ATOM 2649 C CA . HIS A 1 351 ? 10.833 8.626 -4.520 1.00 98.50 351 HIS A CA 1
ATOM 2650 C C . HIS A 1 351 ? 10.794 7.575 -5.642 1.00 98.50 351 HIS A C 1
ATOM 2652 O O . HIS A 1 351 ? 11.091 7.883 -6.799 1.00 98.50 351 HIS A O 1
ATOM 2658 N N . ILE A 1 352 ? 10.485 6.319 -5.326 1.00 98.75 352 ILE A N 1
ATOM 2659 C CA . ILE A 1 352 ? 10.375 5.273 -6.346 1.00 98.75 352 ILE A CA 1
ATOM 2660 C C . ILE A 1 352 ? 9.060 5.410 -7.111 1.00 98.75 352 ILE A C 1
ATOM 2662 O O . ILE A 1 352 ? 8.004 5.635 -6.521 1.00 98.75 352 ILE A O 1
ATOM 2666 N N . VAL A 1 353 ? 9.121 5.208 -8.427 1.00 98.81 353 VAL A N 1
ATOM 2667 C CA . VAL A 1 353 ? 7.935 5.134 -9.287 1.00 98.81 353 VAL A CA 1
ATOM 2668 C C . VAL A 1 353 ? 7.783 3.711 -9.809 1.00 98.81 353 VAL A C 1
ATOM 2670 O O . VAL A 1 353 ? 8.690 3.183 -10.448 1.00 98.81 353 VAL A O 1
ATOM 2673 N N . ILE A 1 354 ? 6.633 3.094 -9.558 1.00 98.88 354 ILE A N 1
ATOM 2674 C CA . ILE A 1 354 ? 6.253 1.788 -10.100 1.00 98.88 354 ILE A CA 1
ATOM 2675 C C . ILE A 1 354 ? 4.993 1.990 -10.932 1.00 98.88 354 ILE A C 1
ATOM 2677 O O . ILE A 1 354 ? 3.988 2.478 -10.421 1.00 98.88 354 ILE A O 1
ATOM 2681 N N . GLU A 1 355 ? 5.038 1.614 -12.207 1.00 98.81 355 GLU A N 1
ATOM 2682 C CA . GLU A 1 355 ? 3.860 1.639 -13.077 1.00 98.81 355 GLU A CA 1
ATOM 2683 C C . GLU A 1 355 ? 2.911 0.458 -12.773 1.00 98.81 355 GLU A C 1
ATOM 2685 O O . GLU A 1 355 ? 2.820 -0.008 -11.639 1.00 98.81 355 GLU A O 1
ATOM 2690 N N . ASN A 1 356 ? 2.142 -0.007 -13.758 1.00 98.75 356 ASN A N 1
ATOM 2691 C CA . ASN A 1 356 ? 1.149 -1.062 -13.569 1.00 98.75 356 ASN A CA 1
ATOM 2692 C C . ASN A 1 356 ? 1.727 -2.452 -13.851 1.00 98.75 356 ASN A C 1
ATOM 2694 O O . ASN A 1 356 ? 2.654 -2.604 -14.648 1.00 98.75 356 ASN A O 1
ATOM 2698 N N . TYR A 1 357 ? 1.114 -3.490 -13.282 1.00 98.75 357 TYR A N 1
ATOM 2699 C CA . TYR A 1 357 ? 1.420 -4.898 -13.574 1.00 98.75 357 TYR A CA 1
ATOM 2700 C C . TYR A 1 357 ? 2.869 -5.337 -13.303 1.00 98.75 357 TYR A C 1
ATOM 2702 O O . TYR A 1 357 ? 3.327 -6.341 -13.863 1.00 98.75 357 TYR A O 1
ATOM 2710 N N . VAL A 1 358 ? 3.582 -4.603 -12.453 1.00 98.88 358 VAL A N 1
ATOM 2711 C CA . VAL A 1 358 ? 4.959 -4.880 -12.061 1.00 98.88 358 VAL A CA 1
ATOM 2712 C C . VAL A 1 358 ? 5.002 -5.979 -11.005 1.00 98.88 358 VAL A C 1
ATOM 2714 O O . VAL A 1 358 ? 4.208 -6.019 -10.062 1.00 98.88 358 VAL A O 1
ATOM 2717 N N . ASN A 1 359 ? 5.975 -6.873 -11.146 1.00 98.88 359 ASN A N 1
ATOM 2718 C CA . ASN A 1 359 ? 6.265 -7.922 -10.179 1.00 98.88 359 ASN A CA 1
ATOM 2719 C C . ASN A 1 359 ? 7.665 -7.706 -9.590 1.00 98.88 359 ASN A C 1
ATOM 2721 O O . ASN A 1 359 ? 8.644 -7.733 -10.328 1.00 98.88 359 ASN A O 1
ATOM 2725 N N . ILE A 1 360 ? 7.775 -7.540 -8.272 1.00 98.88 360 ILE A N 1
ATOM 2726 C CA . ILE A 1 360 ? 9.059 -7.474 -7.560 1.00 98.88 360 ILE A CA 1
ATOM 2727 C C . ILE A 1 360 ? 9.185 -8.716 -6.681 1.00 98.88 360 ILE A C 1
ATOM 2729 O O . ILE A 1 360 ? 8.371 -8.937 -5.783 1.00 98.88 360 ILE A O 1
ATOM 2733 N N . GLY A 1 361 ? 10.190 -9.543 -6.961 1.00 98.56 361 GLY A N 1
ATOM 2734 C CA . GLY A 1 361 ? 10.494 -10.752 -6.207 1.00 98.56 361 GLY A CA 1
ATOM 2735 C C . GLY A 1 361 ? 10.972 -10.456 -4.785 1.00 98.56 361 GLY A C 1
ATOM 2736 O O . GLY A 1 361 ? 11.393 -9.345 -4.467 1.00 98.56 361 GLY A O 1
ATOM 2737 N N . GLY A 1 362 ? 10.898 -11.461 -3.912 1.00 97.06 362 GLY A N 1
ATOM 2738 C CA . GLY A 1 362 ? 11.138 -11.264 -2.483 1.00 97.06 362 GLY A CA 1
ATOM 2739 C C . GLY A 1 362 ? 12.582 -10.873 -2.170 1.00 97.06 362 GLY A C 1
ATOM 2740 O O . GLY A 1 362 ? 13.487 -11.190 -2.937 1.00 97.06 362 GLY A O 1
ATOM 2741 N N . MET A 1 363 ? 12.794 -10.198 -1.039 1.00 97.75 363 MET A N 1
ATOM 2742 C CA . MET A 1 363 ? 14.106 -9.727 -0.571 1.00 97.75 363 MET A CA 1
ATOM 2743 C C . MET A 1 363 ? 14.829 -8.817 -1.579 1.00 97.75 363 MET A C 1
ATOM 2745 O O . MET A 1 363 ? 16.056 -8.814 -1.650 1.00 97.75 363 MET A O 1
ATOM 2749 N N . THR A 1 364 ? 14.072 -8.063 -2.377 1.00 98.75 364 THR A N 1
ATOM 2750 C CA . THR A 1 364 ? 14.618 -7.172 -3.407 1.00 98.75 364 THR A CA 1
ATOM 2751 C C . THR A 1 364 ? 14.613 -5.727 -2.914 1.00 98.75 364 THR A C 1
ATOM 2753 O O . THR A 1 364 ? 13.548 -5.100 -2.885 1.00 98.75 364 THR A O 1
ATOM 2756 N N . PRO A 1 365 ? 15.769 -5.162 -2.526 1.00 98.62 365 PRO A N 1
ATOM 2757 C CA . PRO A 1 365 ? 15.903 -3.727 -2.333 1.00 98.62 365 PRO A CA 1
ATOM 2758 C C . PRO A 1 365 ? 15.890 -2.971 -3.667 1.00 98.62 365 PRO A C 1
ATOM 2760 O O . PRO A 1 365 ? 16.597 -3.321 -4.619 1.00 98.62 365 PRO A O 1
ATOM 2763 N N . VAL A 1 366 ? 15.139 -1.873 -3.697 1.00 98.81 366 VAL A N 1
ATOM 2764 C CA . VAL A 1 366 ? 15.121 -0.900 -4.789 1.00 98.81 366 VAL A CA 1
ATOM 2765 C C . VAL A 1 366 ? 15.621 0.437 -4.254 1.00 98.81 366 VAL A C 1
ATOM 2767 O O . VAL A 1 366 ? 15.121 0.961 -3.260 1.00 98.81 366 VAL A O 1
ATOM 2770 N N . HIS A 1 367 ? 16.647 0.980 -4.897 1.00 98.62 367 HIS A N 1
ATOM 2771 C CA . HIS A 1 367 ? 17.279 2.225 -4.486 1.00 98.62 367 HIS A CA 1
ATOM 2772 C C . HIS A 1 367 ? 16.385 3.442 -4.780 1.00 98.62 367 HIS A C 1
ATOM 2774 O O . HIS A 1 367 ? 15.617 3.438 -5.739 1.00 98.62 367 HIS A O 1
ATOM 2780 N N . GLN A 1 368 ? 16.539 4.513 -3.995 1.00 97.88 368 GLN A N 1
ATOM 2781 C CA . GLN A 1 368 ? 15.786 5.760 -4.175 1.00 97.88 368 GLN A CA 1
ATOM 2782 C C . GLN A 1 368 ? 15.849 6.316 -5.611 1.00 97.88 368 GLN A C 1
ATOM 2784 O O . GLN A 1 368 ? 16.893 6.214 -6.274 1.00 97.88 368 GLN A O 1
ATOM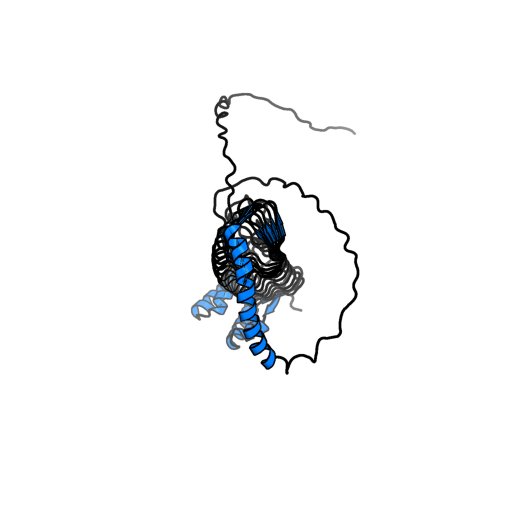 2789 N N . PHE A 1 369 ? 14.753 6.951 -6.040 1.00 98.44 369 PHE A N 1
ATOM 2790 C CA . PHE A 1 369 ? 14.514 7.553 -7.364 1.00 98.44 369 PHE A CA 1
ATOM 2791 C C . PHE A 1 369 ? 14.434 6.585 -8.558 1.00 98.44 369 PHE A C 1
ATOM 2793 O O . PHE A 1 369 ? 14.411 7.044 -9.698 1.00 98.44 369 PHE A O 1
ATOM 2800 N N . VAL A 1 370 ? 14.440 5.267 -8.338 1.00 98.81 370 VAL A N 1
ATOM 2801 C CA . VAL A 1 370 ? 14.292 4.291 -9.431 1.00 98.81 370 VAL A CA 1
ATOM 2802 C C . VAL A 1 370 ? 12.866 4.318 -9.992 1.00 98.81 370 VAL A C 1
ATOM 2804 O O . VAL A 1 370 ? 11.893 4.334 -9.237 1.00 98.81 370 VAL A O 1
ATOM 2807 N N . LYS A 1 371 ? 12.752 4.260 -11.322 1.00 98.88 371 LYS A N 1
ATOM 2808 C CA . LYS A 1 371 ? 11.501 4.040 -12.059 1.00 98.88 371 LYS A CA 1
ATOM 2809 C C . LYS A 1 371 ? 11.418 2.593 -12.560 1.00 98.88 371 LYS A C 1
ATOM 2811 O O . LYS A 1 371 ? 12.383 2.068 -13.118 1.00 98.88 371 LYS A O 1
ATOM 2816 N N . ILE A 1 372 ? 10.265 1.948 -12.401 1.00 98.88 372 ILE A N 1
ATOM 2817 C CA . ILE A 1 372 ? 9.992 0.590 -12.889 1.00 98.88 372 ILE A CA 1
ATOM 2818 C C . ILE A 1 372 ? 8.759 0.633 -13.794 1.00 98.88 372 ILE A C 1
ATOM 2820 O O . ILE A 1 372 ? 7.645 0.875 -13.330 1.00 98.88 372 ILE A O 1
ATOM 2824 N N . GLY A 1 373 ? 8.986 0.426 -15.089 1.00 98.69 373 GLY A N 1
ATOM 2825 C CA . GLY A 1 373 ? 7.986 0.538 -16.142 1.00 98.69 373 GLY A CA 1
ATOM 2826 C C . GLY A 1 373 ? 6.969 -0.602 -16.158 1.00 98.69 373 GLY A C 1
ATOM 2827 O O . GLY A 1 373 ? 7.178 -1.673 -15.586 1.00 98.69 373 GLY A O 1
ATOM 2828 N N . GLU A 1 374 ? 5.854 -0.364 -16.844 1.00 98.56 374 GLU A N 1
ATOM 2829 C CA . GLU A 1 374 ? 4.692 -1.249 -16.862 1.00 98.56 374 GLU A CA 1
ATOM 2830 C C . GLU A 1 374 ? 5.043 -2.680 -17.255 1.00 98.56 374 GLU A C 1
ATOM 2832 O O . GLU A 1 374 ? 5.745 -2.930 -18.230 1.00 98.56 374 GLU A O 1
ATOM 2837 N N . GLY A 1 375 ? 4.521 -3.647 -16.507 1.00 98.62 375 GLY A N 1
ATOM 2838 C CA . GLY A 1 375 ? 4.697 -5.062 -16.799 1.00 98.62 375 GLY A CA 1
ATOM 2839 C C . GLY A 1 375 ? 6.124 -5.581 -16.616 1.00 98.62 375 GLY A C 1
ATOM 2840 O O . GLY A 1 375 ? 6.391 -6.728 -16.985 1.00 98.62 375 GLY A O 1
ATOM 2841 N N . ALA A 1 376 ? 7.037 -4.783 -16.057 1.00 98.75 376 ALA A N 1
ATOM 2842 C CA . ALA A 1 376 ? 8.371 -5.245 -15.714 1.00 98.75 376 ALA A CA 1
ATOM 2843 C C . ALA A 1 376 ? 8.340 -6.302 -14.597 1.00 98.75 376 ALA A C 1
ATOM 2845 O O . ALA A 1 376 ? 7.413 -6.373 -13.784 1.00 98.75 376 ALA A O 1
ATOM 2846 N N . MET A 1 377 ? 9.372 -7.140 -14.548 1.00 98.81 377 MET A N 1
ATOM 2847 C CA . MET A 1 377 ? 9.548 -8.128 -13.486 1.00 98.81 377 MET A CA 1
ATOM 2848 C C . MET A 1 377 ? 10.976 -8.100 -12.958 1.00 98.81 377 MET A C 1
ATOM 2850 O O . MET A 1 377 ? 11.925 -8.237 -13.723 1.00 98.81 377 MET A O 1
ATOM 2854 N N . ILE A 1 378 ? 11.119 -7.963 -11.644 1.00 98.81 378 ILE A N 1
ATOM 2855 C CA . ILE A 1 378 ? 12.401 -8.023 -10.945 1.00 98.81 378 ILE A CA 1
ATOM 2856 C C . ILE A 1 378 ? 12.462 -9.350 -10.195 1.00 98.81 378 ILE A C 1
ATOM 2858 O O . ILE A 1 378 ? 11.585 -9.634 -9.376 1.00 98.81 378 ILE A O 1
ATOM 2862 N N . ALA A 1 379 ? 13.464 -10.175 -10.482 1.00 98.62 379 ALA A N 1
ATOM 2863 C CA . ALA A 1 379 ? 13.665 -11.448 -9.800 1.00 98.62 379 ALA A CA 1
ATOM 2864 C C . ALA A 1 379 ? 13.970 -11.241 -8.307 1.00 98.62 379 ALA A C 1
ATOM 2866 O O . ALA A 1 379 ? 14.487 -10.198 -7.904 1.00 98.62 379 ALA A O 1
ATOM 2867 N N . GLY A 1 380 ? 13.652 -12.241 -7.482 1.00 97.88 380 GLY A N 1
ATOM 2868 C CA . GLY A 1 380 ? 13.936 -12.198 -6.045 1.00 97.88 380 GLY A CA 1
ATOM 2869 C C . GLY A 1 380 ? 15.431 -12.089 -5.742 1.00 97.88 380 GLY A C 1
ATOM 2870 O O . GLY A 1 380 ? 16.264 -12.432 -6.576 1.00 97.88 380 GLY A O 1
ATOM 2871 N N . ALA A 1 381 ? 15.760 -11.603 -4.546 1.00 98.12 381 ALA A N 1
ATOM 2872 C CA . ALA A 1 381 ? 17.129 -11.373 -4.077 1.00 98.12 381 ALA A CA 1
ATOM 2873 C C . ALA A 1 381 ? 17.979 -10.472 -5.001 1.00 98.12 381 ALA A C 1
ATOM 2875 O O . ALA A 1 381 ? 19.212 -10.489 -4.946 1.00 98.12 381 ALA A O 1
ATOM 2876 N N . SER A 1 382 ? 17.328 -9.660 -5.836 1.00 98.62 382 SER A N 1
ATOM 2877 C CA . SER A 1 382 ? 18.006 -8.688 -6.690 1.00 98.62 382 SER A CA 1
ATOM 2878 C C . SER A 1 382 ? 18.290 -7.392 -5.932 1.00 98.62 382 SER A C 1
ATOM 2880 O O . SER A 1 382 ? 17.623 -7.080 -4.955 1.00 98.62 382 SER A O 1
ATOM 2882 N N . ALA A 1 383 ? 19.240 -6.583 -6.402 1.00 98.44 383 ALA A N 1
ATOM 2883 C CA . ALA A 1 383 ? 19.445 -5.223 -5.899 1.00 98.44 383 ALA A CA 1
ATOM 2884 C C . ALA A 1 383 ? 19.362 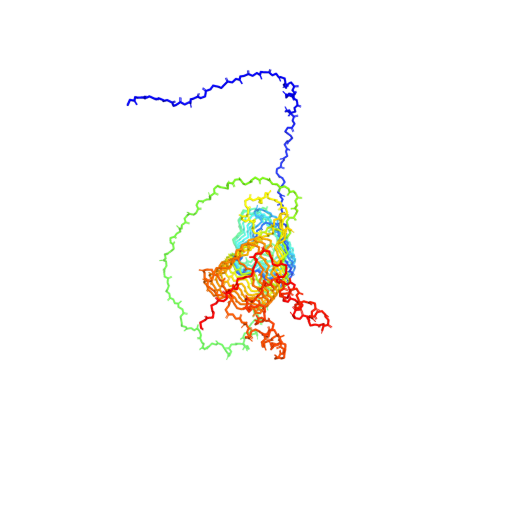-4.219 -7.049 1.00 98.44 383 ALA A C 1
ATOM 2886 O O . ALA A 1 383 ? 20.277 -4.134 -7.878 1.00 98.44 383 ALA A O 1
ATOM 2887 N N . LEU A 1 384 ? 18.263 -3.466 -7.099 1.00 98.56 384 LEU A N 1
ATOM 2888 C CA . LEU A 1 384 ? 17.948 -2.582 -8.215 1.00 98.56 384 LEU A CA 1
ATOM 2889 C C . LEU A 1 384 ? 18.358 -1.137 -7.916 1.00 98.56 384 LEU A C 1
ATOM 2891 O O . LEU A 1 384 ? 17.872 -0.526 -6.969 1.00 98.56 384 LEU A O 1
ATOM 2895 N N . SER A 1 385 ? 19.243 -0.573 -8.739 1.00 97.94 385 SER A N 1
ATOM 2896 C CA . SER A 1 385 ? 19.761 0.795 -8.565 1.00 97.94 385 SER A CA 1
ATOM 2897 C C . SER A 1 385 ? 19.553 1.722 -9.766 1.00 97.94 385 SER A C 1
ATOM 2899 O O . SER A 1 385 ? 19.974 2.881 -9.717 1.00 97.94 385 SER A O 1
ATOM 2901 N N . GLN A 1 386 ? 18.945 1.206 -10.834 1.00 98.56 386 GLN A N 1
ATOM 2902 C CA . GLN A 1 386 ? 18.748 1.846 -12.135 1.00 98.56 386 GLN A CA 1
ATOM 2903 C C . GLN A 1 386 ? 17.322 1.566 -12.633 1.00 98.56 386 GLN A C 1
ATOM 2905 O O . GLN A 1 386 ? 16.680 0.643 -12.133 1.00 98.56 386 GLN A O 1
ATOM 2910 N N . ASP A 1 387 ? 16.840 2.341 -13.600 1.00 98.75 387 ASP A N 1
ATOM 2911 C CA . ASP A 1 387 ? 15.451 2.275 -14.059 1.00 98.75 387 ASP A CA 1
ATOM 2912 C C . ASP A 1 387 ? 15.222 1.065 -14.975 1.00 98.75 387 ASP A C 1
ATOM 2914 O O . ASP A 1 387 ? 16.065 0.739 -15.813 1.00 98.75 387 ASP A O 1
ATOM 2918 N N . ILE A 1 388 ? 14.071 0.404 -14.843 1.00 98.62 388 ILE A N 1
ATOM 2919 C CA . ILE A 1 388 ? 13.704 -0.759 -15.664 1.00 98.62 388 ILE A CA 1
ATOM 2920 C C . ILE A 1 388 ? 12.607 -0.356 -16.648 1.00 98.62 388 ILE A C 1
ATOM 2922 O O . ILE A 1 388 ? 11.505 -0.049 -16.197 1.00 98.62 388 ILE A O 1
ATOM 2926 N N . PRO A 1 389 ? 12.874 -0.366 -17.969 1.00 98.50 389 PRO A N 1
ATOM 2927 C CA . PRO A 1 389 ? 11.874 -0.040 -18.979 1.00 98.50 389 PRO A CA 1
ATOM 2928 C C . PRO A 1 389 ? 10.663 -0.985 -18.956 1.00 98.50 389 PRO A C 1
ATOM 2930 O O . PRO A 1 389 ? 10.773 -2.105 -18.443 1.00 98.50 389 PRO A O 1
ATOM 2933 N N . PRO A 1 390 ? 9.526 -0.569 -19.547 1.00 98.62 390 PRO A N 1
ATOM 2934 C CA . PRO A 1 390 ? 8.334 -1.402 -19.635 1.00 98.62 390 PRO A CA 1
ATOM 2935 C C . PRO A 1 390 ? 8.617 -2.802 -20.187 1.00 98.62 390 PRO A C 1
ATOM 2937 O O . PRO A 1 390 ? 9.406 -2.994 -21.103 1.00 98.62 390 PRO A O 1
ATOM 2940 N N . TYR A 1 391 ? 7.944 -3.799 -19.629 1.00 98.56 391 TYR A N 1
ATOM 2941 C CA . TYR A 1 391 ? 7.983 -5.193 -20.067 1.00 98.56 391 TYR A CA 1
ATOM 2942 C C . TYR A 1 391 ? 9.349 -5.883 -19.952 1.00 98.56 391 TYR A C 1
ATOM 2944 O O . TYR A 1 391 ? 9.460 -7.036 -20.357 1.00 98.56 391 TYR A O 1
ATOM 2952 N N . CYS A 1 392 ? 10.378 -5.255 -19.380 1.00 98.50 392 CYS A N 1
ATOM 2953 C CA . CYS A 1 392 ? 11.673 -5.897 -19.156 1.00 98.50 392 CYS A CA 1
ATOM 2954 C C . CYS A 1 392 ? 11.664 -6.819 -17.926 1.00 98.50 392 CYS A C 1
ATOM 2956 O O . CYS A 1 392 ? 10.986 -6.575 -16.928 1.00 98.50 392 CYS A O 1
ATOM 2958 N N . MET A 1 393 ? 12.475 -7.871 -17.982 1.00 98.50 393 MET A N 1
ATOM 2959 C CA . MET A 1 393 ? 12.861 -8.679 -16.829 1.00 98.50 393 MET A CA 1
ATOM 2960 C C . MET A 1 393 ? 14.252 -8.266 -16.364 1.00 98.50 393 MET A C 1
ATOM 2962 O O . MET A 1 393 ? 15.144 -8.097 -17.197 1.00 98.50 393 MET A O 1
ATOM 2966 N N . ALA A 1 394 ? 14.449 -8.139 -15.055 1.00 98.25 394 ALA A N 1
ATOM 2967 C CA . ALA A 1 394 ? 15.749 -7.860 -14.466 1.00 98.25 394 ALA A CA 1
ATOM 2968 C C . ALA A 1 394 ? 16.064 -8.788 -13.291 1.00 98.25 394 ALA A C 1
ATOM 2970 O O . ALA A 1 394 ? 15.179 -9.162 -12.524 1.00 98.25 394 ALA A O 1
ATOM 2971 N N . GLU A 1 395 ? 17.339 -9.129 -13.143 1.00 98.12 395 GLU A N 1
ATOM 2972 C CA . GLU A 1 395 ? 17.832 -10.038 -12.108 1.00 98.12 395 GLU A CA 1
ATOM 2973 C C . GLU A 1 395 ? 19.254 -9.667 -11.679 1.00 98.12 395 GLU A C 1
ATOM 2975 O O . GLU A 1 395 ? 20.038 -9.134 -12.470 1.00 98.12 395 GLU A O 1
ATOM 2980 N N . GLY A 1 396 ? 19.582 -9.963 -10.419 1.00 97.25 396 GLY A N 1
ATOM 2981 C CA . GLY A 1 396 ? 20.944 -9.974 -9.896 1.00 97.25 396 GLY A CA 1
ATOM 2982 C C . GLY A 1 396 ? 21.218 -8.896 -8.852 1.00 97.25 396 GLY A C 1
ATOM 2983 O O . GLY A 1 396 ? 20.417 -7.996 -8.601 1.00 97.25 396 GLY A O 1
ATOM 2984 N N . ASN A 1 397 ? 22.396 -8.967 -8.237 1.00 95.75 397 ASN A N 1
ATOM 2985 C CA . ASN A 1 397 ? 22.880 -7.983 -7.272 1.00 95.75 397 ASN A CA 1
ATOM 2986 C C . ASN A 1 397 ? 24.284 -7.522 -7.700 1.00 95.75 397 ASN A C 1
ATOM 2988 O O . ASN A 1 397 ? 25.279 -8.131 -7.326 1.00 95.75 397 ASN A O 1
ATOM 2992 N N . ARG A 1 398 ? 24.422 -6.478 -8.528 1.00 96.06 398 ARG A N 1
ATOM 2993 C CA . ARG A 1 398 ? 23.407 -5.508 -9.011 1.00 96.06 398 ARG A CA 1
ATOM 2994 C C . ARG A 1 398 ? 22.536 -6.031 -10.161 1.00 96.06 398 ARG A C 1
ATOM 2996 O O . ARG A 1 398 ? 23.039 -6.719 -11.041 1.00 96.06 398 ARG A O 1
ATOM 3003 N N . ALA A 1 399 ? 21.262 -5.633 -10.177 1.00 97.44 399 ALA A N 1
ATOM 3004 C CA . ALA A 1 399 ? 20.286 -6.113 -11.151 1.00 97.44 399 ALA A CA 1
ATOM 3005 C C . ALA A 1 399 ? 20.573 -5.598 -12.570 1.00 97.44 399 ALA A C 1
ATOM 3007 O O . ALA A 1 399 ? 20.869 -4.412 -12.753 1.00 97.44 399 ALA A O 1
ATOM 3008 N N . LYS A 1 400 ? 20.455 -6.479 -13.567 1.00 97.00 400 LYS A N 1
ATOM 3009 C CA . LYS A 1 400 ? 20.583 -6.180 -15.003 1.00 97.00 400 LYS A CA 1
ATOM 3010 C C . LYS A 1 400 ? 19.387 -6.724 -15.771 1.00 97.00 400 LYS A C 1
ATOM 3012 O O . LYS A 1 400 ? 18.777 -7.697 -15.340 1.00 97.00 400 LYS A O 1
ATOM 3017 N N . ILE A 1 401 ? 19.059 -6.099 -16.900 1.00 97.31 401 ILE A N 1
ATOM 3018 C CA . ILE A 1 401 ? 18.021 -6.594 -17.809 1.00 97.31 401 ILE A CA 1
ATOM 3019 C C . ILE A 1 401 ? 18.489 -7.916 -18.428 1.00 97.31 401 ILE A C 1
ATOM 3021 O O . ILE A 1 401 ? 19.579 -7.975 -18.993 1.00 97.31 401 ILE A O 1
ATOM 3025 N N . ILE A 1 402 ? 17.653 -8.950 -18.329 1.00 95.81 402 ILE A N 1
ATOM 3026 C CA . ILE A 1 402 ? 17.917 -10.307 -18.842 1.00 95.81 402 ILE A CA 1
ATOM 3027 C C . ILE A 1 402 ? 17.002 -10.700 -20.012 1.00 95.81 402 ILE A C 1
ATOM 3029 O O . ILE A 1 402 ? 17.166 -11.764 -20.601 1.00 95.81 402 ILE A O 1
ATOM 3033 N N . GLY A 1 403 ? 16.021 -9.862 -20.355 1.00 95.94 403 GLY A N 1
ATOM 3034 C CA . GLY A 1 403 ? 15.096 -10.115 -21.458 1.00 95.94 403 GLY A CA 1
ATOM 3035 C C . GLY A 1 403 ? 13.738 -9.452 -21.256 1.00 95.94 403 GLY A C 1
ATOM 3036 O O . GLY A 1 403 ? 13.596 -8.537 -20.446 1.00 95.94 403 GLY A O 1
ATOM 3037 N N . LEU A 1 404 ? 12.733 -9.928 -21.994 1.00 97.94 404 LEU A N 1
ATOM 3038 C CA . LEU A 1 404 ? 11.356 -9.432 -21.926 1.00 97.94 404 LEU A CA 1
ATOM 3039 C C . LEU A 1 404 ? 10.452 -10.352 -21.107 1.00 97.94 404 LEU A C 1
ATOM 3041 O O . LEU A 1 404 ? 10.485 -11.576 -21.246 1.00 97.94 404 LEU A O 1
ATOM 3045 N N . ASN A 1 405 ? 9.546 -9.751 -20.342 1.00 98.25 405 ASN A N 1
ATOM 3046 C CA . ASN A 1 405 ? 8.479 -10.400 -19.595 1.00 98.25 405 ASN A CA 1
ATOM 3047 C C . ASN A 1 405 ? 7.339 -10.818 -20.533 1.00 98.25 405 ASN A C 1
ATOM 3049 O O . ASN A 1 405 ? 6.199 -10.349 -20.455 1.00 98.25 405 ASN A O 1
ATOM 3053 N N . ARG A 1 406 ? 7.645 -11.753 -21.434 1.00 97.56 406 ARG A N 1
ATOM 3054 C CA . ARG A 1 406 ? 6.689 -12.264 -22.423 1.00 97.56 406 ARG A CA 1
ATOM 3055 C C . ARG A 1 406 ? 5.462 -12.899 -21.769 1.00 97.56 406 ARG A C 1
ATOM 3057 O O . ARG A 1 406 ? 4.391 -12.905 -22.368 1.00 97.56 406 ARG A O 1
ATOM 3064 N N . PHE A 1 407 ? 5.595 -13.422 -20.547 1.00 97.75 407 PHE A N 1
ATOM 3065 C CA . PHE A 1 407 ? 4.457 -13.927 -19.780 1.00 97.75 407 PHE A CA 1
ATOM 3066 C C . PHE A 1 407 ? 3.435 -12.828 -19.496 1.00 97.75 407 PHE A C 1
ATOM 3068 O O . PHE A 1 407 ? 2.250 -13.030 -19.758 1.00 97.75 407 PHE A O 1
ATOM 3075 N N . ARG A 1 408 ? 3.879 -11.670 -18.993 1.00 97.62 408 ARG A N 1
ATOM 3076 C CA . ARG A 1 408 ? 2.983 -10.539 -18.748 1.00 97.62 408 ARG A CA 1
ATOM 3077 C C . ARG A 1 408 ? 2.425 -9.986 -20.047 1.00 97.62 408 ARG A C 1
ATOM 3079 O O . ARG A 1 408 ? 1.217 -9.801 -20.127 1.00 97.62 408 ARG A O 1
ATOM 3086 N N . MET A 1 409 ? 3.276 -9.779 -21.051 1.00 98.00 409 MET A N 1
ATOM 3087 C CA . MET A 1 409 ? 2.859 -9.232 -22.344 1.00 98.00 409 MET A CA 1
ATOM 3088 C C . MET A 1 409 ? 1.719 -10.059 -22.958 1.00 98.00 409 MET A C 1
ATOM 3090 O O . MET A 1 409 ? 0.668 -9.513 -23.265 1.00 98.00 409 MET A O 1
ATOM 3094 N N . ARG A 1 410 ? 1.832 -11.395 -22.992 1.00 97.94 410 ARG A N 1
ATOM 3095 C CA . ARG A 1 410 ? 0.764 -12.280 -23.507 1.00 97.94 410 ARG A CA 1
ATOM 3096 C C . ARG A 1 410 ? -0.582 -12.175 -22.777 1.00 97.94 410 ARG A C 1
ATOM 3098 O O . ARG A 1 410 ? -1.573 -12.675 -23.291 1.00 97.94 410 ARG A O 1
ATOM 3105 N N . LYS A 1 411 ? -0.628 -11.584 -21.579 1.00 96.88 411 LYS A N 1
ATOM 3106 C CA . LYS A 1 411 ? -1.870 -11.370 -20.820 1.00 96.88 411 LYS A CA 1
ATOM 3107 C C . LYS A 1 411 ? -2.517 -10.009 -21.069 1.00 96.88 411 LYS A C 1
ATOM 3109 O O . LYS A 1 411 ? -3.672 -9.845 -20.697 1.00 96.88 411 LYS A O 1
ATOM 3114 N N . ILE A 1 412 ? -1.777 -9.040 -21.610 1.00 95.25 412 ILE A N 1
ATOM 3115 C CA . ILE A 1 412 ? -2.218 -7.637 -21.692 1.00 95.25 412 ILE A CA 1
ATOM 3116 C C . ILE A 1 412 ? -2.149 -7.050 -23.107 1.00 95.25 412 ILE A C 1
ATOM 3118 O O . ILE A 1 412 ? -2.608 -5.932 -23.308 1.00 95.25 412 ILE A O 1
ATOM 3122 N N . MET A 1 413 ? -1.564 -7.761 -24.076 1.00 95.62 413 MET A N 1
ATOM 3123 C CA . MET A 1 413 ? -1.420 -7.291 -25.456 1.00 95.62 413 MET A CA 1
ATOM 3124 C C . MET A 1 413 ? -1.401 -8.443 -26.467 1.00 95.62 413 MET A C 1
ATOM 3126 O O . MET A 1 413 ? -1.097 -9.591 -26.132 1.00 95.62 413 MET A O 1
ATOM 3130 N N . GLU A 1 414 ? -1.709 -8.107 -27.718 1.00 96.56 414 GLU A N 1
ATOM 3131 C CA . GLU A 1 414 ? -1.718 -9.024 -28.858 1.00 96.56 414 GLU A CA 1
ATOM 3132 C C . GLU A 1 414 ? -0.306 -9.372 -29.342 1.00 96.56 414 GLU A C 1
ATOM 3134 O O . GLU A 1 414 ? 0.649 -8.620 -29.138 1.00 96.56 414 GLU A O 1
ATOM 3139 N N . ARG A 1 415 ? -0.171 -10.520 -30.015 1.00 96.12 415 ARG A N 1
ATOM 3140 C CA . ARG A 1 415 ? 1.121 -11.070 -30.456 1.00 96.12 415 ARG A CA 1
ATOM 3141 C C . ARG A 1 415 ? 1.915 -10.103 -31.338 1.00 96.12 415 ARG A C 1
ATOM 3143 O O . ARG A 1 415 ? 3.113 -9.948 -31.132 1.00 96.12 415 ARG A O 1
ATOM 3150 N N . ASP A 1 416 ? 1.246 -9.415 -32.249 1.00 96.44 416 ASP A N 1
ATOM 3151 C CA . ASP A 1 416 ? 1.868 -8.519 -33.225 1.00 96.44 416 ASP A CA 1
ATOM 3152 C C . ASP A 1 416 ? 2.545 -7.324 -32.528 1.00 96.44 416 ASP A C 1
ATOM 3154 O O . ASP A 1 416 ? 3.637 -6.885 -32.898 1.00 96.44 416 ASP A O 1
ATOM 3158 N N . ILE A 1 417 ? 1.931 -6.843 -31.439 1.00 96.00 417 ILE A N 1
ATOM 3159 C CA . ILE A 1 417 ? 2.489 -5.800 -30.573 1.00 96.00 417 ILE A CA 1
ATOM 3160 C C . ILE A 1 417 ? 3.723 -6.338 -29.844 1.00 96.00 417 ILE A C 1
ATOM 3162 O O . ILE A 1 417 ? 4.749 -5.657 -29.807 1.00 96.00 417 ILE A O 1
ATOM 3166 N N . ILE A 1 418 ? 3.663 -7.567 -29.319 1.00 97.38 418 ILE A N 1
ATOM 3167 C CA . ILE A 1 418 ? 4.803 -8.224 -28.657 1.00 97.38 418 ILE A CA 1
ATOM 3168 C C . ILE A 1 418 ? 5.997 -8.315 -29.602 1.00 97.38 418 ILE A C 1
ATOM 3170 O O . ILE A 1 418 ? 7.110 -7.969 -29.207 1.00 97.38 418 ILE A O 1
ATOM 3174 N N . ASP A 1 419 ? 5.770 -8.746 -30.840 1.00 97.00 419 ASP A N 1
ATOM 3175 C CA . ASP A 1 419 ? 6.826 -8.888 -31.841 1.00 97.00 419 ASP A CA 1
ATOM 3176 C C . ASP A 1 419 ? 7.416 -7.515 -32.219 1.00 97.00 419 ASP A C 1
ATOM 3178 O O . ASP A 1 419 ? 8.635 -7.378 -32.351 1.00 97.00 419 ASP A O 1
ATOM 3182 N N . SER A 1 420 ? 6.586 -6.465 -32.280 1.00 96.75 420 SER A N 1
ATOM 3183 C CA . SER A 1 420 ? 7.058 -5.089 -32.500 1.00 96.75 420 SER A CA 1
ATOM 3184 C C . SER A 1 420 ? 7.941 -4.564 -31.357 1.00 96.75 420 SER A C 1
ATOM 3186 O O . SER A 1 420 ? 8.969 -3.931 -31.612 1.00 96.75 420 SER A O 1
ATOM 3188 N N . ILE A 1 421 ? 7.588 -4.873 -30.103 1.00 97.75 421 ILE A N 1
ATOM 3189 C CA . ILE A 1 421 ? 8.350 -4.494 -28.905 1.00 97.75 421 ILE A CA 1
ATOM 3190 C C . ILE A 1 421 ? 9.651 -5.301 -28.812 1.00 97.75 421 ILE A C 1
ATOM 3192 O O . ILE A 1 421 ? 10.697 -4.748 -28.479 1.00 97.75 421 ILE A O 1
ATOM 3196 N N . ASP A 1 422 ? 9.622 -6.592 -29.147 1.00 96.69 422 ASP A N 1
ATOM 3197 C CA . ASP A 1 422 ? 10.825 -7.428 -29.200 1.00 96.69 422 ASP A CA 1
ATOM 3198 C C . ASP A 1 422 ? 11.826 -6.911 -30.233 1.00 96.69 422 ASP A C 1
ATOM 3200 O O . ASP A 1 422 ? 13.016 -6.773 -29.942 1.00 96.69 422 ASP A O 1
ATOM 3204 N N . ALA A 1 423 ? 11.338 -6.553 -31.423 1.00 96.50 423 ALA A N 1
ATOM 3205 C CA . ALA A 1 423 ? 12.165 -5.944 -32.452 1.00 96.50 423 ALA A CA 1
ATOM 3206 C C . ALA A 1 423 ? 12.760 -4.606 -31.982 1.00 96.50 423 ALA A C 1
ATOM 3208 O O . ALA A 1 423 ? 13.932 -4.341 -32.248 1.00 96.50 423 ALA A O 1
ATOM 3209 N N . LEU A 1 424 ? 11.982 -3.776 -31.278 1.00 96.88 424 LEU A N 1
ATOM 3210 C CA . LEU A 1 424 ? 12.463 -2.521 -30.698 1.00 96.88 424 LEU A CA 1
ATOM 3211 C C . LEU A 1 424 ? 13.591 -2.761 -29.687 1.00 96.88 424 LEU A C 1
ATOM 3213 O O . LEU A 1 424 ? 14.657 -2.172 -29.829 1.00 96.88 424 LEU A O 1
ATOM 3217 N N . TYR A 1 425 ? 13.397 -3.628 -28.690 1.00 96.38 425 TYR A N 1
ATOM 3218 C CA . TYR A 1 425 ? 14.408 -3.846 -27.650 1.00 96.38 425 TYR A CA 1
ATOM 3219 C C . TYR A 1 425 ? 15.706 -4.451 -28.187 1.00 96.38 425 TYR A C 1
ATOM 3221 O O . TYR A 1 425 ? 16.779 -4.087 -27.708 1.00 96.38 425 TYR A O 1
ATOM 3229 N N . LYS A 1 426 ? 15.635 -5.300 -29.221 1.00 94.00 426 LYS A N 1
ATOM 3230 C CA . LYS A 1 426 ? 16.827 -5.771 -29.946 1.00 94.00 426 LYS A CA 1
ATOM 3231 C C . LYS A 1 426 ? 17.621 -4.619 -30.561 1.00 94.00 426 LYS A C 1
ATOM 3233 O O . LYS A 1 426 ? 18.843 -4.622 -30.469 1.00 94.00 426 LYS A O 1
ATOM 3238 N N . ARG A 1 427 ? 16.941 -3.626 -31.148 1.00 93.94 427 ARG A N 1
ATOM 3239 C CA . ARG A 1 427 ? 17.596 -2.424 -31.690 1.00 93.94 427 ARG A CA 1
ATOM 3240 C C . ARG A 1 427 ? 18.146 -1.537 -30.578 1.00 93.94 427 ARG A C 1
ATOM 3242 O O . ARG A 1 427 ? 19.307 -1.161 -30.630 1.00 93.94 427 ARG A O 1
ATOM 3249 N N . LEU A 1 428 ? 17.352 -1.258 -29.543 1.00 94.12 428 LEU A N 1
ATOM 3250 C CA . LEU A 1 428 ? 17.755 -0.400 -28.422 1.00 94.12 428 LEU A CA 1
ATOM 3251 C C . LEU A 1 428 ? 18.972 -0.945 -27.658 1.00 94.12 428 LEU A C 1
ATOM 3253 O O . LEU A 1 428 ? 19.812 -0.169 -27.206 1.00 94.12 428 LEU A O 1
ATOM 3257 N N . PHE A 1 429 ? 19.074 -2.267 -27.506 1.00 91.31 429 PHE A N 1
ATOM 3258 C CA . PHE A 1 429 ? 20.155 -2.920 -26.765 1.00 91.31 429 PHE A CA 1
ATOM 3259 C C . PHE A 1 429 ? 21.226 -3.557 -27.662 1.00 91.31 429 PHE A C 1
ATOM 3261 O O . PHE A 1 429 ? 22.032 -4.336 -27.160 1.00 91.31 429 PHE A O 1
ATOM 3268 N N . SER A 1 430 ? 21.289 -3.199 -28.951 1.00 86.12 430 SER A N 1
ATOM 3269 C CA . SER A 1 430 ? 22.306 -3.719 -29.883 1.00 86.12 430 SER A CA 1
ATOM 3270 C C . SER A 1 430 ? 23.740 -3.354 -29.479 1.00 86.12 430 SER A C 1
ATOM 3272 O O . SER A 1 430 ? 24.681 -4.076 -29.790 1.00 86.12 430 SER A O 1
ATOM 3274 N N . GLY A 1 431 ? 23.917 -2.234 -28.769 1.00 80.31 431 GLY A N 1
ATOM 3275 C CA . GLY A 1 431 ? 25.227 -1.721 -28.364 1.00 80.31 431 GLY A CA 1
ATOM 3276 C C . GLY A 1 431 ? 25.960 -0.921 -29.447 1.00 80.31 431 GLY A C 1
ATOM 3277 O O . GLY A 1 431 ? 27.062 -0.448 -29.182 1.00 80.31 431 GLY A O 1
ATOM 3278 N N . GLU A 1 432 ? 25.351 -0.720 -30.620 1.00 80.12 432 GLU A N 1
ATOM 3279 C CA . GLU A 1 432 ? 25.951 0.022 -31.743 1.00 80.12 432 GLU A CA 1
ATOM 3280 C C . GLU A 1 432 ? 26.018 1.538 -31.497 1.00 80.12 432 GLU A C 1
ATOM 3282 O O . GLU A 1 432 ? 26.927 2.214 -31.975 1.00 80.12 432 GLU A O 1
ATOM 3287 N N . GLN A 1 433 ? 25.060 2.083 -30.741 1.00 88.12 433 GLN A N 1
ATOM 3288 C CA . GLN A 1 433 ? 24.931 3.513 -30.451 1.00 88.12 433 GLN A CA 1
ATOM 3289 C C . GLN A 1 433 ? 24.497 3.748 -28.994 1.00 88.12 433 GLN A C 1
ATOM 3291 O O . GLN A 1 433 ? 24.015 2.827 -28.322 1.00 88.12 433 GLN A O 1
ATOM 3296 N N . PRO A 1 434 ? 24.654 4.973 -28.457 1.00 92.31 434 PRO A N 1
ATOM 3297 C CA . PRO A 1 434 ? 24.111 5.313 -27.150 1.00 92.31 434 PRO A CA 1
ATOM 3298 C C . PRO A 1 434 ? 22.594 5.076 -27.094 1.00 92.31 434 PRO A C 1
ATOM 3300 O O . PRO A 1 434 ? 21.842 5.545 -27.942 1.00 92.31 434 PRO A O 1
ATOM 3303 N N . LEU A 1 435 ? 22.132 4.388 -26.044 1.00 94.00 435 LEU A N 1
ATOM 3304 C CA . LEU A 1 435 ? 20.723 4.005 -25.870 1.00 94.00 435 LEU A CA 1
ATOM 3305 C C . LEU A 1 435 ? 19.743 5.185 -26.003 1.00 94.00 435 LEU A C 1
ATOM 3307 O O . LEU A 1 435 ? 18.657 5.023 -26.550 1.00 94.00 435 LEU A O 1
ATOM 3311 N N . ARG A 1 436 ? 20.118 6.369 -25.500 1.00 94.69 436 ARG A N 1
ATOM 3312 C CA . ARG A 1 436 ? 19.280 7.573 -25.596 1.00 94.69 436 ARG A CA 1
ATOM 3313 C C . ARG A 1 436 ? 19.116 8.058 -27.037 1.00 94.69 436 ARG A C 1
ATOM 3315 O O . ARG A 1 436 ? 18.018 8.471 -27.390 1.00 94.69 436 ARG A O 1
ATOM 3322 N N . ASP A 1 437 ? 20.158 7.962 -27.856 1.00 95.19 437 ASP A N 1
ATOM 3323 C CA . ASP A 1 437 ? 20.111 8.396 -29.256 1.00 95.19 437 ASP A CA 1
ATOM 3324 C C . ASP A 1 437 ? 19.211 7.455 -30.064 1.00 95.19 437 ASP A C 1
ATOM 3326 O O . ASP A 1 437 ? 18.313 7.910 -30.770 1.00 95.19 437 ASP A O 1
ATOM 3330 N N . LEU A 1 438 ? 19.362 6.139 -29.860 1.00 95.38 438 LEU A N 1
ATOM 3331 C CA . LEU A 1 438 ? 18.480 5.130 -30.454 1.00 95.38 438 LEU A CA 1
ATOM 3332 C C . LEU A 1 438 ? 17.021 5.330 -30.027 1.00 95.38 438 LEU A C 1
ATOM 3334 O O . LEU A 1 438 ? 16.123 5.310 -30.867 1.00 95.38 438 LEU A O 1
ATOM 3338 N N . ALA A 1 439 ? 16.771 5.576 -28.738 1.00 96.75 439 ALA A N 1
ATOM 3339 C CA . ALA A 1 439 ? 15.425 5.840 -28.238 1.00 96.75 439 ALA A CA 1
ATOM 3340 C C . ALA A 1 439 ? 14.807 7.101 -28.865 1.00 96.75 439 ALA A C 1
ATOM 3342 O O . ALA A 1 439 ? 13.624 7.084 -29.203 1.00 96.75 439 ALA A O 1
ATOM 3343 N N . ALA A 1 440 ? 15.589 8.167 -29.066 1.00 97.44 440 ALA A N 1
ATOM 3344 C CA . ALA A 1 440 ? 15.124 9.386 -29.724 1.00 97.44 440 ALA A CA 1
ATOM 3345 C C . ALA A 1 440 ? 14.771 9.149 -31.203 1.00 97.44 440 ALA A C 1
ATOM 3347 O O . ALA A 1 440 ? 13.721 9.600 -31.657 1.00 97.44 440 ALA A O 1
ATOM 3348 N N . MET A 1 441 ? 15.593 8.395 -31.940 1.00 96.19 441 MET A N 1
ATOM 3349 C CA . MET A 1 441 ? 15.300 8.042 -33.336 1.00 96.19 441 MET A CA 1
ATOM 3350 C C . MET A 1 441 ? 14.032 7.183 -33.452 1.00 96.19 441 MET A C 1
ATOM 3352 O O . MET A 1 441 ? 13.153 7.471 -34.265 1.00 96.19 441 MET A O 1
ATOM 3356 N N . GLU A 1 442 ? 13.901 6.158 -32.607 1.00 96.69 442 GLU A N 1
ATOM 3357 C CA . GLU A 1 442 ? 12.721 5.285 -32.579 1.00 96.69 442 GLU A CA 1
ATOM 3358 C C . GLU A 1 442 ? 11.452 6.040 -32.162 1.00 96.69 442 GLU A C 1
ATOM 3360 O O . GLU A 1 442 ? 10.373 5.754 -32.683 1.00 96.69 442 GLU A O 1
ATOM 3365 N N . LEU A 1 443 ? 11.566 7.038 -31.277 1.00 97.31 443 LEU A N 1
ATOM 3366 C CA . LEU A 1 443 ? 10.436 7.866 -30.855 1.00 97.31 443 LEU A CA 1
ATOM 3367 C C . LEU A 1 443 ? 9.825 8.638 -32.029 1.00 97.31 443 LEU A C 1
ATOM 3369 O O . LEU A 1 443 ? 8.603 8.662 -32.179 1.00 97.31 443 LEU A O 1
ATOM 3373 N N . GLU A 1 444 ? 10.650 9.239 -32.885 1.00 96.25 444 GLU A N 1
ATOM 3374 C CA . GLU A 1 444 ? 10.166 9.993 -34.046 1.00 96.25 444 GLU A CA 1
ATOM 3375 C C . GLU A 1 444 ? 9.469 9.077 -35.063 1.00 96.25 444 GLU A C 1
ATOM 3377 O O . GLU A 1 444 ? 8.371 9.381 -35.548 1.00 96.25 444 GLU A O 1
ATOM 3382 N N . VAL A 1 445 ? 10.027 7.884 -35.301 1.00 95.56 445 VAL A N 1
ATOM 3383 C CA . VAL A 1 445 ? 9.374 6.857 -36.127 1.00 95.56 445 VAL A CA 1
ATOM 3384 C C . VAL A 1 445 ? 8.043 6.427 -35.503 1.00 95.56 445 VAL A C 1
ATOM 3386 O O . VAL A 1 445 ? 7.031 6.342 -36.204 1.00 95.56 445 VAL A O 1
ATOM 3389 N N . ALA A 1 446 ? 8.003 6.195 -34.192 1.00 95.25 446 ALA A N 1
ATOM 3390 C CA . ALA A 1 446 ? 6.808 5.744 -33.490 1.00 95.25 446 ALA A CA 1
ATOM 3391 C C . ALA A 1 446 ? 5.687 6.790 -33.476 1.00 95.25 446 ALA A C 1
ATOM 3393 O O . ALA A 1 446 ? 4.526 6.420 -33.666 1.00 95.25 446 ALA A O 1
ATOM 3394 N N . LYS A 1 447 ? 6.016 8.081 -33.335 1.00 94.94 447 LYS A N 1
ATOM 3395 C CA . LYS A 1 447 ? 5.059 9.193 -33.465 1.00 94.94 447 LYS A CA 1
ATOM 3396 C C . LYS A 1 447 ? 4.446 9.246 -34.860 1.00 94.94 447 LYS A C 1
ATOM 3398 O O . LYS A 1 447 ? 3.225 9.333 -34.977 1.00 94.94 447 LYS A O 1
ATOM 3403 N N . SER A 1 448 ? 5.261 9.114 -35.912 1.00 94.50 448 SER A N 1
ATOM 3404 C CA . SER A 1 448 ? 4.763 9.107 -37.298 1.00 94.50 448 SER A CA 1
ATOM 3405 C C . SER A 1 448 ? 3.789 7.949 -37.562 1.00 94.50 448 SER A C 1
ATOM 3407 O O . SER A 1 448 ? 2.763 8.126 -38.218 1.00 94.50 448 SER A O 1
ATOM 3409 N N . LYS A 1 449 ? 4.068 6.777 -36.974 1.00 93.06 449 LYS A N 1
ATOM 3410 C CA . LYS A 1 449 ? 3.242 5.565 -37.072 1.00 93.06 449 LYS A CA 1
ATOM 3411 C C . LYS A 1 449 ? 2.132 5.482 -36.019 1.00 93.06 449 LYS A C 1
ATOM 3413 O O . LYS A 1 449 ? 1.370 4.522 -36.041 1.00 93.06 449 LYS A O 1
ATOM 3418 N N . LYS A 1 450 ? 2.043 6.454 -35.102 1.00 94.19 450 LYS A N 1
ATOM 3419 C CA . LYS A 1 450 ? 1.107 6.485 -33.964 1.00 94.19 450 LYS A CA 1
ATOM 3420 C C . LYS A 1 450 ? 1.114 5.189 -33.138 1.00 94.19 450 LYS A C 1
ATOM 3422 O O . LYS A 1 450 ? 0.055 4.693 -32.768 1.00 94.19 450 LYS A O 1
ATOM 3427 N N . ASN A 1 451 ? 2.294 4.631 -32.855 1.00 93.06 451 ASN A N 1
ATOM 3428 C CA . ASN A 1 451 ? 2.422 3.425 -32.031 1.00 93.06 451 ASN A CA 1
ATOM 3429 C C . ASN A 1 451 ? 2.602 3.801 -30.544 1.00 93.06 451 ASN A C 1
ATOM 3431 O O . ASN A 1 451 ? 3.720 4.146 -30.148 1.00 93.06 451 ASN A O 1
ATOM 3435 N N . PRO A 1 452 ? 1.551 3.720 -29.704 1.00 95.44 452 PRO A N 1
ATOM 3436 C CA . PRO A 1 452 ? 1.609 4.194 -28.320 1.00 95.44 452 PRO A CA 1
ATOM 3437 C C . PRO A 1 452 ? 2.574 3.388 -27.440 1.00 95.44 452 PRO A C 1
ATOM 3439 O O . PRO A 1 452 ? 3.161 3.943 -26.515 1.00 95.44 452 PRO A O 1
ATOM 3442 N N . HIS A 1 453 ? 2.783 2.100 -27.731 1.00 95.06 453 HIS A N 1
ATOM 3443 C CA . HIS A 1 453 ? 3.663 1.244 -26.933 1.00 95.06 453 HIS A CA 1
ATOM 3444 C C . HIS A 1 453 ? 5.134 1.620 -27.112 1.00 95.06 453 HIS A C 1
ATOM 3446 O O . HIS A 1 453 ? 5.869 1.725 -26.132 1.00 95.06 453 HIS A O 1
ATOM 3452 N N . ILE A 1 454 ? 5.556 1.862 -28.357 1.00 96.94 454 ILE A N 1
ATOM 3453 C CA . ILE A 1 454 ? 6.935 2.273 -28.650 1.00 96.94 454 ILE A CA 1
ATOM 3454 C C . ILE A 1 454 ? 7.186 3.692 -28.135 1.00 96.94 454 ILE A C 1
ATOM 3456 O O . ILE A 1 454 ? 8.225 3.925 -27.522 1.00 96.94 454 ILE A O 1
ATOM 3460 N N . ILE A 1 455 ? 6.222 4.608 -28.313 1.00 98.00 455 ILE A N 1
ATOM 3461 C CA . ILE A 1 455 ? 6.300 5.973 -27.765 1.00 98.00 455 ILE A CA 1
ATOM 3462 C C . ILE A 1 455 ? 6.580 5.916 -26.259 1.00 98.00 455 ILE A C 1
ATOM 3464 O O . ILE A 1 455 ? 7.587 6.459 -25.809 1.00 98.00 455 ILE A O 1
ATOM 3468 N N . LYS A 1 456 ? 5.768 5.158 -25.510 1.00 97.50 456 LYS A N 1
ATOM 3469 C CA . LYS A 1 456 ? 5.918 5.006 -24.059 1.00 97.50 456 LYS A CA 1
ATOM 3470 C C . LYS A 1 456 ? 7.292 4.456 -23.653 1.00 97.50 456 LYS A C 1
ATOM 3472 O O . LYS A 1 456 ? 7.900 4.954 -22.709 1.00 97.50 456 LYS A O 1
ATOM 3477 N N . ILE A 1 457 ? 7.796 3.433 -24.349 1.00 98.38 457 ILE A N 1
ATOM 3478 C CA . ILE A 1 457 ? 9.115 2.843 -24.058 1.00 98.38 457 ILE A CA 1
ATOM 3479 C C . ILE A 1 457 ? 10.234 3.866 -24.287 1.00 98.38 457 ILE A C 1
ATOM 3481 O O . ILE A 1 457 ? 11.128 4.001 -23.448 1.00 98.38 457 ILE A O 1
ATOM 3485 N N . CYS A 1 458 ? 10.196 4.587 -25.407 1.00 98.19 458 CYS A N 1
ATOM 3486 C CA . CYS A 1 458 ? 11.217 5.573 -25.733 1.00 98.19 458 CYS A CA 1
ATOM 3487 C C . CYS A 1 458 ? 11.193 6.765 -24.770 1.00 98.19 458 CYS A C 1
ATOM 3489 O O . CYS A 1 458 ? 12.249 7.161 -24.279 1.00 98.19 458 CYS A O 1
ATOM 3491 N N . GLU A 1 459 ? 10.013 7.299 -24.451 1.00 98.31 459 GLU A N 1
ATOM 3492 C CA . GLU A 1 459 ? 9.854 8.386 -23.476 1.00 98.31 459 GLU A CA 1
ATOM 3493 C C . GLU A 1 459 ? 10.408 7.986 -22.105 1.00 98.31 459 GLU A C 1
ATOM 3495 O O . GLU A 1 459 ? 11.227 8.712 -21.542 1.00 98.31 459 GLU A O 1
ATOM 3500 N N . PHE A 1 460 ? 10.094 6.777 -21.628 1.00 98.50 460 PHE A N 1
ATOM 3501 C CA . PHE A 1 460 ? 10.645 6.251 -20.377 1.00 98.50 460 PHE A CA 1
ATOM 3502 C C . PHE A 1 460 ? 12.184 6.273 -20.360 1.00 98.50 460 PHE A C 1
ATOM 3504 O O . PHE A 1 460 ? 12.804 6.688 -19.378 1.00 98.50 460 PHE A O 1
ATOM 3511 N N . ILE A 1 461 ? 12.820 5.824 -21.448 1.00 97.94 461 ILE A N 1
ATOM 3512 C CA . ILE A 1 461 ? 14.285 5.776 -21.559 1.00 97.94 461 ILE A CA 1
ATOM 3513 C C . ILE A 1 461 ? 14.886 7.187 -21.562 1.00 97.94 461 ILE A C 1
ATOM 3515 O O . ILE A 1 461 ? 15.912 7.424 -20.917 1.00 97.94 461 ILE A O 1
ATOM 3519 N N . LEU A 1 462 ? 14.258 8.124 -22.272 1.00 97.88 462 LEU A N 1
ATOM 3520 C CA . LEU A 1 462 ? 14.721 9.509 -22.372 1.00 97.88 462 LEU A CA 1
ATOM 3521 C C . LEU A 1 462 ? 14.576 10.262 -21.039 1.00 97.88 462 LEU A C 1
ATOM 3523 O O . LEU A 1 462 ? 15.455 11.046 -20.677 1.00 97.88 462 LEU A O 1
ATOM 3527 N N . GLU A 1 463 ? 13.525 9.968 -20.274 1.00 97.56 463 GLU A N 1
ATOM 3528 C CA . GLU A 1 463 ? 13.245 10.549 -18.955 1.00 97.56 463 GLU A CA 1
ATOM 3529 C C . GLU A 1 463 ? 13.962 9.851 -17.786 1.00 97.56 463 GLU A C 1
ATOM 3531 O O . GLU A 1 463 ? 13.803 10.250 -16.623 1.00 97.56 463 GLU A O 1
ATOM 3536 N N . SER A 1 464 ? 14.722 8.787 -18.053 1.00 97.50 464 SER A N 1
ATOM 3537 C CA . SER A 1 464 ? 15.469 8.065 -17.023 1.00 97.50 464 SER A CA 1
ATOM 3538 C C . SER A 1 464 ? 16.553 8.956 -16.415 1.00 97.50 464 SER A C 1
ATOM 3540 O O . SER A 1 464 ? 17.425 9.465 -17.123 1.00 97.50 464 SER A O 1
ATOM 3542 N N . THR A 1 465 ? 16.540 9.115 -15.091 1.00 96.12 465 THR A N 1
ATOM 3543 C CA . THR A 1 465 ? 17.534 9.910 -14.345 1.00 96.12 465 THR A CA 1
ATOM 3544 C C . THR A 1 465 ? 18.608 9.041 -13.698 1.00 96.12 465 THR A C 1
ATOM 3546 O O . THR A 1 465 ? 19.695 9.531 -13.394 1.00 96.12 465 THR A O 1
ATOM 3549 N N . ARG A 1 466 ? 18.338 7.740 -13.518 1.00 96.81 466 ARG A N 1
ATOM 3550 C CA . ARG A 1 466 ? 19.284 6.766 -12.946 1.00 96.81 466 ARG A CA 1
ATOM 3551 C C . ARG A 1 466 ? 19.961 5.877 -13.993 1.00 96.81 466 ARG A C 1
ATOM 3553 O O . ARG A 1 466 ? 20.817 5.054 -13.657 1.00 96.81 466 ARG A O 1
ATOM 3560 N N . GLY A 1 467 ? 19.599 6.055 -15.261 1.00 96.81 467 GLY A N 1
ATOM 3561 C CA . GLY A 1 467 ? 20.047 5.230 -16.377 1.00 96.81 467 GLY A CA 1
ATOM 3562 C C . GLY A 1 467 ? 19.378 3.855 -16.397 1.00 96.81 467 GLY A C 1
ATOM 3563 O O . GLY A 1 467 ? 18.692 3.471 -15.454 1.00 96.81 467 GLY A O 1
ATOM 3564 N N . ILE A 1 468 ? 19.623 3.103 -17.473 1.00 97.25 468 ILE A N 1
ATOM 3565 C CA . ILE A 1 468 ? 19.050 1.771 -17.717 1.00 97.25 468 ILE A CA 1
ATOM 3566 C C . ILE A 1 468 ? 20.135 0.692 -17.535 1.00 97.25 468 ILE A C 1
ATOM 3568 O O . ILE A 1 468 ? 21.216 0.826 -18.119 1.00 97.25 468 ILE A O 1
ATOM 3572 N N . PRO A 1 469 ? 19.893 -0.387 -16.764 1.00 93.38 469 PRO A N 1
ATOM 3573 C CA . PRO A 1 469 ? 20.889 -1.411 -16.478 1.00 93.38 469 PRO A CA 1
ATOM 3574 C C . PRO A 1 469 ? 20.912 -2.490 -17.571 1.00 93.38 469 PRO A C 1
ATOM 3576 O O . PRO A 1 469 ? 20.504 -3.627 -17.340 1.00 93.38 469 PRO A O 1
ATOM 3579 N N . PHE A 1 470 ? 21.412 -2.157 -18.761 1.00 82.50 470 PHE A N 1
ATOM 3580 C CA . PHE A 1 470 ? 21.632 -3.138 -19.832 1.00 82.50 470 PHE A CA 1
ATOM 3581 C C . PHE A 1 470 ? 23.125 -3.468 -19.987 1.00 82.50 470 PHE A C 1
ATOM 3583 O O . PHE A 1 470 ? 23.985 -2.624 -19.716 1.00 82.50 470 PHE A O 1
ATOM 3590 N N . LYS A 1 471 ? 23.445 -4.710 -20.373 1.00 73.81 471 LYS A N 1
ATOM 3591 C CA . LYS A 1 471 ? 24.812 -5.098 -20.750 1.00 73.81 471 LYS A CA 1
ATOM 3592 C C . LYS A 1 471 ? 25.094 -4.587 -22.166 1.00 73.81 471 LYS A C 1
ATOM 3594 O O . LYS A 1 471 ? 24.311 -4.845 -23.072 1.00 73.81 471 LYS A O 1
ATOM 3599 N N . ARG A 1 472 ? 26.208 -3.876 -22.356 1.00 65.94 472 ARG A N 1
ATOM 3600 C CA . ARG A 1 472 ? 26.748 -3.581 -23.690 1.00 65.94 472 ARG A CA 1
ATOM 3601 C C . ARG A 1 472 ? 27.676 -4.726 -24.073 1.00 65.94 472 ARG A C 1
ATOM 3603 O O . ARG A 1 472 ? 28.640 -4.930 -23.349 1.00 65.94 472 ARG A O 1
ATOM 3610 N N . GLY A 1 473 ? 27.369 -5.428 -25.164 1.00 57.38 473 GLY A N 1
ATOM 3611 C CA . GLY A 1 473 ? 28.283 -6.344 -25.852 1.00 57.38 473 GLY A CA 1
ATOM 3612 C C . GLY A 1 473 ? 29.057 -7.318 -24.958 1.00 57.38 473 GLY A C 1
ATOM 3613 O O . GLY A 1 473 ? 30.224 -7.089 -24.674 1.00 57.38 473 GLY A O 1
ATOM 3614 N N . GLU A 1 474 ? 28.436 -8.437 -24.602 1.00 42.66 474 GLU A N 1
ATOM 3615 C CA . GLU A 1 474 ? 29.147 -9.720 -24.561 1.00 42.66 474 GLU A CA 1
ATOM 3616 C C . GLU A 1 474 ? 28.506 -10.544 -25.678 1.00 42.66 474 GLU A C 1
ATOM 3618 O O . GLU A 1 474 ? 27.507 -11.228 -25.471 1.00 42.66 474 GLU A O 1
ATOM 3623 N N . ASN A 1 475 ? 28.991 -10.335 -26.905 1.00 38.16 475 ASN A N 1
ATOM 3624 C CA . ASN A 1 475 ? 28.866 -11.367 -27.922 1.00 38.16 475 ASN A CA 1
ATOM 3625 C C . ASN A 1 475 ? 29.827 -12.471 -27.481 1.00 38.16 475 ASN A C 1
ATOM 3627 O O . ASN A 1 475 ? 31.031 -12.295 -27.659 1.00 38.16 475 ASN A O 1
ATOM 3631 N N . ASP A 1 476 ? 29.293 -13.540 -26.901 1.00 33.59 476 ASP A N 1
ATOM 3632 C CA . ASP A 1 476 ? 29.930 -14.857 -26.934 1.00 33.59 476 ASP A CA 1
ATOM 3633 C C . ASP A 1 476 ? 29.080 -15.782 -27.809 1.00 33.59 476 ASP A C 1
ATOM 3635 O O . ASP A 1 476 ? 27.860 -15.910 -27.531 1.00 33.59 476 ASP A O 1
#

Secondary structure (DSSP, 8-state):
-------------------------------------PEEEE-TT-EEPTT-EEESEEEEPTT-EE-TT-EEEEEEEEEEE-TT-EE-TT-EEEEEEEEPTT-EE-TT-EEESSEEE-TT-EEPTT-EEESSEEE-TT-EE-TT-EEESSEEE-TT-EE-TT-EEES-SEE-HHHHHHHHHHHHHHHHHHHHHHHHHHTTTTTSSTTS-----------------PPPP---PPP------EEEE-TT-EE-TT-EE-SEEEE-SS-EE-TT-EESPPPS-TT--S---EEEE-SS-EE-TT-EE----TTTTSEEEE-SS-EE-TT-EE-TT-EE-SS-EE-TT-EE-TT-EE-SS-EE-TT-EE-TT-EE-TT-EE-TT-BB-S-B-TTEEEEEBTEEEEEE-HHHHHHHS-HHHHHHHHHHHHHHTSSSS-HHHHHHHHHHHHHHTT-HHHHHHHHHHHT-SS----------

Foldseek 3Di:
DDDDDDDDDDDDDDDDDDPDPDDDDDDPPPDDDDPLFAEEEADLQEEAAAQAEAETAYEADANHEYEHQYEAECQHHAAEAEANYEAEHQYEHEAHYEHYAQYEHYANYEAYHQYEYDAQYEHDHQYEHDYNYEHDANYEAEYQYEAYAAYHYYPNYEHYPNYHHPHYPDDDVVRHVVVVVVVVVVVVVVVVVVVVVCVVVVPPPPDDDDDDDDDDDDDDDDDDDDDDDDDDDDDDDNDRQYEAAEHLEYAYHQEAEDGNEYAYYNEYAEHLEYYADAAPDPPADPDHAYEYAYENEYHEYNEYEYTAGPVQPRGDYHEYQEYEYHCEYHGHNEAYYEQEYEYACEYEDYNEYEYYLEYEAHVEYAYHNEYEEANEYEHYPEYEQWHHFHQFYWYHPPIATPGGVVVSCVVPHDPVLVVVVRVLVCQLQVLPDPNLVSLVVQLVVCVVVVPVRSVRRSVCQNPIPRHHRYDRDPPD